Protein AF-A0A9E1AZV6-F1 (afdb_monomer_lite)

Sequence (716 aa):
MGKLVDIYTSIKNPLEDEELLKKIVLEYSKSDRTNLLGSSNLYSLLVTINKSKDSSSINLEDREDFLVKTYNQWIENMISLDDAHIQYLESNYKMDAKEIQQYLKSFGKVSSIEDIKRLKSNPLFDKEINDWELQDGWEHIKSKYISGRTENGISVKHRLYVSCQNQDMWRLAQLFKSKCEEQQIPFYFKLGMSAERDDKMVIYADTDNLLKYINILQEIAKENPEIIQRCGKPPILTGKIDGWIGIGDEPPKKNGSYNSIRTRIFEDSIEEVLLSDIAKFKGKDVIYEGKQIKFNELFLKQATQIIIDRLAEKKDSKITPLSKYGVREEDLSDIKFKKYIKSHLRGEIQKGLDKLIDVKDIKSQLLGNNGIAIFTIPTRKNKNIEVTTYDMDAIIKAMVPIMQEIDSNFLDKIKSKIQEKCRQNGIDDTFVFQKGSKEKFEQADLAQLKQQSNNNSKQKTSERENHKAEKQEDDETKAETTINNVDIVKMINPDILKQKIKLPNGVEIPVKQYIQEVVAPHIPSSGKFILKSNGGEIPAKQFIEEVVMSVGQEKYNGDINALLEDMTISDIGTISTAPRKKTPIGKELKQEHVMSQETSERREHKSFAERAKKNSEPLDNKQRKAGRSMTDRMTTMINVKRSISQSRITKSETQQQTEEMTNNVKVRKLLQKQNSGAFLTEEEKRFIEQHIRENTEAQIRFMNQQNKKRNRGIEM

Secondary structure (DSSP, 8-state):
---HHHHHHH---GGG-HHHHHHHHHHHTTPPPP-TTS--HHHHHHTSTT-----PPP-HHHHHHHHHHHHHHHHHHHHH--HHHHHHHHHHH---HHHHHHHHHHH----SHHHHHHHHTSGGGGSGGGSS--BSSSEEEEHHHHTTT-SPPP---EEEEE---TTTHHHHHHHHHHHHHHTT---EEEE---TT-S-SEEEEE-HHHHHHHHHHHHHHHHH-HHHHHH--PPPTTSEESSSSEEEEEPPPTTS--HHHHHHHHHHHHHHHHHHHHHHHHTT-EEEETTEEEEHHHHHHHHHHHHHHHHHHTTTT-SSS-GGGGT--GGGTT-HHHHHHHHHHHHHHHHHHHHHHHHHGGGGGG-GGGGGS-SEEEE-GGG-EEEE-HHHHHHHHHTTHHHHHHH-TTHHHHHHHHHHHHHHHTTB-TTSSSBTTHHHHHHHHHHHHHHHHHHHHHHHHHHHHHHTTTT--------------HHHHHHHS-TTTTTSEEE-TTS-EEEHHHHIIIIIGGGS-TTSEEEETTT--EEEHHHIIIIIITTHHHHHHTT-HHHHHHHHEE----------------------------------S---GGGTGGGS--PPP---------SGGGSTTSSS-------S---HHHHHHHHHHHHHHHHHHHHHHHHHTTPPPPHHHHHHHHHHHHHHHHHHHHHHHHHHHHHHTTS--

Radius of gyration: 36.53 Å; chains: 1; bounding box: 75×81×112 Å

Structure (mmCIF, N/CA/C/O backbone):
data_AF-A0A9E1AZV6-F1
#
_entry.id   AF-A0A9E1AZV6-F1
#
loop_
_atom_site.group_PDB
_atom_site.id
_atom_site.type_symbol
_atom_site.label_atom_id
_atom_site.label_alt_id
_atom_site.label_comp_id
_atom_site.label_asym_id
_atom_site.label_entity_id
_atom_site.label_seq_id
_atom_site.pdbx_PDB_ins_code
_atom_site.Cartn_x
_atom_site.Cartn_y
_atom_site.Cartn_z
_atom_site.occupancy
_atom_site.B_iso_or_equiv
_atom_site.auth_seq_id
_atom_site.auth_comp_id
_atom_site.auth_asym_id
_atom_site.auth_atom_id
_atom_site.pdbx_PDB_model_num
ATOM 1 N N . MET A 1 1 ? 7.404 -21.068 -13.799 1.00 55.28 1 MET A N 1
ATOM 2 C CA . MET A 1 1 ? 5.923 -21.226 -13.807 1.00 55.28 1 MET A CA 1
ATOM 3 C C . MET A 1 1 ? 5.456 -21.301 -15.262 1.00 55.28 1 MET A C 1
ATOM 5 O O . MET A 1 1 ? 6.192 -20.802 -16.103 1.00 55.28 1 MET A O 1
ATOM 9 N N . GLY A 1 2 ? 4.333 -21.953 -15.595 1.00 73.69 2 GLY A N 1
ATOM 10 C CA . GLY A 1 2 ? 3.960 -22.200 -17.001 1.00 73.69 2 GLY A CA 1
ATOM 11 C C . GLY A 1 2 ? 3.217 -21.045 -17.677 1.00 73.69 2 GLY A C 1
ATOM 12 O O . GLY A 1 2 ? 3.543 -20.686 -18.805 1.00 73.69 2 GLY A O 1
ATOM 13 N N . LYS A 1 3 ? 2.216 -20.491 -16.985 1.00 89.50 3 LYS A N 1
ATOM 14 C CA . LYS A 1 3 ? 1.274 -19.492 -17.507 1.00 89.50 3 LYS A CA 1
ATOM 15 C C . LYS A 1 3 ? 0.895 -18.450 -16.448 1.00 89.50 3 LYS A C 1
ATOM 17 O O . LYS A 1 3 ? 1.027 -18.696 -15.247 1.00 89.50 3 LYS A O 1
ATOM 22 N N . LEU A 1 4 ? 0.381 -17.300 -16.878 1.00 92.69 4 LEU A N 1
ATOM 23 C CA . LEU A 1 4 ? -0.175 -16.266 -16.001 1.00 92.69 4 LEU A CA 1
ATOM 24 C C . LEU A 1 4 ? -1.495 -16.698 -15.352 1.00 92.69 4 LEU A C 1
ATOM 26 O O . LEU A 1 4 ? -1.725 -16.395 -14.180 1.00 92.69 4 LEU A O 1
ATOM 30 N N . VAL A 1 5 ? -2.344 -17.448 -16.062 1.00 93.06 5 VAL A N 1
ATOM 31 C CA . VAL A 1 5 ? -3.583 -17.988 -15.476 1.00 93.06 5 VAL A CA 1
ATOM 32 C C . VAL A 1 5 ? -3.298 -18.944 -14.307 1.00 93.06 5 VAL A C 1
ATOM 34 O O . VAL A 1 5 ? -4.025 -18.925 -13.311 1.00 93.06 5 VAL A O 1
ATOM 37 N N . ASP A 1 6 ? -2.192 -19.699 -14.359 1.00 92.00 6 ASP A N 1
ATOM 38 C CA . ASP A 1 6 ? -1.753 -20.559 -13.252 1.00 92.00 6 ASP A CA 1
ATOM 39 C C . ASP A 1 6 ? -1.474 -19.715 -11.999 1.00 92.00 6 ASP A C 1
ATOM 41 O O . ASP A 1 6 ? -1.950 -20.045 -10.913 1.00 92.00 6 ASP A O 1
ATOM 45 N N . ILE A 1 7 ? -0.776 -18.578 -12.152 1.00 92.25 7 ILE A N 1
ATOM 46 C CA . ILE A 1 7 ? -0.530 -17.631 -11.055 1.00 92.25 7 ILE A CA 1
ATOM 47 C C . ILE A 1 7 ? -1.863 -17.171 -10.466 1.00 92.25 7 ILE A C 1
ATOM 49 O O . ILE A 1 7 ? -2.067 -17.361 -9.269 1.00 92.25 7 ILE A O 1
ATOM 53 N N . TYR A 1 8 ? -2.787 -16.656 -11.287 1.00 94.38 8 TYR A N 1
ATOM 54 C CA . TYR A 1 8 ? -4.096 -16.179 -10.817 1.00 94.38 8 TYR A CA 1
ATOM 55 C C . TYR A 1 8 ? -4.845 -17.236 -10.000 1.00 94.38 8 TYR A C 1
ATOM 57 O O . TYR A 1 8 ? -5.299 -16.949 -8.896 1.00 94.38 8 TYR A O 1
ATOM 65 N N . THR A 1 9 ? -4.932 -18.466 -10.513 1.00 92.00 9 THR A N 1
ATOM 66 C CA . THR A 1 9 ? -5.625 -19.568 -9.820 1.00 92.00 9 THR A CA 1
ATOM 67 C C . THR A 1 9 ? -4.909 -20.059 -8.559 1.00 92.00 9 THR A C 1
ATOM 69 O O . THR A 1 9 ? -5.566 -20.573 -7.656 1.00 92.00 9 THR A O 1
ATOM 72 N N . SER A 1 10 ? -3.586 -19.887 -8.465 1.00 90.94 10 SER A N 1
ATOM 73 C CA . SER A 1 10 ? -2.798 -20.290 -7.293 1.00 90.94 10 SER A CA 1
ATOM 74 C C . SER A 1 10 ? -2.829 -19.283 -6.136 1.00 90.94 10 SER A C 1
ATOM 76 O O . SER A 1 10 ? -2.560 -19.664 -4.992 1.00 90.94 10 SER A O 1
ATOM 78 N N . ILE A 1 11 ? -3.165 -18.010 -6.397 1.00 91.94 11 ILE A N 1
ATOM 79 C CA . ILE A 1 11 ? -3.228 -16.997 -5.340 1.00 91.94 11 ILE A CA 1
ATOM 80 C C . ILE A 1 11 ? -4.389 -17.298 -4.391 1.00 91.94 11 ILE A C 1
ATOM 82 O O . ILE A 1 11 ? -5.565 -17.171 -4.728 1.00 91.94 11 ILE A O 1
ATOM 86 N N . LYS A 1 12 ? -4.044 -17.595 -3.137 1.00 90.31 12 LYS A N 1
ATOM 87 C CA . LYS A 1 12 ? -4.997 -17.583 -2.025 1.00 90.31 12 LYS A CA 1
ATOM 88 C C . LYS A 1 12 ? -5.358 -16.138 -1.684 1.00 90.31 12 LYS A C 1
ATOM 90 O O . LYS A 1 12 ? -4.462 -15.334 -1.426 1.00 90.31 12 LYS A O 1
ATOM 95 N N . ASN A 1 13 ? -6.653 -15.826 -1.640 1.00 89.75 13 ASN A N 1
ATOM 96 C CA . ASN A 1 13 ? -7.144 -14.530 -1.172 1.00 89.75 13 ASN A CA 1
ATOM 97 C C . ASN A 1 13 ? -6.690 -14.301 0.291 1.00 89.75 13 ASN A C 1
ATOM 99 O O . ASN A 1 13 ? -7.061 -15.095 1.159 1.00 89.75 13 ASN A O 1
ATOM 103 N N . PRO A 1 14 ? -5.927 -13.230 0.599 1.00 85.00 14 PRO A N 1
ATOM 104 C CA . PRO A 1 14 ? -5.477 -12.937 1.962 1.00 85.00 14 PRO A CA 1
ATOM 105 C C . PRO A 1 14 ? -6.610 -12.768 2.991 1.00 85.00 14 PRO A C 1
ATOM 107 O O . PRO A 1 14 ? -6.386 -12.970 4.177 1.00 85.00 14 PRO A O 1
ATOM 110 N N . LEU A 1 15 ? -7.831 -12.430 2.565 1.00 83.44 15 LEU A N 1
ATOM 111 C CA . LEU A 1 15 ? -9.003 -12.278 3.441 1.00 83.44 15 LEU A CA 1
ATOM 112 C C . LEU A 1 15 ? -9.584 -13.608 3.950 1.00 83.44 15 LEU A C 1
ATOM 114 O O . LEU A 1 15 ? -10.467 -13.598 4.808 1.00 83.44 15 LEU A O 1
ATOM 118 N N . GLU A 1 16 ? -9.121 -14.742 3.420 1.00 88.25 16 GLU A N 1
ATOM 119 C CA . GLU A 1 16 ? -9.485 -16.078 3.907 1.00 88.25 16 GLU A CA 1
ATOM 120 C C . GLU A 1 16 ? -8.582 -16.551 5.062 1.00 88.25 16 GLU A C 1
ATOM 122 O O . GLU A 1 16 ? -8.878 -17.558 5.700 1.00 88.25 16 GLU A O 1
ATOM 127 N N . ASP A 1 17 ? -7.509 -15.814 5.371 1.00 89.75 17 ASP A N 1
ATOM 128 C CA . ASP A 1 17 ? -6.678 -16.016 6.561 1.00 89.75 17 ASP A CA 1
ATOM 129 C C . ASP A 1 17 ? -7.301 -15.259 7.754 1.00 89.75 17 ASP A C 1
ATOM 131 O O . ASP A 1 17 ? -7.230 -14.031 7.864 1.00 89.75 17 ASP A O 1
ATOM 135 N N . GLU A 1 18 ? -7.968 -16.000 8.642 1.00 89.94 18 GLU A N 1
ATOM 136 C CA . GLU A 1 18 ? -8.673 -15.443 9.804 1.00 89.94 18 GLU A CA 1
ATOM 137 C C . GLU A 1 18 ? -7.714 -14.778 10.808 1.00 89.94 18 GLU A C 1
ATOM 139 O O . GLU A 1 18 ? -8.036 -13.736 11.385 1.00 89.94 18 GLU A O 1
ATOM 144 N N . GLU A 1 19 ? -6.510 -15.331 10.982 1.00 90.94 19 GLU A N 1
ATOM 145 C CA . GLU A 1 19 ? -5.484 -14.773 11.869 1.00 90.94 19 GLU A CA 1
ATOM 146 C C . GLU A 1 19 ? -4.898 -13.480 11.294 1.00 90.94 19 GLU A C 1
ATOM 148 O O . GLU A 1 19 ? -4.664 -12.516 12.031 1.00 90.94 19 GLU A O 1
ATOM 153 N N . LEU A 1 20 ? -4.747 -13.400 9.969 1.00 89.00 20 LEU A N 1
ATOM 154 C CA . LEU A 1 20 ? -4.447 -12.142 9.294 1.00 89.00 20 LEU A CA 1
ATOM 155 C C . LEU A 1 20 ? -5.552 -11.105 9.526 1.00 89.00 20 LEU A C 1
ATOM 157 O O . LEU A 1 20 ? -5.249 -9.974 9.914 1.00 89.00 20 LEU A O 1
ATOM 161 N N . LEU A 1 21 ? -6.825 -11.466 9.340 1.00 92.38 21 LEU A N 1
ATOM 162 C CA . LEU A 1 21 ? -7.927 -10.525 9.542 1.00 92.38 21 LEU A CA 1
ATOM 163 C C . LEU A 1 21 ? -7.981 -10.017 10.993 1.00 92.38 21 LEU A C 1
ATOM 165 O O . LEU A 1 21 ? -8.053 -8.805 11.204 1.00 92.38 21 LEU A O 1
ATOM 169 N N . LYS A 1 22 ? -7.846 -10.907 11.988 1.00 92.44 22 LYS A N 1
ATOM 170 C CA . LYS A 1 22 ? -7.706 -10.541 13.413 1.00 92.44 22 LYS A CA 1
ATOM 171 C C . LYS A 1 22 ? -6.557 -9.562 13.633 1.00 92.44 22 LYS A C 1
ATOM 173 O O . LYS A 1 22 ? -6.735 -8.550 14.309 1.00 92.44 22 LYS A O 1
ATOM 178 N N . LYS A 1 23 ? -5.390 -9.827 13.038 1.00 91.00 23 LYS A N 1
ATOM 179 C CA . LYS A 1 23 ? -4.205 -8.969 13.160 1.00 91.00 23 LYS A CA 1
ATOM 180 C C . LYS A 1 23 ? -4.430 -7.585 12.543 1.00 91.00 23 LYS A C 1
ATOM 182 O O . LYS A 1 23 ? -4.078 -6.592 13.168 1.00 91.00 23 LYS A O 1
ATOM 187 N N . ILE A 1 24 ? -5.061 -7.492 11.369 1.00 92.44 24 ILE A N 1
ATOM 188 C CA . ILE A 1 24 ? -5.396 -6.207 10.728 1.00 92.44 24 ILE A CA 1
ATOM 189 C C . ILE A 1 24 ? -6.399 -5.413 11.576 1.00 92.44 24 ILE A C 1
ATOM 191 O O . ILE A 1 24 ? -6.214 -4.214 11.777 1.00 92.44 24 ILE A O 1
ATOM 195 N N . VAL A 1 25 ? -7.428 -6.074 12.114 1.00 94.75 25 VAL A N 1
ATOM 196 C CA . VAL A 1 25 ? -8.431 -5.460 13.000 1.00 94.75 25 VAL A CA 1
ATOM 197 C C . VAL A 1 25 ? -7.795 -4.948 14.303 1.00 94.75 25 VAL A C 1
ATOM 199 O O . VAL A 1 25 ? -8.113 -3.846 14.754 1.00 94.75 25 VAL A O 1
ATOM 202 N N . LEU A 1 26 ? -6.826 -5.684 14.854 1.00 92.25 26 LEU A N 1
ATOM 203 C CA . LEU A 1 26 ? -6.046 -5.284 16.027 1.00 92.25 26 LEU A CA 1
ATOM 204 C C . LEU A 1 26 ? -5.060 -4.132 15.746 1.00 92.25 26 LEU A C 1
ATOM 206 O O . LEU A 1 26 ? -4.831 -3.300 16.621 1.00 92.25 26 LEU A O 1
ATOM 210 N N . GLU A 1 27 ? -4.465 -4.043 14.554 1.00 92.38 27 GLU A N 1
ATOM 211 C CA . GLU A 1 27 ? -3.659 -2.868 14.184 1.00 92.38 27 GLU A CA 1
ATOM 212 C C . GLU A 1 27 ? -4.545 -1.647 13.876 1.00 92.38 27 GLU A C 1
ATOM 214 O O . GLU A 1 27 ? -4.190 -0.527 14.240 1.00 92.38 27 GLU A O 1
ATOM 219 N N . TYR A 1 28 ? -5.750 -1.839 13.323 1.00 94.19 28 TYR A N 1
ATOM 220 C CA . TYR A 1 28 ? -6.747 -0.767 13.206 1.00 94.19 28 TYR A CA 1
ATOM 221 C C . TYR A 1 28 ? -7.142 -0.204 14.580 1.00 94.19 28 TYR A C 1
ATOM 223 O O . TYR A 1 28 ? -7.210 1.018 14.726 1.00 94.19 28 TYR A O 1
ATOM 231 N N . SER A 1 29 ? -7.337 -1.039 15.609 1.00 93.69 29 SER A N 1
ATOM 232 C CA . SER A 1 29 ? -7.715 -0.550 16.946 1.00 93.69 29 SER A CA 1
ATOM 233 C C . SER A 1 29 ? -6.617 0.266 17.645 1.00 93.69 29 SER A C 1
ATOM 235 O O . SER A 1 29 ? -6.906 0.962 18.614 1.00 93.69 29 SER A O 1
ATOM 237 N N . LYS A 1 30 ? -5.370 0.188 17.163 1.00 90.56 30 LYS A N 1
ATOM 238 C CA . LYS A 1 30 ? -4.215 0.991 17.615 1.00 90.56 30 LYS A CA 1
ATOM 239 C C . LYS A 1 30 ? -3.911 2.173 16.690 1.00 90.56 30 LYS A C 1
ATOM 241 O O . LYS A 1 30 ? -3.021 2.966 16.985 1.00 90.56 30 LYS A O 1
ATOM 246 N N . SER A 1 31 ? -4.584 2.250 15.543 1.00 90.94 31 SER A N 1
ATOM 247 C CA . SER A 1 31 ? -4.286 3.237 14.511 1.00 90.94 31 SER A CA 1
ATOM 248 C C . SER A 1 31 ? -4.813 4.627 14.862 1.00 90.94 31 SER A C 1
ATOM 250 O O . SER A 1 31 ? -5.851 4.769 15.508 1.00 90.94 31 SER A O 1
ATOM 252 N N . ASP A 1 32 ? -4.162 5.659 14.338 1.00 86.44 32 ASP A N 1
ATOM 253 C CA . ASP A 1 32 ? -4.679 7.026 14.331 1.00 86.44 32 ASP A CA 1
ATOM 254 C C . ASP A 1 32 ? -5.807 7.165 13.296 1.00 86.44 32 ASP A C 1
ATOM 256 O O . ASP A 1 32 ? -5.847 6.458 12.277 1.00 86.44 32 ASP A O 1
ATOM 260 N N . ARG A 1 33 ? -6.726 8.114 13.515 1.00 83.00 33 ARG A N 1
ATOM 261 C CA . ARG A 1 33 ? -7.685 8.534 12.480 1.00 83.00 33 ARG A CA 1
ATOM 262 C C . ARG A 1 33 ? -6.931 9.083 11.265 1.00 83.00 33 ARG A C 1
ATOM 264 O O . ARG A 1 33 ? -5.987 9.853 11.434 1.00 83.00 33 ARG A O 1
ATOM 271 N N . THR A 1 34 ? -7.377 8.746 10.051 1.00 72.31 34 THR A N 1
ATOM 272 C CA . THR A 1 34 ? -6.835 9.328 8.810 1.00 72.31 34 THR A CA 1
ATOM 273 C C . THR A 1 34 ? -6.726 10.855 8.894 1.00 72.31 34 THR A C 1
ATOM 275 O O . THR A 1 34 ? -7.702 11.550 9.191 1.00 72.31 34 THR A O 1
ATOM 278 N N . ASN A 1 35 ? -5.526 11.370 8.617 1.00 61.88 35 ASN A N 1
ATOM 279 C CA . ASN A 1 35 ? -5.167 12.775 8.798 1.00 61.88 35 ASN A CA 1
ATOM 280 C C . ASN A 1 35 ? -5.349 13.632 7.519 1.00 61.88 35 ASN A C 1
ATOM 282 O O . ASN A 1 35 ? -5.869 13.185 6.494 1.00 61.88 35 ASN A O 1
ATOM 286 N N . LEU A 1 36 ? -4.872 14.882 7.601 1.00 48.47 36 LEU A N 1
ATOM 287 C CA . LEU A 1 36 ? -4.802 15.910 6.547 1.00 48.47 36 LEU A CA 1
ATOM 288 C C . LEU A 1 36 ? -4.360 15.412 5.156 1.00 48.47 36 LEU A C 1
ATOM 290 O O . LEU A 1 36 ? -4.855 15.905 4.148 1.00 48.47 36 LEU A O 1
ATOM 294 N N . LEU A 1 37 ? -3.418 14.469 5.093 1.00 51.22 37 LEU A N 1
ATOM 295 C CA . LEU A 1 37 ? -2.824 13.956 3.853 1.00 51.22 37 LEU A CA 1
ATOM 296 C C . LEU A 1 37 ? -3.556 12.718 3.309 1.00 51.22 37 LEU A C 1
ATOM 298 O O . LEU A 1 37 ? -3.101 12.100 2.349 1.00 51.22 37 LEU A O 1
ATOM 302 N N . GLY A 1 38 ? -4.664 12.310 3.935 1.00 53.81 38 GLY A N 1
ATOM 303 C CA . GLY A 1 38 ? -5.314 11.035 3.634 1.00 53.81 38 GLY A CA 1
ATOM 304 C C . GLY A 1 38 ? -4.502 9.818 4.089 1.00 53.81 38 GLY A C 1
ATOM 305 O O . GLY A 1 38 ? -4.784 8.707 3.642 1.00 53.81 38 GLY A O 1
ATOM 306 N N . SER A 1 39 ? -3.503 10.009 4.959 1.00 55.84 39 SER A N 1
ATOM 307 C CA . SER A 1 39 ? -2.752 8.923 5.582 1.00 55.84 39 SER A CA 1
ATOM 308 C C . SER A 1 39 ? -3.312 8.607 6.971 1.00 55.84 39 SER A C 1
ATOM 310 O O . SER A 1 39 ? -3.344 9.458 7.860 1.00 55.84 39 SER A O 1
ATOM 312 N N . SER A 1 40 ? -3.744 7.362 7.174 1.00 67.62 40 SER A N 1
ATOM 313 C CA . SER A 1 40 ? -3.748 6.741 8.501 1.00 67.62 40 SER A CA 1
ATOM 314 C C . SER A 1 40 ? -2.380 6.103 8.741 1.00 67.62 40 SER A C 1
ATOM 316 O O . SER A 1 40 ? -1.757 5.577 7.809 1.00 67.62 40 SER A O 1
ATOM 318 N N . ASN A 1 41 ? -1.924 6.093 9.995 1.00 83.38 41 ASN A N 1
ATOM 319 C CA . ASN A 1 41 ? -0.753 5.310 10.386 1.00 83.38 41 ASN A CA 1
ATOM 320 C C . ASN A 1 41 ? -0.979 3.792 10.176 1.00 83.38 41 ASN A C 1
ATOM 322 O O . ASN A 1 41 ? 0.002 3.063 10.050 1.00 83.38 41 ASN A O 1
ATOM 326 N N . LEU A 1 42 ? -2.230 3.329 10.002 1.00 88.44 42 LEU A N 1
ATOM 327 C CA . LEU A 1 42 ? -2.567 1.950 9.637 1.00 88.44 42 LEU A CA 1
ATOM 328 C C . LEU A 1 42 ? -1.839 1.509 8.366 1.00 88.44 42 LEU A C 1
ATOM 330 O O . LEU A 1 42 ? -1.327 0.398 8.320 1.00 88.44 42 LEU A O 1
ATOM 334 N N . TYR A 1 43 ? -1.704 2.380 7.359 1.00 86.06 43 TYR A N 1
ATOM 335 C CA . TYR A 1 43 ? -0.900 2.070 6.171 1.00 86.06 43 TYR A CA 1
ATOM 336 C C . TYR A 1 43 ? 0.540 1.709 6.558 1.00 86.06 43 TYR A C 1
ATOM 338 O O . TYR A 1 43 ? 1.084 0.726 6.065 1.00 86.06 43 TYR A O 1
ATOM 346 N N . SER A 1 44 ? 1.138 2.487 7.466 1.00 83.94 44 SER A N 1
ATOM 347 C CA . SER A 1 44 ? 2.497 2.250 7.952 1.00 83.94 44 SER A CA 1
ATOM 348 C C . SER A 1 44 ? 2.593 0.980 8.796 1.00 83.94 44 SER A C 1
ATOM 350 O O . SER A 1 44 ? 3.579 0.267 8.668 1.00 83.94 44 SER A O 1
ATOM 352 N N . LEU A 1 45 ? 1.584 0.680 9.620 1.00 87.25 45 LEU A N 1
ATOM 353 C CA . LEU A 1 45 ? 1.525 -0.548 10.419 1.00 87.25 45 LEU A CA 1
ATOM 354 C C . LEU A 1 45 ? 1.392 -1.794 9.532 1.00 87.25 45 LEU A C 1
ATOM 356 O O . LEU A 1 45 ? 2.031 -2.803 9.805 1.00 87.25 45 LEU A O 1
ATOM 360 N N . LEU A 1 46 ? 0.607 -1.727 8.449 1.00 87.88 46 LEU A N 1
ATOM 361 C CA . LEU A 1 46 ? 0.371 -2.855 7.538 1.00 87.88 46 LEU A CA 1
ATOM 362 C C . LEU A 1 46 ? 1.557 -3.172 6.607 1.00 87.88 46 LEU A C 1
ATOM 364 O O . LEU A 1 46 ? 1.648 -4.304 6.139 1.00 87.88 46 LEU A O 1
ATOM 368 N N . VAL A 1 47 ? 2.462 -2.219 6.342 1.00 82.25 47 VAL A N 1
ATOM 369 C CA . VAL A 1 47 ? 3.685 -2.440 5.526 1.00 82.25 47 VAL A CA 1
ATOM 370 C C . VAL A 1 47 ? 4.936 -2.788 6.346 1.00 82.25 47 VAL A C 1
ATOM 372 O O . VAL A 1 47 ? 6.000 -2.980 5.764 1.00 82.25 47 VAL A O 1
ATOM 375 N N . THR A 1 48 ? 4.820 -2.854 7.675 1.00 84.06 48 THR A N 1
ATOM 376 C CA . THR A 1 48 ? 5.872 -3.316 8.609 1.00 84.06 48 THR A CA 1
ATOM 377 C C . THR A 1 48 ? 5.385 -4.484 9.483 1.00 84.06 48 THR A C 1
ATOM 379 O O . THR A 1 48 ? 6.021 -4.898 10.456 1.00 84.06 48 THR A O 1
ATOM 382 N N . ILE A 1 49 ? 4.210 -5.031 9.156 1.00 82.88 49 ILE A N 1
ATOM 383 C CA . ILE A 1 49 ? 3.435 -5.939 10.006 1.00 82.88 49 ILE A CA 1
ATOM 384 C C . ILE A 1 49 ? 4.093 -7.311 10.187 1.00 82.88 49 ILE A C 1
ATOM 386 O O . ILE A 1 49 ? 3.836 -7.994 11.189 1.00 82.88 49 ILE A O 1
ATOM 390 N N . ASN A 1 50 ? 4.931 -7.737 9.236 1.00 81.00 50 ASN A N 1
ATOM 391 C CA . ASN A 1 50 ? 5.721 -8.958 9.364 1.00 81.00 50 ASN A CA 1
ATOM 392 C C . ASN A 1 50 ? 6.876 -8.799 10.368 1.00 81.00 50 ASN A C 1
ATOM 394 O O . ASN A 1 50 ? 7.388 -9.813 10.840 1.00 81.00 50 ASN A O 1
ATOM 398 N N . LYS A 1 51 ? 7.234 -7.559 10.745 1.00 73.44 51 LYS A N 1
ATOM 399 C CA . LYS A 1 51 ? 8.364 -7.220 11.627 1.00 73.44 51 LYS A CA 1
ATOM 400 C C . LYS A 1 51 ? 9.689 -7.807 11.131 1.00 73.44 51 LYS A C 1
ATOM 402 O O . LYS A 1 51 ? 10.489 -8.297 11.932 1.00 73.44 51 LYS A O 1
ATOM 407 N N . SER A 1 52 ? 9.918 -7.781 9.817 1.00 66.75 52 SER A N 1
ATOM 408 C CA . SER A 1 52 ? 11.205 -8.137 9.218 1.00 66.75 52 SER A CA 1
ATOM 409 C C . SER A 1 52 ? 12.250 -7.087 9.592 1.00 66.75 52 SER A C 1
ATOM 411 O O . SER A 1 52 ? 12.486 -6.133 8.855 1.00 66.75 52 SER A O 1
ATOM 413 N N . LYS A 1 53 ? 12.858 -7.257 10.769 1.00 64.25 53 LYS A N 1
ATOM 414 C CA . LYS A 1 53 ? 13.960 -6.419 11.234 1.00 64.25 53 LYS A CA 1
ATOM 415 C C . LYS A 1 53 ? 15.226 -6.745 10.464 1.00 64.25 53 LYS A C 1
ATOM 417 O O . LYS A 1 53 ? 16.027 -7.580 10.874 1.00 64.25 53 LYS A O 1
ATOM 422 N N . ASP A 1 54 ? 15.385 -6.061 9.346 1.00 77.31 54 ASP A N 1
ATOM 423 C CA . ASP A 1 54 ? 16.626 -6.018 8.599 1.00 77.31 54 ASP A CA 1
ATOM 424 C C . ASP A 1 54 ? 17.641 -5.135 9.338 1.00 77.31 54 ASP A C 1
ATOM 426 O O . ASP A 1 54 ? 17.594 -3.907 9.272 1.00 77.31 54 ASP A O 1
ATOM 430 N N . SER A 1 55 ? 18.546 -5.774 10.079 1.00 80.44 55 SER A N 1
ATOM 431 C CA . SER A 1 55 ? 19.658 -5.105 10.761 1.00 80.44 55 SER A CA 1
ATOM 432 C C . SER A 1 55 ? 20.890 -4.915 9.871 1.00 80.44 55 SER A C 1
ATOM 434 O O . SER A 1 55 ? 21.922 -4.477 10.378 1.00 80.44 55 SER A O 1
ATOM 436 N N . SER A 1 56 ? 20.830 -5.276 8.583 1.00 86.75 56 SER A N 1
ATOM 437 C CA . SER A 1 56 ? 21.970 -5.119 7.681 1.00 86.75 56 SER A CA 1
ATOM 438 C C . SER A 1 56 ? 22.123 -3.665 7.221 1.00 86.75 56 SER A C 1
ATOM 440 O O . SER A 1 56 ? 21.149 -2.937 6.988 1.00 86.75 56 SER A O 1
ATOM 442 N N . SER A 1 57 ? 23.373 -3.227 7.087 1.00 88.06 57 SER A N 1
ATOM 443 C CA . SER A 1 57 ? 23.710 -1.999 6.373 1.00 88.06 57 SER A CA 1
ATOM 444 C C . SER A 1 57 ? 23.568 -2.212 4.868 1.00 88.06 57 SER A C 1
ATOM 446 O O . SER A 1 57 ? 23.749 -3.317 4.362 1.00 88.06 57 SER A O 1
ATOM 448 N N . ILE A 1 58 ? 23.293 -1.137 4.134 1.00 90.19 58 ILE A N 1
ATOM 449 C CA . ILE A 1 58 ? 23.339 -1.160 2.669 1.00 90.19 58 ILE A CA 1
ATOM 450 C C . ILE A 1 58 ? 24.776 -1.442 2.230 1.00 90.19 58 ILE A C 1
ATOM 452 O O . ILE A 1 58 ? 25.690 -0.764 2.702 1.00 90.19 58 ILE A O 1
ATOM 456 N N . ASN A 1 59 ? 24.971 -2.397 1.317 1.00 93.19 59 ASN A N 1
ATOM 457 C CA . ASN A 1 59 ? 26.272 -2.573 0.684 1.00 93.19 59 ASN A CA 1
ATOM 458 C C . ASN A 1 59 ? 26.545 -1.375 -0.241 1.00 93.19 59 ASN A C 1
ATOM 460 O O . ASN A 1 59 ? 25.826 -1.153 -1.219 1.00 93.19 59 ASN A O 1
ATOM 464 N N . LEU A 1 60 ? 27.549 -0.570 0.111 1.00 94.06 60 LEU A N 1
ATOM 465 C CA . LEU A 1 60 ? 27.917 0.627 -0.643 1.00 94.06 60 LEU A CA 1
ATOM 466 C C . LEU A 1 60 ? 28.711 0.287 -1.909 1.00 94.06 60 LEU A C 1
ATOM 468 O O . LEU A 1 60 ? 28.577 1.011 -2.890 1.00 94.06 60 LEU A O 1
ATOM 472 N N . GLU A 1 61 ? 29.449 -0.826 -1.920 1.00 96.25 61 GLU A N 1
ATOM 473 C CA . GLU A 1 61 ? 30.221 -1.281 -3.084 1.00 96.25 61 GLU A CA 1
ATOM 474 C C . GLU A 1 61 ? 29.282 -1.740 -4.210 1.00 96.25 61 GLU A C 1
ATOM 476 O O . GLU A 1 61 ? 29.386 -1.250 -5.332 1.00 96.25 61 GLU A O 1
ATOM 481 N N . ASP A 1 62 ? 28.281 -2.578 -3.901 1.00 96.56 62 ASP A N 1
ATOM 482 C CA . ASP A 1 62 ? 27.236 -2.966 -4.868 1.00 96.56 62 ASP A CA 1
ATOM 483 C C . ASP A 1 62 ? 26.440 -1.746 -5.376 1.00 96.56 62 ASP A C 1
ATOM 485 O O . ASP A 1 62 ? 26.023 -1.710 -6.536 1.00 96.56 62 ASP A O 1
ATOM 489 N N . ARG A 1 63 ? 26.214 -0.735 -4.520 1.00 95.12 63 ARG A N 1
ATOM 490 C CA . ARG A 1 63 ? 25.536 0.512 -4.913 1.00 95.12 63 ARG A CA 1
ATOM 491 C C . ARG A 1 63 ? 26.383 1.330 -5.885 1.00 95.12 63 ARG A C 1
ATOM 493 O O . ARG A 1 63 ? 25.845 1.854 -6.857 1.00 95.12 63 ARG A O 1
ATOM 500 N N . GLU A 1 64 ? 27.675 1.472 -5.609 1.00 96.62 64 GLU A N 1
ATOM 501 C CA . GLU A 1 64 ? 28.608 2.195 -6.471 1.00 96.62 64 GLU A CA 1
ATOM 502 C C . GLU A 1 64 ? 28.776 1.494 -7.821 1.00 96.62 64 GLU A C 1
ATOM 504 O O . GLU A 1 64 ? 28.591 2.139 -8.850 1.00 96.62 64 GLU A O 1
ATOM 509 N N . ASP A 1 65 ? 28.996 0.177 -7.832 1.00 97.75 65 ASP A N 1
ATOM 510 C CA . ASP A 1 65 ? 29.088 -0.626 -9.057 1.00 97.75 65 ASP A CA 1
ATOM 511 C C . ASP A 1 65 ? 27.826 -0.492 -9.930 1.00 97.75 65 ASP A C 1
ATOM 513 O O . ASP A 1 65 ? 27.920 -0.195 -11.126 1.00 97.75 65 ASP A O 1
ATOM 517 N N . PHE A 1 66 ? 26.636 -0.617 -9.326 1.00 97.44 66 PHE A N 1
ATOM 518 C CA . PHE A 1 66 ? 25.360 -0.435 -10.022 1.00 97.44 66 PHE A CA 1
ATOM 519 C C . PHE A 1 66 ? 25.218 0.972 -10.624 1.00 97.44 66 PHE A C 1
ATOM 521 O O . PHE A 1 66 ? 24.830 1.118 -11.791 1.00 97.44 66 PHE A O 1
ATOM 528 N N . LEU A 1 67 ? 25.514 2.017 -9.842 1.00 96.44 67 LEU A N 1
ATOM 529 C CA . LEU A 1 67 ? 25.357 3.406 -10.276 1.00 96.44 67 LEU A CA 1
ATOM 530 C C . LEU A 1 67 ? 26.378 3.783 -11.351 1.00 96.44 67 LEU A C 1
ATOM 532 O O . LEU A 1 67 ? 25.980 4.354 -12.363 1.00 96.44 67 LEU A O 1
ATOM 536 N N . VAL A 1 68 ? 27.653 3.418 -11.197 1.00 97.88 68 VAL A N 1
ATOM 537 C CA . VAL A 1 68 ? 28.716 3.680 -12.184 1.00 97.88 68 VAL A CA 1
ATOM 538 C C . VAL A 1 68 ? 28.413 2.981 -13.512 1.00 97.88 68 VAL A C 1
ATOM 540 O O . VAL A 1 68 ? 28.497 3.610 -14.571 1.00 97.88 68 VAL A O 1
ATOM 543 N N . LYS A 1 69 ? 27.982 1.712 -13.490 1.00 97.75 69 LYS A N 1
ATOM 544 C CA . LYS A 1 69 ? 27.563 0.991 -14.707 1.00 97.75 69 LYS A CA 1
ATOM 545 C C . LYS A 1 69 ? 26.355 1.646 -15.373 1.00 97.75 69 LYS A C 1
ATOM 547 O O . LYS A 1 69 ? 26.375 1.883 -16.581 1.00 97.75 69 LYS A O 1
ATOM 552 N N . THR A 1 70 ? 25.325 1.974 -14.596 1.00 97.69 70 THR A N 1
ATOM 553 C CA . THR A 1 70 ? 24.075 2.538 -15.128 1.00 97.69 70 THR A CA 1
ATOM 554 C C . THR A 1 70 ? 24.259 3.965 -15.653 1.00 97.69 70 THR A C 1
ATOM 556 O O . THR A 1 70 ? 23.722 4.293 -16.711 1.00 97.69 70 THR A O 1
ATOM 559 N N . TYR A 1 71 ? 25.079 4.795 -14.996 1.00 97.81 71 TYR A N 1
ATOM 560 C CA . TYR A 1 71 ? 25.437 6.122 -15.504 1.00 97.81 71 TYR A CA 1
ATOM 561 C C . TYR A 1 71 ? 26.234 6.044 -16.803 1.00 97.81 71 TYR A C 1
ATOM 563 O O . TYR A 1 71 ? 25.906 6.769 -17.735 1.00 97.81 71 TYR A O 1
ATOM 571 N N . ASN A 1 72 ? 27.229 5.158 -16.914 1.00 98.38 72 ASN A N 1
ATOM 572 C CA . ASN A 1 72 ? 27.982 4.998 -18.162 1.00 98.38 72 ASN A CA 1
ATOM 573 C C . ASN A 1 72 ? 27.096 4.533 -19.325 1.00 98.38 72 ASN A C 1
ATOM 575 O O . ASN A 1 72 ? 27.193 5.081 -20.420 1.00 98.38 72 ASN A O 1
ATOM 579 N N . GLN A 1 73 ? 26.177 3.599 -19.075 1.00 97.81 73 GLN A N 1
ATOM 580 C CA . GLN A 1 73 ? 25.183 3.182 -20.065 1.00 97.81 73 GLN A CA 1
ATOM 581 C C . GLN A 1 73 ? 24.274 4.350 -20.489 1.00 97.81 73 GLN A C 1
ATOM 583 O O . GLN A 1 73 ? 24.033 4.550 -21.678 1.00 97.81 73 GLN A O 1
ATOM 588 N N . TRP A 1 74 ? 23.795 5.159 -19.538 1.00 97.81 74 TRP A N 1
ATOM 589 C CA . TRP A 1 74 ? 22.999 6.352 -19.841 1.00 97.81 74 TRP A CA 1
ATOM 590 C C . TRP A 1 74 ? 23.791 7.415 -20.617 1.00 97.81 74 TRP A C 1
ATOM 592 O O . TRP A 1 74 ? 23.267 7.980 -21.576 1.00 97.81 74 TRP A O 1
ATOM 602 N N . ILE A 1 75 ? 25.060 7.640 -20.265 1.00 98.12 75 ILE A N 1
ATOM 603 C CA . ILE A 1 75 ? 25.985 8.525 -20.986 1.00 98.12 75 ILE A CA 1
ATOM 604 C C . ILE A 1 75 ? 26.118 8.072 -22.443 1.00 98.12 75 ILE A C 1
ATOM 606 O O . ILE A 1 75 ? 25.899 8.869 -23.351 1.00 98.12 75 ILE A O 1
ATOM 610 N N . GLU A 1 76 ? 26.411 6.793 -22.684 1.00 98.12 76 GLU A N 1
ATOM 611 C CA . GLU A 1 76 ? 26.544 6.226 -24.033 1.00 98.12 76 GLU A CA 1
ATOM 612 C C . GLU A 1 76 ? 25.240 6.358 -24.843 1.00 98.12 76 GLU A C 1
ATOM 614 O O . GLU A 1 76 ? 25.259 6.807 -25.996 1.00 98.12 76 GLU A O 1
ATOM 619 N N . ASN A 1 77 ? 24.089 6.081 -24.223 1.00 97.75 77 ASN A N 1
ATOM 620 C CA . ASN A 1 77 ? 22.777 6.263 -24.848 1.00 97.75 77 ASN A CA 1
ATOM 621 C C . ASN A 1 77 ? 22.501 7.735 -25.206 1.00 97.75 77 ASN A C 1
ATOM 623 O O . ASN A 1 77 ? 22.101 8.025 -26.329 1.00 97.75 77 ASN A O 1
ATOM 627 N N . MET A 1 78 ? 22.764 8.688 -24.306 1.00 97.62 78 MET A N 1
ATOM 628 C CA . MET A 1 78 ? 22.592 10.123 -24.583 1.00 97.62 78 MET A CA 1
ATOM 629 C C . MET A 1 78 ? 23.549 10.636 -25.672 1.00 97.62 78 MET A C 1
ATOM 631 O O . MET A 1 78 ? 23.159 11.443 -26.521 1.00 97.62 78 MET A O 1
ATOM 635 N N . ILE A 1 79 ? 24.798 10.158 -25.681 1.00 97.69 79 ILE A N 1
ATOM 636 C CA . ILE A 1 79 ? 25.824 10.505 -26.678 1.00 97.69 79 ILE A CA 1
ATOM 637 C C . ILE A 1 79 ? 25.452 10.007 -28.083 1.00 97.69 79 ILE A C 1
ATOM 639 O O . ILE A 1 79 ? 25.766 10.696 -29.060 1.00 97.69 79 ILE A O 1
ATOM 643 N N . SER A 1 80 ? 24.777 8.856 -28.173 1.00 96.88 80 SER A N 1
ATOM 644 C CA . SER A 1 80 ? 24.360 8.209 -29.427 1.00 96.88 80 SER A CA 1
ATOM 645 C C . SER A 1 80 ? 23.035 8.710 -30.016 1.00 96.88 80 SER A C 1
ATOM 647 O O . SER A 1 80 ? 22.712 8.337 -31.143 1.00 96.88 80 SER A O 1
ATOM 649 N N . LEU A 1 81 ? 22.282 9.569 -29.313 1.00 96.50 81 LEU A N 1
ATOM 650 C CA . LEU A 1 81 ? 21.026 10.125 -29.834 1.00 96.50 81 LEU A CA 1
ATOM 651 C C . LEU A 1 81 ? 21.237 10.912 -31.136 1.00 96.50 81 LEU A C 1
ATOM 653 O O . LEU A 1 81 ? 22.092 11.802 -31.203 1.00 96.50 81 LEU A O 1
ATOM 657 N N . ASP A 1 82 ? 20.396 10.627 -32.132 1.00 96.00 82 ASP A N 1
ATOM 658 C CA . ASP A 1 82 ? 20.308 11.406 -33.366 1.00 96.00 82 ASP A CA 1
ATOM 659 C C . ASP A 1 82 ? 19.593 12.757 -33.161 1.00 96.00 82 ASP A C 1
ATOM 661 O O . ASP A 1 82 ? 18.873 12.977 -32.181 1.00 96.00 82 ASP A O 1
ATOM 665 N N . ASP A 1 83 ? 19.787 13.681 -34.105 1.00 96.44 83 ASP A N 1
ATOM 666 C CA . ASP A 1 83 ? 19.220 15.032 -34.028 1.00 96.44 83 ASP A CA 1
ATOM 667 C C . ASP A 1 83 ? 17.681 15.056 -34.039 1.00 96.44 83 ASP A C 1
ATOM 669 O O . ASP A 1 83 ? 17.084 15.968 -33.465 1.00 96.44 83 ASP A O 1
ATOM 673 N N . ALA A 1 84 ? 17.017 14.063 -34.640 1.00 96.12 84 ALA A N 1
ATOM 674 C CA . ALA A 1 84 ? 15.557 14.004 -34.677 1.00 96.12 84 ALA A CA 1
ATOM 675 C C . ALA A 1 84 ? 14.977 13.605 -33.309 1.00 96.12 84 ALA A C 1
ATOM 677 O O . ALA A 1 84 ? 13.967 14.165 -32.873 1.00 96.12 84 ALA A O 1
ATOM 678 N N . HIS A 1 85 ? 15.631 12.682 -32.599 1.00 95.00 85 HIS A N 1
ATOM 679 C CA . HIS A 1 85 ? 15.253 12.318 -31.234 1.00 95.00 85 HIS A CA 1
ATOM 680 C C . HIS A 1 85 ? 15.621 13.418 -30.229 1.00 95.00 85 HIS A C 1
ATOM 682 O O . HIS A 1 85 ? 14.835 13.687 -29.324 1.00 95.00 85 HIS A O 1
ATOM 688 N N . ILE A 1 86 ? 16.736 14.134 -30.415 1.00 97.44 86 ILE A N 1
ATOM 689 C CA . ILE A 1 86 ? 17.061 15.329 -29.610 1.00 97.44 86 ILE A CA 1
ATOM 690 C C . ILE A 1 86 ? 15.956 16.390 -29.736 1.00 97.44 86 ILE A C 1
ATOM 692 O O . ILE A 1 86 ? 15.387 16.800 -28.721 1.00 97.44 86 ILE A O 1
ATOM 696 N N . GLN A 1 87 ? 15.567 16.750 -30.967 1.00 96.69 87 GLN A N 1
ATOM 697 C CA . GLN A 1 87 ? 14.467 17.693 -31.219 1.00 96.69 87 GLN A CA 1
ATOM 698 C C . GLN A 1 87 ? 13.141 17.224 -30.602 1.00 96.69 87 GLN A C 1
ATOM 700 O O . GLN A 1 87 ? 12.363 18.040 -30.096 1.00 96.69 87 GLN A O 1
ATOM 705 N N . TYR A 1 88 ? 12.870 15.914 -30.610 1.00 94.88 88 TYR A N 1
ATOM 706 C CA . TYR A 1 88 ? 11.709 15.339 -29.931 1.00 94.88 88 TYR A CA 1
ATOM 707 C C . TYR A 1 88 ? 11.755 15.566 -28.414 1.00 94.88 88 TYR A C 1
ATOM 709 O O . TYR A 1 88 ? 10.748 16.004 -27.846 1.00 94.88 88 TYR A O 1
ATOM 717 N N . LEU A 1 89 ? 12.894 15.303 -27.763 1.00 95.25 89 LEU A N 1
ATOM 718 C CA . LEU A 1 89 ? 13.064 15.475 -26.317 1.00 95.25 89 LEU A CA 1
ATOM 719 C C . LEU A 1 89 ? 12.915 16.939 -25.888 1.00 95.25 89 LEU A C 1
ATOM 721 O O . LEU A 1 89 ? 12.171 17.227 -24.945 1.00 95.25 89 LEU A O 1
ATOM 725 N N . GLU A 1 90 ? 13.536 17.855 -26.624 1.00 96.06 90 GLU A N 1
ATOM 726 C CA . GLU A 1 90 ? 13.429 19.301 -26.406 1.00 96.06 90 GLU A CA 1
ATOM 727 C C . GLU A 1 90 ? 11.979 19.778 -26.571 1.00 96.06 90 GLU A C 1
ATOM 729 O O . GLU A 1 90 ? 11.415 20.400 -25.668 1.00 96.06 90 GLU A O 1
ATOM 734 N N . SER A 1 91 ? 11.319 19.394 -27.669 1.00 94.31 91 SER A N 1
ATOM 735 C CA . SER A 1 91 ? 9.956 19.850 -27.981 1.00 94.31 91 SER A CA 1
ATOM 736 C C . SER A 1 91 ? 8.877 19.267 -27.058 1.00 94.31 91 SER A C 1
ATOM 738 O O . SER A 1 91 ? 7.899 19.947 -26.750 1.00 94.31 91 SER A O 1
ATOM 740 N N . ASN A 1 92 ? 9.014 18.005 -26.629 1.00 91.62 92 ASN A N 1
ATOM 741 C CA . ASN A 1 92 ? 7.939 17.270 -25.940 1.00 91.62 92 ASN A CA 1
ATOM 742 C C . ASN A 1 92 ? 8.157 17.130 -24.430 1.00 91.62 92 ASN A C 1
ATOM 744 O O . ASN A 1 92 ? 7.179 17.064 -23.686 1.00 91.62 92 ASN A O 1
ATOM 748 N N . TYR A 1 93 ? 9.410 17.088 -23.969 1.00 87.81 93 TYR A N 1
ATOM 749 C CA . TYR A 1 93 ? 9.744 16.951 -22.547 1.00 87.81 93 TYR A CA 1
ATOM 750 C C . TYR A 1 93 ? 10.396 18.206 -21.958 1.00 87.81 93 TYR A C 1
ATOM 752 O O . TYR A 1 93 ? 10.513 18.281 -20.737 1.00 87.81 93 TYR A O 1
ATOM 760 N N . LYS A 1 94 ? 10.776 19.199 -22.782 1.00 92.50 94 LYS A N 1
ATOM 761 C CA . LYS A 1 94 ? 11.537 20.393 -22.357 1.00 92.50 94 LYS A CA 1
ATOM 762 C C . LYS A 1 94 ? 12.870 20.034 -21.682 1.00 92.50 94 LYS A C 1
ATOM 764 O O . LYS A 1 94 ? 13.316 20.727 -20.771 1.00 92.50 94 LYS A O 1
ATOM 769 N N . MET A 1 95 ? 13.449 18.915 -22.114 1.00 93.88 95 MET A N 1
ATOM 770 C CA . MET A 1 95 ? 14.769 18.439 -21.712 1.00 93.88 95 MET A CA 1
ATOM 771 C C . MET A 1 95 ? 15.823 19.180 -22.536 1.00 93.88 95 MET A C 1
ATOM 773 O O . MET A 1 95 ? 15.631 19.316 -23.742 1.00 93.88 95 MET A O 1
ATOM 777 N N . ASP A 1 96 ? 16.935 19.605 -21.937 1.00 96.38 96 ASP A N 1
ATOM 778 C CA . ASP A 1 96 ? 18.008 20.331 -22.648 1.00 96.38 96 ASP A CA 1
ATOM 779 C C . ASP A 1 96 ? 18.921 19.351 -23.416 1.00 96.38 96 ASP A C 1
ATOM 781 O O . ASP A 1 96 ? 20.131 19.268 -23.201 1.00 96.38 96 ASP A O 1
ATOM 785 N N . ALA A 1 97 ? 18.318 18.506 -24.256 1.00 96.81 97 ALA A N 1
ATOM 786 C CA . ALA A 1 97 ? 18.931 17.278 -24.753 1.00 96.81 97 ALA A CA 1
ATOM 787 C C . ALA A 1 97 ? 20.211 17.514 -25.574 1.00 96.81 97 ALA A C 1
ATOM 789 O O . ALA A 1 97 ? 21.163 16.743 -25.417 1.00 96.81 97 ALA A O 1
ATOM 790 N N . LYS A 1 98 ? 20.290 18.574 -26.394 1.00 97.69 98 LYS A N 1
ATOM 791 C CA . LYS A 1 98 ? 21.516 18.907 -27.136 1.00 97.69 98 LYS A CA 1
ATOM 792 C C . LYS A 1 98 ? 22.647 19.367 -26.217 1.00 97.69 98 LYS A C 1
ATOM 794 O O . LYS A 1 98 ? 23.781 18.922 -26.400 1.00 97.69 98 LYS A O 1
ATOM 799 N N . GLU A 1 99 ? 22.347 20.203 -25.223 1.00 97.69 99 GLU A N 1
ATOM 800 C CA . GLU A 1 99 ? 23.331 20.709 -24.254 1.00 97.69 99 GLU A CA 1
ATOM 801 C C . GLU A 1 99 ? 23.863 19.577 -23.369 1.00 97.69 99 GLU A C 1
ATOM 803 O O . GLU A 1 99 ? 25.075 19.433 -23.209 1.00 97.69 99 GLU A O 1
ATOM 808 N N . ILE A 1 100 ? 22.977 18.697 -22.888 1.00 97.44 100 ILE A N 1
ATOM 809 C CA . ILE A 1 100 ? 23.351 17.481 -22.153 1.00 97.44 100 ILE A CA 1
ATOM 810 C C . ILE A 1 100 ? 24.238 16.593 -23.026 1.00 97.44 100 ILE A C 1
ATOM 812 O O . ILE A 1 100 ? 25.310 16.190 -22.585 1.00 97.44 100 ILE A O 1
ATOM 816 N N . GLN A 1 101 ? 23.856 16.319 -24.279 1.00 98.00 101 GLN A N 1
ATOM 817 C CA . GLN A 1 101 ? 24.675 15.491 -25.165 1.00 98.00 101 GLN A CA 1
ATOM 818 C C . GLN A 1 101 ? 26.085 16.078 -25.361 1.00 98.00 101 GLN A C 1
ATOM 820 O O . GLN A 1 101 ? 27.067 15.335 -25.330 1.00 98.00 101 GLN A O 1
ATOM 825 N N . GLN A 1 102 ? 26.203 17.393 -25.560 1.00 97.88 102 GLN A N 1
ATOM 826 C CA . GLN A 1 102 ? 27.497 18.069 -25.696 1.00 97.88 102 GLN A CA 1
ATOM 827 C C . GLN A 1 102 ? 28.313 18.009 -24.399 1.00 97.88 102 GLN A C 1
ATOM 829 O O . GLN A 1 102 ? 29.496 17.666 -24.438 1.00 97.88 102 GLN A O 1
ATOM 834 N N . TYR A 1 103 ? 27.682 18.267 -23.250 1.00 98.19 103 TYR A N 1
ATOM 835 C CA . TYR A 1 103 ? 28.336 18.180 -21.948 1.00 98.19 103 TYR A CA 1
ATOM 836 C C . TYR A 1 103 ? 28.870 16.769 -21.680 1.00 98.19 103 TYR A C 1
ATOM 838 O O . TYR A 1 103 ? 30.049 16.622 -21.364 1.00 98.19 103 TYR A O 1
ATOM 846 N N . LEU A 1 104 ? 28.067 15.724 -21.898 1.00 97.81 104 LEU A N 1
ATOM 847 C CA . LEU A 1 104 ? 28.485 14.335 -21.680 1.00 97.81 104 LEU A CA 1
ATOM 848 C C . LEU A 1 104 ? 29.605 13.905 -22.642 1.00 97.81 104 LEU A C 1
ATOM 850 O O . LEU A 1 104 ? 30.540 13.232 -22.211 1.00 97.81 104 LEU A O 1
ATOM 854 N N . LYS A 1 105 ? 29.585 14.365 -23.905 1.00 97.44 105 LYS A N 1
ATOM 855 C CA . LYS A 1 105 ? 30.709 14.186 -24.851 1.00 97.44 105 LYS A CA 1
ATOM 856 C C . LYS A 1 105 ? 32.014 14.803 -24.330 1.00 97.44 105 LYS A C 1
ATOM 858 O O . LYS A 1 105 ? 33.075 14.238 -24.575 1.00 97.44 105 LYS A O 1
ATOM 863 N N . SER A 1 106 ? 31.943 15.931 -23.617 1.00 97.56 106 SER A N 1
ATOM 864 C CA . SER A 1 106 ? 33.114 16.586 -23.007 1.00 97.56 106 SER A CA 1
ATOM 865 C C . SER A 1 106 ? 33.534 15.991 -21.656 1.00 97.56 106 SER A C 1
ATOM 867 O O . SER A 1 106 ? 34.714 16.018 -21.322 1.00 97.56 106 SER A O 1
ATOM 869 N N . PHE A 1 107 ? 32.585 15.448 -20.887 1.00 97.62 107 PHE A N 1
ATOM 870 C CA . PHE A 1 107 ? 32.825 14.892 -19.554 1.00 97.62 107 PHE A CA 1
ATOM 871 C C . PHE A 1 107 ? 33.441 13.487 -19.611 1.00 97.62 107 PHE A C 1
ATOM 873 O O . PHE A 1 107 ? 34.320 13.166 -18.812 1.00 97.62 107 PHE A O 1
ATOM 880 N N . GLY A 1 108 ? 32.997 12.655 -20.558 1.00 96.19 108 GLY A N 1
ATOM 881 C CA . GLY A 1 108 ? 33.441 11.267 -20.690 1.00 96.19 108 GLY A CA 1
ATOM 882 C C . GLY A 1 108 ? 32.729 10.302 -19.735 1.00 96.19 108 GLY A C 1
ATOM 883 O O . GLY A 1 108 ? 31.593 10.532 -19.324 1.00 96.19 108 GLY A O 1
ATOM 884 N N . LYS A 1 109 ? 33.390 9.182 -19.421 1.00 97.25 109 LYS A N 1
ATOM 885 C CA . LYS A 1 109 ? 32.862 8.129 -18.537 1.00 97.25 109 LYS A CA 1
ATOM 886 C C . LYS A 1 109 ? 33.061 8.473 -17.057 1.00 97.25 109 LYS A C 1
ATOM 888 O O . LYS A 1 109 ? 34.026 9.142 -16.698 1.00 97.25 109 LYS A O 1
ATOM 893 N N . VAL A 1 110 ? 32.177 7.960 -16.204 1.00 97.88 110 VAL A N 1
ATOM 894 C CA . VAL A 1 110 ? 32.327 7.983 -14.738 1.00 97.88 110 VAL A CA 1
ATOM 895 C C . VAL A 1 110 ? 33.014 6.700 -14.259 1.00 97.88 110 VAL A C 1
ATOM 897 O O . VAL A 1 110 ? 32.768 5.633 -14.819 1.00 97.88 110 VAL A O 1
ATOM 900 N N . SER A 1 111 ? 33.851 6.780 -13.226 1.00 97.62 111 SER A N 1
ATOM 901 C CA . SER A 1 111 ? 34.501 5.616 -12.593 1.00 97.62 111 SER A CA 1
ATOM 902 C C . SER A 1 111 ? 34.174 5.467 -11.103 1.00 97.62 111 SER A C 1
ATOM 904 O O . SER A 1 111 ? 34.440 4.409 -10.544 1.00 97.62 111 SER A O 1
ATOM 906 N N . SER A 1 112 ? 33.590 6.489 -10.467 1.00 97.62 112 SER A N 1
ATOM 907 C CA . SER A 1 112 ? 33.173 6.459 -9.058 1.00 97.62 112 SER A CA 1
ATOM 908 C C . SER A 1 112 ? 31.941 7.329 -8.772 1.00 97.62 112 SER A C 1
ATOM 910 O O . SER A 1 112 ? 31.486 8.113 -9.615 1.00 97.62 112 SER A O 1
ATOM 912 N N . ILE A 1 113 ? 31.427 7.247 -7.543 1.00 96.56 113 ILE A N 1
ATOM 913 C CA . ILE A 1 113 ? 30.402 8.154 -7.012 1.00 96.56 113 ILE A CA 1
ATOM 914 C C . ILE A 1 113 ? 30.859 9.626 -7.055 1.00 96.56 113 ILE A C 1
ATOM 916 O O . ILE A 1 113 ? 30.036 10.513 -7.287 1.00 96.56 113 ILE A O 1
ATOM 920 N N . GLU A 1 114 ? 32.146 9.925 -6.871 1.00 97.56 114 GLU A N 1
ATOM 921 C CA . GLU A 1 114 ? 32.695 11.289 -6.965 1.00 97.56 114 GLU A CA 1
ATOM 922 C C . GLU A 1 114 ? 32.640 11.838 -8.392 1.00 97.56 114 GLU A C 1
ATOM 924 O O . GLU A 1 114 ? 32.320 13.015 -8.577 1.00 97.56 114 GLU A O 1
ATOM 929 N N . ASP A 1 115 ? 32.870 10.996 -9.404 1.00 98.06 115 ASP A N 1
ATOM 930 C CA . ASP A 1 115 ? 32.663 11.386 -10.800 1.00 98.06 115 ASP A CA 1
ATOM 931 C C . ASP A 1 115 ? 31.181 11.671 -11.080 1.00 98.06 115 ASP A C 1
ATOM 933 O O . ASP A 1 115 ? 30.867 12.677 -11.715 1.00 98.06 115 ASP A O 1
ATOM 937 N N . ILE A 1 116 ? 30.261 10.851 -10.558 1.00 96.94 116 ILE A N 1
ATOM 938 C CA . ILE A 1 116 ? 28.813 11.088 -10.685 1.00 96.94 116 ILE A CA 1
ATOM 939 C C . ILE A 1 116 ? 28.422 12.410 -10.003 1.00 96.94 116 ILE A C 1
ATOM 941 O O . ILE A 1 116 ? 27.730 13.228 -10.605 1.00 96.94 116 ILE A O 1
ATOM 945 N N . LYS A 1 117 ? 28.917 12.690 -8.789 1.00 96.50 117 LYS A N 1
ATOM 946 C CA . LYS A 1 117 ? 28.704 13.985 -8.110 1.00 96.50 117 LYS A CA 1
ATOM 947 C C . LYS A 1 117 ? 29.229 15.161 -8.946 1.00 96.50 117 LYS A C 1
ATOM 949 O O . LYS A 1 117 ? 28.549 16.180 -9.033 1.00 96.50 117 LYS A O 1
ATOM 954 N N . ARG A 1 118 ? 30.404 15.024 -9.578 1.00 97.62 118 ARG A N 1
ATOM 955 C CA . ARG A 1 118 ? 30.997 16.053 -10.457 1.00 97.62 118 ARG A CA 1
ATOM 956 C C . ARG A 1 118 ? 30.188 16.259 -11.743 1.00 97.62 118 ARG A C 1
ATOM 958 O O . ARG A 1 118 ? 30.070 17.389 -12.202 1.00 97.62 118 ARG A O 1
ATOM 965 N N . LEU A 1 119 ? 29.623 15.195 -12.312 1.00 95.75 119 LEU A N 1
ATOM 966 C CA . LEU A 1 119 ? 28.720 15.265 -13.466 1.00 95.75 119 LEU A CA 1
ATOM 967 C C . LEU A 1 119 ? 27.444 16.036 -13.099 1.00 95.75 119 LEU A C 1
ATOM 969 O O . LEU A 1 119 ? 27.056 16.976 -13.792 1.00 95.75 119 LEU A O 1
ATOM 973 N N . LYS A 1 120 ? 26.828 15.679 -11.965 1.00 94.56 120 LYS A N 1
ATOM 974 C CA . LYS A 1 120 ? 25.576 16.278 -11.477 1.00 94.56 120 LYS A CA 1
ATOM 975 C C . LYS A 1 120 ? 25.732 17.690 -10.903 1.00 94.56 120 LYS A C 1
ATOM 977 O O . LYS A 1 120 ? 24.724 18.345 -10.679 1.00 94.56 120 LYS A O 1
ATOM 982 N N . SER A 1 121 ? 26.953 18.186 -10.677 1.00 95.38 121 SER A N 1
ATOM 983 C CA . SER A 1 121 ? 27.172 19.568 -10.219 1.00 95.38 121 SER A CA 1
ATOM 984 C C . SER A 1 121 ? 27.080 20.615 -11.338 1.00 95.38 121 SER A C 1
ATOM 986 O O . SER A 1 121 ? 27.248 21.804 -11.075 1.00 95.38 121 SER A O 1
ATOM 988 N N . ASN A 1 122 ? 26.852 20.200 -12.589 1.00 96.25 122 ASN A N 1
ATOM 989 C CA . ASN A 1 122 ? 26.517 21.105 -13.685 1.00 96.25 122 ASN A CA 1
ATOM 990 C C . ASN A 1 122 ? 25.039 21.563 -13.566 1.00 96.25 122 ASN A C 1
ATOM 992 O O . ASN A 1 122 ? 24.176 20.692 -13.445 1.00 96.25 122 ASN A O 1
ATOM 996 N N . PRO A 1 123 ? 24.721 22.873 -13.686 1.00 95.88 123 PRO A N 1
ATOM 997 C CA . PRO A 1 123 ? 23.346 23.400 -13.657 1.00 95.88 123 PRO A CA 1
ATOM 998 C C . PRO A 1 123 ? 22.345 22.743 -14.623 1.00 95.88 123 PRO A C 1
ATOM 1000 O O . PRO A 1 123 ? 21.138 22.821 -14.407 1.00 95.88 123 PRO A O 1
ATOM 1003 N N . LEU A 1 124 ? 22.810 22.045 -15.668 1.00 94.62 124 LEU A N 1
ATOM 1004 C CA . LEU A 1 124 ? 21.956 21.180 -16.491 1.00 94.62 124 LEU A CA 1
ATOM 1005 C C . LEU A 1 124 ? 21.163 20.162 -15.649 1.00 94.62 124 LEU A C 1
ATOM 1007 O O . LEU A 1 124 ? 20.040 19.827 -16.014 1.00 94.62 124 LEU A O 1
ATOM 1011 N N . PHE A 1 125 ? 21.692 19.691 -14.519 1.00 93.25 125 PHE A N 1
ATOM 1012 C CA . PHE A 1 125 ? 21.029 18.706 -13.658 1.00 93.25 125 PHE A CA 1
ATOM 1013 C C . PHE A 1 125 ? 20.134 19.320 -12.569 1.00 93.25 125 PHE A C 1
ATOM 1015 O O . PHE A 1 125 ? 19.453 18.577 -11.867 1.00 93.25 125 PHE A O 1
ATOM 1022 N N . ASP A 1 126 ? 20.026 20.655 -12.492 1.00 88.81 126 ASP A N 1
ATOM 1023 C CA . ASP A 1 126 ? 19.032 21.330 -11.637 1.00 88.81 126 ASP A CA 1
ATOM 1024 C C . ASP A 1 126 ? 17.589 21.035 -12.099 1.00 88.81 126 ASP A C 1
ATOM 1026 O O . ASP A 1 126 ? 16.634 21.125 -11.322 1.00 88.81 126 ASP A O 1
ATOM 1030 N N . LYS A 1 127 ? 17.407 20.661 -13.375 1.00 87.19 127 LYS A N 1
ATOM 1031 C CA . LYS A 1 127 ? 16.136 20.163 -13.912 1.00 87.19 127 LYS A CA 1
ATOM 1032 C C . LYS A 1 127 ? 16.096 18.635 -13.822 1.00 87.19 127 LYS A C 1
ATOM 1034 O O . LYS A 1 127 ? 16.719 17.952 -14.625 1.00 87.19 127 LYS A O 1
ATOM 1039 N N . GLU A 1 128 ? 15.252 18.094 -12.946 1.00 85.31 128 GLU A N 1
ATOM 1040 C CA . GLU A 1 128 ? 15.040 16.641 -12.761 1.00 85.31 128 GLU A CA 1
ATOM 1041 C C . GLU A 1 128 ? 14.782 15.863 -14.077 1.00 85.31 128 GLU A C 1
ATOM 1043 O O . GLU A 1 128 ? 15.191 14.715 -14.224 1.00 85.31 128 GLU A O 1
ATOM 1048 N N . ILE A 1 129 ? 14.154 16.488 -15.084 1.00 87.50 129 ILE A N 1
ATOM 1049 C CA . ILE A 1 129 ? 13.902 15.860 -16.397 1.00 87.50 129 ILE A CA 1
ATOM 1050 C C . ILE A 1 129 ? 15.180 15.557 -17.203 1.00 87.50 129 ILE A C 1
ATOM 1052 O O . ILE A 1 129 ? 15.147 14.709 -18.097 1.00 87.50 129 ILE A O 1
ATOM 1056 N N . ASN A 1 130 ? 16.290 16.228 -16.893 1.00 89.81 130 ASN A N 1
ATOM 1057 C CA . ASN A 1 130 ? 17.572 16.062 -17.572 1.00 89.81 130 ASN A CA 1
ATOM 1058 C C . ASN A 1 130 ? 18.365 14.849 -17.056 1.00 89.81 130 ASN A C 1
ATOM 1060 O O . ASN A 1 130 ? 19.237 14.348 -17.763 1.00 89.81 130 ASN A O 1
ATOM 1064 N N . ASP A 1 131 ? 18.021 14.338 -15.872 1.00 86.19 131 ASP A N 1
ATOM 1065 C CA . ASP A 1 131 ? 18.603 13.137 -15.272 1.00 86.19 131 ASP A CA 1
ATOM 1066 C C . ASP A 1 131 ? 17.847 11.857 -15.702 1.00 86.19 131 ASP A C 1
ATOM 1068 O O . ASP A 1 131 ? 16.792 11.898 -16.361 1.00 86.19 131 ASP A O 1
ATOM 1072 N N . TRP A 1 132 ? 18.396 10.698 -15.335 1.00 88.69 132 TRP A N 1
ATOM 1073 C CA . TRP A 1 132 ? 17.708 9.408 -15.353 1.00 88.69 132 TRP A CA 1
ATOM 1074 C C . TRP A 1 132 ? 17.281 8.940 -13.954 1.00 88.69 132 TRP A C 1
ATOM 1076 O O . TRP A 1 132 ? 16.339 8.149 -13.855 1.00 88.69 132 TRP A O 1
ATOM 1086 N N . GLU A 1 133 ? 17.927 9.426 -12.889 1.00 85.44 133 GLU A N 1
ATOM 1087 C CA . GLU A 1 133 ? 17.490 9.182 -11.512 1.00 85.44 133 GLU A CA 1
ATOM 1088 C C . GLU A 1 133 ? 16.194 9.956 -11.198 1.00 85.44 133 GLU A C 1
ATOM 1090 O O . GLU A 1 133 ? 15.943 11.043 -11.715 1.00 85.44 133 GLU A O 1
ATOM 1095 N N . LEU A 1 134 ? 15.343 9.385 -10.343 1.00 77.50 134 LEU A N 1
ATOM 1096 C CA . LEU A 1 134 ? 14.147 10.038 -9.802 1.00 77.50 134 LEU A CA 1
ATOM 1097 C C . LEU A 1 134 ? 14.005 9.608 -8.339 1.00 77.50 134 LEU A C 1
ATOM 1099 O O . LEU A 1 134 ? 13.849 8.412 -8.078 1.00 77.50 134 LEU A O 1
ATOM 1103 N N . GLN A 1 135 ? 14.042 10.567 -7.409 1.00 68.31 135 GLN A N 1
ATOM 1104 C CA . GLN A 1 135 ? 14.057 10.310 -5.965 1.00 68.31 135 GLN A CA 1
ATOM 1105 C C . GLN A 1 135 ? 12.868 10.966 -5.248 1.00 68.31 135 GLN A C 1
ATOM 1107 O O . GLN A 1 135 ? 12.832 12.175 -5.050 1.00 68.31 135 GLN A O 1
ATOM 1112 N N . ASP A 1 136 ? 11.913 10.149 -4.791 1.00 69.62 136 ASP A N 1
ATOM 1113 C CA . ASP A 1 136 ? 10.737 10.580 -4.004 1.00 69.62 136 ASP A CA 1
ATOM 1114 C C . ASP A 1 136 ? 10.721 9.992 -2.575 1.00 69.62 136 ASP A C 1
ATOM 1116 O O . ASP A 1 136 ? 9.670 9.801 -1.959 1.00 69.62 136 ASP A O 1
ATOM 1120 N N . GLY A 1 137 ? 11.907 9.651 -2.058 1.00 75.75 137 GLY A N 1
ATOM 1121 C CA . GLY A 1 137 ? 12.087 8.739 -0.920 1.00 75.75 137 GLY A CA 1
ATOM 1122 C C . GLY A 1 137 ? 12.229 7.268 -1.339 1.00 75.75 137 GLY A C 1
ATOM 1123 O O . GLY A 1 137 ? 12.471 6.410 -0.490 1.00 75.75 137 GLY A O 1
ATOM 1124 N N . TRP A 1 138 ? 12.113 6.986 -2.639 1.00 86.31 138 TRP A N 1
ATOM 1125 C CA . TRP A 1 138 ? 12.530 5.747 -3.293 1.00 86.31 138 TRP A CA 1
ATOM 1126 C C . TRP A 1 138 ? 13.508 6.061 -4.422 1.00 86.31 138 TRP A C 1
ATOM 1128 O O . TRP A 1 138 ? 13.334 7.060 -5.115 1.00 86.31 138 TRP A O 1
ATOM 1138 N N . GLU A 1 139 ? 14.470 5.172 -4.652 1.00 90.44 139 GLU A N 1
ATOM 1139 C CA . GLU A 1 139 ? 15.319 5.196 -5.848 1.00 90.44 139 GLU A CA 1
ATOM 1140 C C . GLU A 1 139 ? 14.528 4.537 -6.992 1.00 90.44 139 GLU A C 1
ATOM 1142 O O . GLU A 1 139 ? 14.229 3.343 -6.906 1.00 90.44 139 GLU A O 1
ATOM 1147 N N . HIS A 1 140 ? 14.130 5.272 -8.040 1.00 93.12 140 HIS A N 1
ATOM 1148 C CA . HIS A 1 140 ? 13.388 4.702 -9.183 1.00 93.12 140 HIS A CA 1
ATOM 1149 C C . HIS A 1 140 ? 14.302 4.430 -10.381 1.00 93.12 140 HIS A C 1
ATOM 1151 O O . HIS A 1 140 ? 14.827 5.355 -10.992 1.00 93.12 140 HIS A O 1
ATOM 1157 N N . ILE A 1 141 ? 14.390 3.165 -10.794 1.00 95.12 141 ILE A N 1
ATOM 1158 C CA . ILE A 1 141 ? 15.217 2.709 -11.914 1.00 95.12 141 ILE A CA 1
ATOM 1159 C C . ILE A 1 141 ? 14.299 2.364 -13.095 1.00 95.12 141 ILE A C 1
ATOM 1161 O O . ILE A 1 141 ? 13.410 1.520 -12.967 1.00 95.12 141 ILE A O 1
ATOM 1165 N N . LYS A 1 142 ? 14.502 3.002 -14.256 1.00 95.69 142 LYS A N 1
ATOM 1166 C CA . LYS A 1 142 ? 13.672 2.829 -15.466 1.00 95.69 142 LYS A CA 1
ATOM 1167 C C . LYS A 1 142 ? 14.541 2.681 -16.712 1.00 95.69 142 LYS A C 1
ATOM 1169 O O . LYS A 1 142 ? 15.255 3.623 -17.054 1.00 95.69 142 LYS A O 1
ATOM 1174 N N . SER A 1 143 ? 14.385 1.586 -17.456 1.00 95.56 143 SER A N 1
ATOM 1175 C CA . SER A 1 143 ? 15.073 1.373 -18.740 1.00 95.56 143 SER A CA 1
ATOM 1176 C C . SER A 1 143 ? 14.788 2.503 -19.737 1.00 95.56 143 SER A C 1
ATOM 1178 O O . SER A 1 143 ? 15.709 3.039 -20.346 1.00 95.56 143 SER A O 1
ATOM 1180 N N . LYS A 1 144 ? 13.545 3.013 -19.784 1.00 94.38 144 LYS A N 1
ATOM 1181 C CA . LYS A 1 144 ? 13.197 4.226 -20.549 1.00 94.38 144 LYS A CA 1
ATOM 1182 C C . LYS A 1 144 ? 14.078 5.435 -20.216 1.00 94.38 144 LYS A C 1
ATOM 1184 O O . LYS A 1 144 ? 14.362 6.226 -21.102 1.00 94.38 144 LYS A O 1
ATOM 1189 N N . TYR A 1 145 ? 14.464 5.654 -18.964 1.00 94.75 145 TYR A N 1
ATOM 1190 C CA . TYR A 1 145 ? 15.252 6.845 -18.627 1.00 94.75 145 TYR A CA 1
ATOM 1191 C C . TYR A 1 145 ? 16.737 6.614 -18.947 1.00 94.75 145 TYR A C 1
ATOM 1193 O O . TYR A 1 145 ? 17.359 7.473 -19.567 1.00 94.75 145 TYR A O 1
ATOM 1201 N N . ILE A 1 146 ? 17.250 5.417 -18.646 1.00 96.00 146 ILE A N 1
ATOM 1202 C CA . ILE A 1 146 ? 18.623 4.978 -18.954 1.00 96.00 146 ILE A CA 1
ATOM 1203 C C . ILE A 1 146 ? 18.885 4.965 -20.473 1.00 96.00 146 ILE A C 1
ATOM 1205 O O . ILE A 1 146 ? 19.951 5.373 -20.918 1.00 96.00 146 ILE A O 1
ATOM 1209 N N . SER A 1 147 ? 17.902 4.586 -21.293 1.00 94.62 147 SER A N 1
ATOM 1210 C CA . SER A 1 147 ? 17.973 4.573 -22.768 1.00 94.62 147 SER A CA 1
ATOM 1211 C C . SER A 1 147 ? 17.842 5.953 -23.436 1.00 94.62 147 SER A C 1
ATOM 1213 O O . SER A 1 147 ? 17.531 6.040 -24.623 1.00 94.62 147 SER A O 1
ATOM 1215 N N . GLY A 1 148 ? 17.993 7.060 -22.700 1.00 92.38 148 GLY A N 1
ATOM 1216 C CA . GLY A 1 148 ? 17.797 8.406 -23.258 1.00 92.38 148 GLY A CA 1
ATOM 1217 C C . GLY A 1 148 ? 16.363 8.647 -23.756 1.00 92.38 148 GLY A C 1
ATOM 1218 O O . GLY A 1 148 ? 16.130 9.400 -24.702 1.00 92.38 148 GLY A O 1
ATOM 1219 N N . ARG A 1 149 ? 15.376 7.974 -23.143 1.00 92.88 149 ARG A N 1
ATOM 1220 C CA . ARG A 1 149 ? 13.945 8.037 -23.499 1.00 92.88 149 ARG A CA 1
ATOM 1221 C C . ARG A 1 149 ? 13.634 7.529 -24.918 1.00 92.88 149 ARG A C 1
ATOM 1223 O O . ARG A 1 149 ? 12.576 7.868 -25.449 1.00 92.88 149 ARG A O 1
ATOM 1230 N N . THR A 1 150 ? 14.507 6.692 -25.491 1.00 89.81 150 THR A N 1
ATOM 1231 C CA . THR A 1 150 ? 14.282 5.977 -26.765 1.00 89.81 150 THR A CA 1
ATOM 1232 C C . THR A 1 150 ? 13.370 4.757 -26.603 1.00 89.81 150 THR A C 1
ATOM 1234 O O . THR A 1 150 ? 12.534 4.500 -27.472 1.00 89.81 150 THR A O 1
ATOM 1237 N N . GLU A 1 151 ? 13.450 4.039 -25.477 1.00 89.38 151 GLU A N 1
ATOM 1238 C CA . GLU A 1 151 ? 12.505 2.963 -25.171 1.00 89.38 151 GLU A CA 1
ATOM 1239 C C . GLU A 1 151 ? 11.098 3.488 -24.839 1.00 89.38 151 GLU A C 1
ATOM 1241 O O . GLU A 1 151 ? 10.891 4.561 -24.255 1.00 89.38 151 GLU A O 1
ATOM 1246 N N . ASN A 1 152 ? 10.097 2.664 -25.150 1.00 83.12 152 ASN A N 1
ATOM 1247 C CA . ASN A 1 152 ? 8.723 2.908 -24.731 1.00 83.12 152 ASN A CA 1
ATOM 1248 C C . ASN A 1 152 ? 8.569 2.755 -23.209 1.00 83.12 152 ASN A C 1
ATOM 1250 O O . ASN A 1 152 ? 9.241 1.959 -22.561 1.00 83.12 152 ASN A O 1
ATOM 1254 N N . GLY A 1 153 ? 7.642 3.515 -22.624 1.00 82.50 153 GLY A N 1
ATOM 1255 C CA . GLY A 1 153 ? 7.324 3.372 -21.204 1.00 82.50 153 GLY A CA 1
ATOM 1256 C C . GLY A 1 153 ? 6.489 2.118 -20.949 1.00 82.50 153 GLY A C 1
ATOM 1257 O O . GLY A 1 153 ? 5.527 1.871 -21.676 1.00 82.50 153 GLY A O 1
ATOM 1258 N N . ILE A 1 154 ? 6.805 1.377 -19.884 1.00 91.12 154 ILE A N 1
ATOM 1259 C CA . ILE A 1 154 ? 6.002 0.230 -19.440 1.00 91.12 154 ILE A CA 1
ATOM 1260 C C . ILE A 1 154 ? 4.574 0.689 -19.123 1.00 91.12 154 ILE A C 1
ATOM 1262 O O . ILE A 1 154 ? 4.347 1.616 -18.337 1.00 91.12 154 ILE A O 1
ATOM 1266 N N . SER A 1 155 ? 3.594 0.006 -19.716 1.00 91.44 155 SER A N 1
ATOM 1267 C CA . SER A 1 155 ? 2.170 0.210 -19.440 1.00 91.44 155 SER A CA 1
ATOM 1268 C C . SER A 1 155 ? 1.808 -0.489 -18.131 1.00 91.44 155 SER A C 1
ATOM 1270 O O . SER A 1 155 ? 1.157 -1.526 -18.141 1.00 91.44 155 SER A O 1
ATOM 1272 N N . VAL A 1 156 ? 2.260 0.069 -17.003 1.00 93.25 156 VAL A N 1
ATOM 1273 C CA . VAL A 1 156 ? 2.134 -0.541 -15.668 1.00 93.25 156 VAL A CA 1
ATOM 1274 C C . VAL A 1 156 ? 0.695 -1.006 -15.402 1.00 93.25 156 VAL A C 1
ATOM 1276 O O . VAL A 1 156 ? -0.233 -0.190 -15.374 1.00 93.25 156 VAL A O 1
ATOM 1279 N N . LYS A 1 157 ? 0.530 -2.323 -15.218 1.00 94.44 157 LYS A N 1
ATOM 1280 C CA . LYS A 1 157 ? -0.708 -3.014 -14.810 1.00 94.44 157 LYS A CA 1
ATOM 1281 C C . LYS A 1 157 ? -0.539 -3.811 -13.524 1.00 94.44 157 LYS A C 1
ATOM 1283 O O . LYS A 1 157 ? -1.528 -4.044 -12.841 1.00 94.44 157 LYS A O 1
ATOM 1288 N N . HIS A 1 158 ? 0.685 -4.204 -13.183 1.00 95.81 158 HIS A N 1
ATOM 1289 C CA . HIS A 1 158 ? 0.978 -5.092 -12.063 1.00 95.81 158 HIS A CA 1
ATOM 1290 C C . HIS A 1 1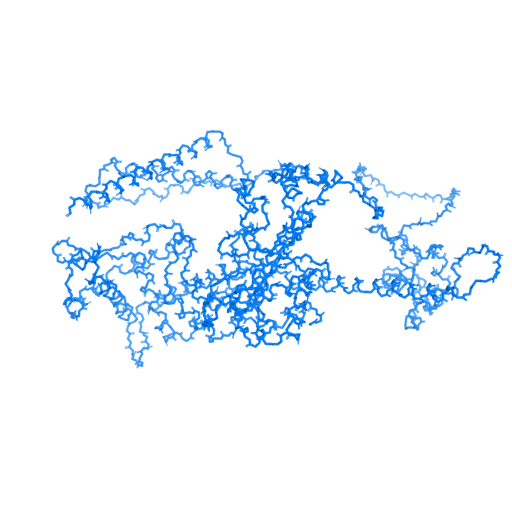58 ? 2.186 -4.588 -11.272 1.00 95.81 158 HIS A C 1
ATOM 1292 O O . HIS A 1 158 ? 3.025 -3.841 -11.786 1.00 95.81 158 HIS A O 1
ATOM 1298 N N . ARG A 1 159 ? 2.281 -5.030 -10.020 1.00 95.44 159 ARG A N 1
ATOM 1299 C CA . ARG A 1 159 ? 3.451 -4.886 -9.157 1.00 95.44 159 ARG A CA 1
ATOM 1300 C C . ARG A 1 159 ? 3.890 -6.256 -8.666 1.00 95.44 159 ARG A C 1
ATOM 1302 O O . ARG A 1 159 ? 3.048 -7.040 -8.227 1.00 95.44 159 ARG A O 1
ATOM 1309 N N . LEU A 1 160 ? 5.196 -6.492 -8.679 1.00 97.12 160 LEU A N 1
ATOM 1310 C CA . LEU A 1 160 ? 5.844 -7.548 -7.910 1.00 97.12 160 LEU A CA 1
ATOM 1311 C C . LEU A 1 160 ? 6.571 -6.909 -6.724 1.00 97.12 160 LEU A C 1
ATOM 1313 O O . LEU A 1 160 ? 7.119 -5.812 -6.841 1.00 97.12 160 LEU A O 1
ATOM 1317 N N . TYR A 1 161 ? 6.560 -7.596 -5.591 1.00 94.88 161 TYR A N 1
ATOM 1318 C CA . TYR A 1 161 ? 7.116 -7.137 -4.324 1.00 94.88 161 TYR A CA 1
ATOM 1319 C C . TYR A 1 161 ? 8.151 -8.142 -3.834 1.00 94.88 161 TYR A C 1
ATOM 1321 O O . TYR A 1 161 ? 7.833 -9.323 -3.712 1.00 94.88 161 TYR A O 1
ATOM 1329 N N . VAL A 1 162 ? 9.358 -7.671 -3.528 1.00 93.19 162 VAL A N 1
ATOM 1330 C CA . VAL A 1 162 ? 10.447 -8.486 -2.978 1.00 93.19 162 VAL A CA 1
ATOM 1331 C C . VAL A 1 162 ? 10.995 -7.818 -1.718 1.00 93.19 162 VAL A C 1
ATOM 1333 O O . VAL A 1 162 ? 11.284 -6.621 -1.709 1.00 93.19 162 VAL A O 1
ATOM 1336 N N . SER A 1 163 ? 11.141 -8.605 -0.650 1.00 89.12 163 SER A N 1
ATOM 1337 C CA . SER A 1 163 ? 11.566 -8.145 0.678 1.00 89.12 163 SER A CA 1
ATOM 1338 C C . SER A 1 163 ? 13.007 -8.569 1.008 1.00 89.12 163 SER A C 1
ATOM 1340 O O . SER A 1 163 ? 13.240 -9.246 2.008 1.00 89.12 163 SER A O 1
ATOM 1342 N N . CYS A 1 164 ? 13.980 -8.214 0.166 1.00 88.81 164 CYS A N 1
ATOM 1343 C CA . CYS A 1 164 ? 15.403 -8.504 0.401 1.00 88.81 164 CYS A CA 1
ATOM 1344 C C . CYS A 1 164 ? 16.005 -7.669 1.552 1.00 88.81 164 CYS A C 1
ATOM 1346 O O . CYS A 1 164 ? 15.511 -6.586 1.869 1.00 88.81 164 CYS A O 1
ATOM 1348 N N . GLN A 1 165 ? 17.106 -8.128 2.151 1.00 89.88 165 GLN A N 1
ATOM 1349 C CA . GLN A 1 165 ? 17.871 -7.319 3.110 1.00 89.88 165 GLN A CA 1
ATOM 1350 C C . GLN A 1 165 ? 18.620 -6.171 2.407 1.00 89.88 165 GLN A C 1
ATOM 1352 O O . GLN A 1 165 ? 18.941 -6.257 1.221 1.00 89.88 165 GLN A O 1
ATOM 1357 N N . ASN A 1 166 ? 18.909 -5.090 3.137 1.00 90.00 166 ASN A N 1
ATOM 1358 C CA . ASN A 1 166 ? 19.631 -3.910 2.652 1.00 90.00 166 ASN A CA 1
ATOM 1359 C C . ASN A 1 166 ? 20.979 -4.266 2.008 1.00 90.00 166 ASN A C 1
ATOM 1361 O O . ASN A 1 166 ? 21.339 -3.667 0.994 1.00 90.00 166 ASN A O 1
ATOM 1365 N N . GLN A 1 167 ? 21.702 -5.235 2.578 1.00 91.94 167 GLN A N 1
ATOM 1366 C CA . GLN A 1 167 ? 22.979 -5.713 2.040 1.00 91.94 167 GLN A CA 1
ATOM 1367 C C . GLN A 1 167 ? 22.854 -6.351 0.645 1.00 91.94 167 GLN A C 1
ATOM 1369 O O . GLN A 1 167 ? 23.777 -6.236 -0.150 1.00 91.94 167 GLN A O 1
ATOM 1374 N N . ASP A 1 168 ? 21.705 -6.952 0.318 1.00 93.38 168 ASP A N 1
ATOM 1375 C CA . ASP A 1 168 ? 21.470 -7.647 -0.958 1.00 93.38 168 ASP A CA 1
ATOM 1376 C C . ASP A 1 168 ? 20.763 -6.772 -2.007 1.00 93.38 168 ASP A C 1
ATOM 1378 O O . ASP A 1 168 ? 20.669 -7.139 -3.178 1.00 93.38 168 ASP A O 1
ATOM 1382 N N . MET A 1 169 ? 20.224 -5.620 -1.596 1.00 93.19 169 MET A N 1
ATOM 1383 C CA . MET A 1 169 ? 19.268 -4.832 -2.380 1.00 93.19 169 MET A CA 1
ATOM 1384 C C . MET A 1 169 ? 19.825 -4.360 -3.733 1.00 93.19 169 MET A C 1
ATOM 1386 O O . MET A 1 169 ? 19.154 -4.495 -4.757 1.00 93.19 169 MET A O 1
ATOM 1390 N N . TRP A 1 170 ? 21.051 -3.826 -3.755 1.00 94.62 170 TRP A N 1
ATOM 1391 C CA . TRP A 1 170 ? 21.692 -3.355 -4.991 1.00 94.62 170 TRP A CA 1
ATOM 1392 C C . TRP A 1 170 ? 22.204 -4.511 -5.852 1.00 94.62 170 TRP A C 1
ATOM 1394 O O . TRP A 1 170 ? 22.064 -4.468 -7.074 1.00 94.62 170 TRP A O 1
ATOM 1404 N N . ARG A 1 171 ? 22.683 -5.595 -5.227 1.00 96.38 171 ARG A N 1
ATOM 1405 C CA . ARG A 1 171 ? 23.073 -6.822 -5.928 1.00 96.38 171 ARG A CA 1
ATOM 1406 C C . ARG A 1 171 ? 21.892 -7.444 -6.675 1.00 96.38 171 ARG A C 1
ATOM 1408 O O . ARG A 1 171 ? 22.004 -7.747 -7.862 1.00 96.38 171 ARG A O 1
ATOM 1415 N N . LEU A 1 172 ? 20.740 -7.572 -6.014 1.00 96.50 172 LEU A N 1
ATOM 1416 C CA . LEU A 1 172 ? 19.500 -8.055 -6.623 1.00 96.50 172 LEU A CA 1
ATOM 1417 C C . LEU A 1 172 ? 19.016 -7.127 -7.749 1.00 96.50 172 LEU A C 1
ATOM 1419 O O . LEU A 1 172 ? 18.612 -7.611 -8.806 1.00 96.50 172 LEU A O 1
ATOM 1423 N N . ALA A 1 173 ? 19.094 -5.807 -7.555 1.00 97.00 173 ALA A N 1
ATOM 1424 C CA . ALA A 1 173 ? 18.755 -4.828 -8.587 1.00 97.00 173 ALA A CA 1
ATOM 1425 C C . ALA A 1 173 ? 19.642 -4.966 -9.838 1.00 97.00 173 ALA A C 1
ATOM 1427 O O . ALA A 1 173 ? 19.120 -4.935 -10.955 1.00 97.00 173 ALA A O 1
ATOM 1428 N N . GLN A 1 174 ? 20.952 -5.175 -9.664 1.00 97.81 174 GLN A N 1
ATOM 1429 C CA . GLN A 1 174 ? 21.889 -5.424 -10.762 1.00 97.81 174 GLN A CA 1
ATOM 1430 C C . GLN A 1 174 ? 21.565 -6.729 -11.500 1.00 97.81 174 GLN A C 1
ATOM 1432 O O . GLN A 1 174 ? 21.472 -6.720 -12.724 1.00 97.81 174 GLN A O 1
ATOM 1437 N N . LEU A 1 175 ? 21.341 -7.830 -10.775 1.00 98.31 175 LEU A N 1
ATOM 1438 C CA . LEU A 1 175 ? 21.003 -9.133 -11.364 1.00 98.31 175 LEU A CA 1
ATOM 1439 C C . LEU A 1 175 ? 19.685 -9.081 -12.157 1.00 98.31 175 LEU A C 1
ATOM 1441 O O . LEU A 1 175 ? 19.615 -9.574 -13.282 1.00 98.31 175 LEU A O 1
ATOM 1445 N N . PHE A 1 176 ? 18.654 -8.436 -11.601 1.00 98.50 176 PHE A N 1
ATOM 1446 C CA . PHE A 1 176 ? 17.365 -8.256 -12.272 1.00 98.50 176 PHE A CA 1
ATOM 1447 C C . PHE A 1 176 ? 17.488 -7.385 -13.530 1.00 98.50 176 PHE A C 1
ATOM 1449 O O . PHE A 1 176 ? 16.954 -7.752 -14.577 1.00 98.50 176 PHE A O 1
ATOM 1456 N N . LYS A 1 177 ? 18.220 -6.264 -13.446 1.00 98.00 177 LYS A N 1
ATOM 1457 C CA . LYS A 1 177 ? 18.522 -5.390 -14.588 1.00 98.00 177 LYS A CA 1
ATOM 1458 C C . LYS A 1 177 ? 19.237 -6.164 -15.700 1.00 98.00 177 LYS A C 1
ATOM 1460 O O . LYS A 1 177 ? 18.736 -6.185 -16.820 1.00 98.00 177 LYS A O 1
ATOM 1465 N N . SER A 1 178 ? 20.336 -6.851 -15.378 1.00 98.00 178 SER A N 1
ATOM 1466 C CA . SER A 1 178 ? 21.138 -7.615 -16.343 1.00 98.00 178 SER A CA 1
ATOM 1467 C C . SER A 1 178 ? 20.307 -8.657 -17.096 1.00 98.00 178 SER A C 1
ATOM 1469 O O . SER A 1 178 ? 20.280 -8.629 -18.323 1.00 98.00 178 SER A O 1
ATOM 1471 N N . LYS A 1 179 ? 19.531 -9.497 -16.394 1.00 98.44 179 LYS A N 1
ATOM 1472 C CA . LYS A 1 179 ? 18.678 -10.501 -17.055 1.00 98.44 179 LYS A CA 1
ATOM 1473 C C . LYS A 1 179 ? 17.537 -9.890 -17.882 1.00 98.44 179 LYS A C 1
ATOM 1475 O O . LYS A 1 179 ? 17.113 -10.488 -18.868 1.00 98.44 179 LYS A O 1
ATOM 1480 N N . CYS A 1 180 ? 17.039 -8.697 -17.534 1.00 97.75 180 CYS A N 1
ATOM 1481 C CA . CYS A 1 180 ? 16.090 -7.977 -18.394 1.00 97.75 180 CYS A CA 1
ATOM 1482 C C . CYS A 1 180 ? 16.755 -7.479 -19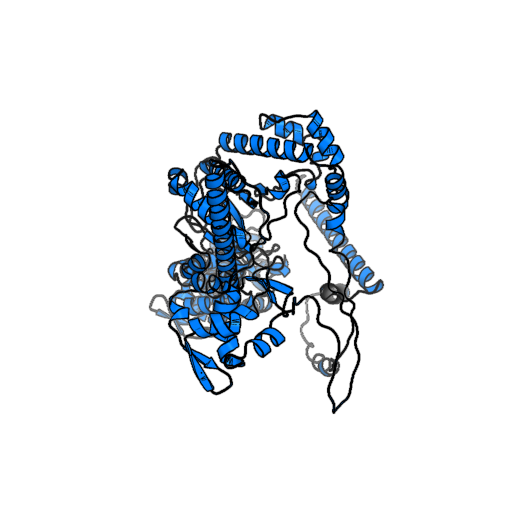.690 1.00 97.75 180 CYS A C 1
ATOM 1484 O O . CYS A 1 180 ? 16.156 -7.574 -20.760 1.00 97.75 180 CYS A O 1
ATOM 1486 N N . GLU A 1 181 ? 17.993 -6.988 -19.605 1.00 95.69 181 GLU A N 1
ATOM 1487 C CA . GLU A 1 181 ? 18.772 -6.497 -20.750 1.00 95.69 181 GLU A CA 1
ATOM 1488 C C . GLU A 1 181 ? 19.195 -7.638 -21.688 1.00 95.69 181 GLU A C 1
ATOM 1490 O O . GLU A 1 181 ? 19.018 -7.525 -22.900 1.00 95.69 181 GLU A O 1
ATOM 1495 N N . GLU A 1 182 ? 19.639 -8.771 -21.136 1.00 96.69 182 GLU A N 1
ATOM 1496 C CA . GLU A 1 182 ? 19.918 -10.019 -21.868 1.00 96.69 182 GLU A CA 1
ATOM 1497 C C . GLU A 1 182 ? 18.694 -10.514 -22.660 1.00 96.69 182 GLU A C 1
ATOM 1499 O O . GLU A 1 182 ? 18.820 -10.957 -23.801 1.00 96.69 182 GLU A O 1
ATOM 1504 N N . GLN A 1 183 ? 17.493 -10.396 -22.081 1.00 95.19 183 GLN A N 1
ATOM 1505 C CA . GLN A 1 183 ? 16.227 -10.765 -22.727 1.00 95.19 183 GLN A CA 1
ATOM 1506 C C . GLN A 1 183 ? 15.609 -9.637 -23.577 1.00 95.19 183 GLN A C 1
ATOM 1508 O O . GLN A 1 183 ? 14.523 -9.822 -24.132 1.00 95.19 183 GLN A O 1
ATOM 1513 N N . GLN A 1 184 ? 16.273 -8.479 -23.681 1.00 93.19 184 GLN A N 1
ATOM 1514 C CA . GLN A 1 184 ? 15.799 -7.276 -24.379 1.00 93.19 184 GLN A CA 1
ATOM 1515 C C . GLN A 1 184 ? 14.371 -6.846 -23.985 1.00 93.19 184 GLN A C 1
ATOM 1517 O O . GLN A 1 184 ? 13.572 -6.427 -24.828 1.00 93.19 184 GLN A O 1
ATOM 1522 N N . ILE A 1 185 ? 14.037 -6.950 -22.694 1.00 94.25 185 ILE A N 1
ATOM 1523 C CA . ILE A 1 185 ? 12.764 -6.470 -22.145 1.00 94.25 185 ILE A CA 1
ATOM 1524 C C . ILE A 1 185 ? 12.969 -5.183 -21.334 1.00 94.25 185 ILE A C 1
ATOM 1526 O O . ILE A 1 185 ? 13.932 -5.083 -20.572 1.00 94.25 185 ILE A O 1
ATOM 1530 N N . PRO A 1 186 ? 12.061 -4.194 -21.453 1.00 95.81 186 PRO A N 1
ATOM 1531 C CA . PRO A 1 186 ? 12.138 -2.986 -20.643 1.00 95.81 186 PRO A CA 1
ATOM 1532 C C . PRO A 1 186 ? 11.936 -3.334 -19.165 1.00 95.81 186 PRO A C 1
ATOM 1534 O O . PRO A 1 186 ? 11.290 -4.331 -18.832 1.00 95.81 186 PRO A O 1
ATOM 1537 N N . PHE A 1 187 ? 12.415 -2.480 -18.264 1.00 96.62 187 PHE A N 1
ATOM 1538 C CA . PHE A 1 187 ? 12.229 -2.654 -16.822 1.00 96.62 187 PHE A CA 1
ATOM 1539 C C . PHE A 1 187 ? 11.900 -1.336 -16.116 1.00 96.62 187 PHE A C 1
ATOM 1541 O O . PHE A 1 187 ? 12.383 -0.256 -16.466 1.00 96.62 187 PHE A O 1
ATOM 1548 N N . TYR A 1 188 ? 11.076 -1.435 -15.075 1.00 96.81 188 TYR A N 1
ATOM 1549 C CA . TYR A 1 188 ? 10.855 -0.374 -14.103 1.00 96.81 188 TYR A CA 1
ATOM 1550 C C . TYR A 1 188 ? 10.758 -1.011 -12.723 1.00 96.81 188 TYR A C 1
ATOM 1552 O O . TYR A 1 188 ? 9.872 -1.821 -12.467 1.00 96.81 188 TYR A O 1
ATOM 1560 N N . PHE A 1 189 ? 11.646 -0.626 -11.816 1.00 96.38 189 PHE A N 1
ATOM 1561 C CA . PHE A 1 189 ? 11.529 -0.959 -10.405 1.00 96.38 189 PHE A CA 1
ATOM 1562 C C . PHE A 1 189 ? 11.886 0.241 -9.533 1.00 96.38 189 PHE A C 1
ATOM 1564 O O . PHE A 1 189 ? 12.358 1.274 -10.015 1.00 96.38 189 PHE A O 1
ATOM 1571 N N . LYS A 1 190 ? 11.629 0.116 -8.235 1.00 94.19 190 LYS A N 1
ATOM 1572 C CA . LYS A 1 190 ? 12.108 1.066 -7.237 1.00 94.19 190 LYS A CA 1
ATOM 1573 C C . LYS A 1 190 ? 12.635 0.364 -5.993 1.00 94.19 190 LYS A C 1
ATOM 1575 O O . LYS A 1 190 ? 12.141 -0.712 -5.650 1.00 94.19 190 LYS A O 1
ATOM 1580 N N . LEU A 1 191 ? 13.594 1.000 -5.327 1.00 92.38 191 LEU A N 1
ATOM 1581 C CA . LEU A 1 191 ? 14.271 0.494 -4.133 1.00 92.38 191 LEU A CA 1
ATOM 1582 C C . LEU A 1 191 ? 13.982 1.388 -2.921 1.00 92.38 191 LEU A C 1
ATOM 1584 O O . LEU A 1 191 ? 13.964 2.616 -3.031 1.00 92.38 191 LEU A O 1
ATOM 1588 N N . 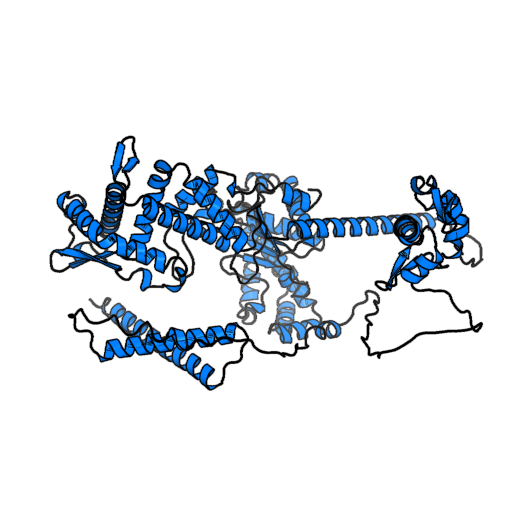GLY A 1 192 ? 13.718 0.762 -1.775 1.00 84.81 192 GLY A N 1
ATOM 1589 C CA . GLY A 1 192 ? 13.341 1.407 -0.521 1.00 84.81 192 GLY A CA 1
ATOM 1590 C C . GLY A 1 192 ? 14.298 1.040 0.607 1.00 84.81 192 GLY A C 1
ATOM 1591 O O . GLY A 1 192 ? 14.270 -0.071 1.125 1.00 84.81 192 GLY A O 1
ATOM 1592 N N . MET A 1 193 ? 15.092 2.014 1.047 1.00 72.62 193 MET A N 1
ATOM 1593 C CA . MET A 1 193 ? 16.188 1.847 2.018 1.00 72.62 193 MET A CA 1
ATOM 1594 C C . MET A 1 193 ? 15.733 1.670 3.485 1.00 72.62 193 MET A C 1
ATOM 1596 O O . MET A 1 193 ? 16.552 1.626 4.399 1.00 72.62 193 MET A O 1
ATOM 1600 N N . SER A 1 194 ? 14.424 1.612 3.753 1.00 74.94 194 SER A N 1
ATOM 1601 C CA . SER A 1 194 ? 13.892 1.535 5.119 1.00 74.94 194 SER A CA 1
ATOM 1602 C C . SER A 1 194 ? 14.040 0.121 5.688 1.00 74.94 194 SER A C 1
ATOM 1604 O O . SER A 1 194 ? 13.525 -0.836 5.115 1.00 74.94 194 SER A O 1
ATOM 1606 N N . ALA A 1 195 ? 14.727 -0.019 6.825 1.00 69.69 195 ALA A N 1
ATOM 1607 C CA . ALA A 1 195 ? 14.983 -1.302 7.492 1.00 69.69 195 ALA A CA 1
ATOM 1608 C C . ALA A 1 195 ? 13.707 -2.110 7.812 1.00 69.69 195 ALA A C 1
ATOM 1610 O O . ALA A 1 195 ? 13.680 -3.318 7.628 1.00 69.69 195 ALA A O 1
ATOM 1611 N N . GLU A 1 196 ? 12.638 -1.444 8.249 1.00 73.06 196 GLU A N 1
ATOM 1612 C CA . GLU A 1 196 ? 11.458 -2.095 8.843 1.00 73.06 196 GLU A CA 1
ATOM 1613 C C . GLU A 1 196 ? 10.344 -2.436 7.825 1.00 73.06 196 GLU A C 1
ATOM 1615 O O . GLU A 1 196 ? 9.283 -2.907 8.228 1.00 73.06 196 GLU A O 1
ATOM 1620 N N . ARG A 1 197 ? 10.527 -2.145 6.524 1.00 76.12 197 ARG A N 1
ATOM 1621 C CA . ARG A 1 197 ? 9.480 -2.292 5.491 1.00 76.12 197 ARG A CA 1
ATOM 1622 C C . ARG A 1 197 ? 9.529 -3.636 4.766 1.00 76.12 197 ARG A C 1
ATOM 1624 O O . ARG A 1 197 ? 10.585 -4.044 4.294 1.00 76.12 197 ARG A O 1
ATOM 1631 N N . ASP A 1 198 ? 8.348 -4.209 4.541 1.00 81.19 198 ASP A N 1
ATOM 1632 C CA . ASP A 1 198 ? 8.138 -5.466 3.808 1.00 81.19 198 ASP A CA 1
ATOM 1633 C C . ASP A 1 198 ? 8.241 -5.309 2.261 1.00 81.19 198 ASP A C 1
ATOM 1635 O O . ASP A 1 198 ? 8.151 -6.291 1.528 1.00 81.19 198 ASP A O 1
ATOM 1639 N N . ASP A 1 199 ? 8.358 -4.083 1.720 1.00 82.38 199 ASP A N 1
ATOM 1640 C CA . ASP A 1 199 ? 8.315 -3.772 0.272 1.00 82.38 199 ASP A CA 1
ATOM 1641 C C . ASP A 1 199 ? 9.604 -3.134 -0.286 1.00 82.38 199 ASP A C 1
ATOM 1643 O O . ASP A 1 199 ? 9.554 -2.166 -1.043 1.00 82.38 199 ASP A O 1
ATOM 1647 N N . LYS A 1 200 ? 10.762 -3.690 0.084 1.00 86.88 200 LYS A N 1
ATOM 1648 C CA . LYS A 1 200 ? 12.118 -3.197 -0.240 1.00 86.88 200 LYS A CA 1
ATOM 1649 C C . LYS A 1 200 ? 12.376 -2.957 -1.729 1.00 86.88 200 LYS A C 1
ATOM 1651 O O . LYS A 1 200 ? 12.862 -1.889 -2.093 1.00 86.88 200 LYS A O 1
ATOM 1656 N N . MET A 1 201 ? 12.036 -3.918 -2.585 1.00 93.19 201 MET A N 1
ATOM 1657 C CA . MET A 1 201 ? 12.081 -3.776 -4.041 1.00 93.19 201 MET A CA 1
ATOM 1658 C C . MET A 1 201 ? 10.673 -3.960 -4.605 1.00 93.19 201 MET A C 1
ATOM 1660 O O . MET A 1 201 ? 10.012 -4.969 -4.352 1.00 93.19 201 MET A O 1
ATOM 1664 N N . VAL A 1 202 ? 10.211 -2.981 -5.387 1.00 95.19 202 VAL A N 1
ATOM 1665 C CA . VAL A 1 202 ? 8.912 -3.037 -6.074 1.00 95.19 202 VAL A CA 1
ATOM 1666 C C . VAL A 1 202 ? 9.141 -2.924 -7.573 1.00 95.19 202 VAL A C 1
ATOM 1668 O O . VAL A 1 202 ? 9.557 -1.872 -8.057 1.00 95.19 202 VAL A O 1
ATOM 1671 N N . ILE A 1 203 ? 8.862 -4.002 -8.302 1.00 97.56 203 ILE A N 1
ATOM 1672 C CA . ILE A 1 203 ? 8.970 -4.077 -9.763 1.00 97.56 203 ILE A CA 1
ATOM 1673 C C . ILE A 1 203 ? 7.596 -3.779 -10.361 1.00 97.56 203 ILE A C 1
ATOM 1675 O O . ILE A 1 203 ? 6.591 -4.359 -9.955 1.00 97.56 203 ILE A O 1
ATOM 1679 N N . TYR A 1 204 ? 7.549 -2.878 -11.334 1.00 96.56 204 TYR A N 1
ATOM 1680 C CA . TYR A 1 204 ? 6.349 -2.493 -12.062 1.00 96.56 204 TYR A CA 1
ATOM 1681 C C . TYR A 1 204 ? 6.320 -3.192 -13.419 1.00 96.56 204 TYR A C 1
ATOM 1683 O O . TYR A 1 204 ? 7.245 -3.046 -14.215 1.00 96.56 204 TYR A O 1
ATOM 1691 N N . ALA A 1 205 ? 5.234 -3.907 -13.697 1.00 96.12 205 ALA A N 1
ATOM 1692 C CA . ALA A 1 205 ? 5.108 -4.742 -14.883 1.00 96.12 205 ALA A CA 1
ATOM 1693 C C . ALA A 1 205 ? 3.880 -4.369 -15.726 1.00 96.12 205 ALA A C 1
ATOM 1695 O O . ALA A 1 205 ? 2.814 -4.028 -15.201 1.00 96.12 205 ALA A O 1
ATOM 1696 N N . ASP A 1 206 ? 4.028 -4.461 -17.045 1.00 94.44 206 ASP A N 1
ATOM 1697 C CA . ASP A 1 206 ? 2.911 -4.704 -17.959 1.00 94.44 206 ASP A CA 1
ATOM 1698 C C . ASP A 1 206 ? 2.507 -6.193 -17.921 1.00 94.44 206 ASP A C 1
ATOM 1700 O O . ASP A 1 206 ? 3.177 -7.017 -17.296 1.00 94.44 206 ASP A O 1
ATOM 1704 N N . THR A 1 207 ? 1.379 -6.540 -18.541 1.00 94.62 207 THR A N 1
ATOM 1705 C CA . THR A 1 207 ? 0.871 -7.922 -18.553 1.00 94.62 207 THR A CA 1
ATOM 1706 C C . THR A 1 207 ? 1.725 -8.849 -19.424 1.00 94.62 207 THR A C 1
ATOM 1708 O O . THR A 1 207 ? 1.946 -9.999 -19.052 1.00 94.62 207 THR A O 1
ATOM 1711 N N . ASP A 1 208 ? 2.255 -8.351 -20.543 1.00 91.19 208 ASP A N 1
ATOM 1712 C CA . ASP A 1 208 ? 2.946 -9.159 -21.557 1.00 91.19 208 ASP A CA 1
ATOM 1713 C C . ASP A 1 208 ? 4.299 -9.699 -21.058 1.00 91.19 208 ASP A C 1
ATOM 1715 O O . ASP A 1 208 ? 4.707 -10.811 -21.412 1.00 91.19 208 ASP A O 1
ATOM 1719 N N . ASN A 1 209 ? 4.986 -8.926 -20.212 1.00 93.88 209 ASN A N 1
ATOM 1720 C CA . ASN A 1 209 ? 6.279 -9.266 -19.622 1.00 93.88 209 ASN A CA 1
ATOM 1721 C C . ASN A 1 209 ? 6.183 -9.774 -18.171 1.00 93.88 209 ASN A C 1
ATOM 1723 O O . ASN A 1 209 ? 7.183 -10.270 -17.653 1.00 93.88 209 ASN A O 1
ATOM 1727 N N . LEU A 1 210 ? 5.007 -9.732 -17.523 1.00 96.38 210 LEU A N 1
ATOM 1728 C CA . LEU A 1 210 ? 4.816 -10.161 -16.126 1.00 96.38 210 LEU A CA 1
ATOM 1729 C C . LEU A 1 210 ? 5.409 -11.552 -15.838 1.00 96.38 210 LEU A C 1
ATOM 1731 O O . LEU A 1 210 ? 6.170 -11.713 -14.884 1.00 96.38 210 LEU A O 1
ATOM 1735 N N . LEU A 1 211 ? 5.114 -12.544 -16.687 1.00 95.00 211 LEU A N 1
ATOM 1736 C CA . LEU A 1 211 ? 5.628 -13.909 -16.522 1.00 95.00 211 LEU A CA 1
ATOM 1737 C C . LEU A 1 211 ? 7.155 -13.979 -16.684 1.00 95.00 211 LEU A C 1
ATOM 1739 O O . LEU A 1 211 ? 7.807 -14.756 -15.990 1.00 95.00 211 LEU A O 1
ATOM 1743 N N . LYS A 1 212 ? 7.736 -13.146 -17.558 1.00 95.81 212 LYS A N 1
ATOM 1744 C CA . LYS A 1 212 ? 9.190 -13.074 -17.763 1.00 95.81 212 LYS A CA 1
ATOM 1745 C C . LYS A 1 212 ? 9.882 -12.523 -16.523 1.00 95.81 212 LYS A C 1
ATOM 1747 O O . LYS A 1 212 ? 10.822 -13.147 -16.051 1.00 95.81 212 LYS A O 1
ATOM 1752 N N . TYR A 1 213 ? 9.380 -11.431 -15.939 1.00 97.75 213 TYR A N 1
ATOM 1753 C CA . TYR A 1 213 ? 9.947 -10.874 -14.704 1.00 97.75 213 TYR A CA 1
ATOM 1754 C C . TYR A 1 213 ? 9.871 -11.870 -13.535 1.00 97.75 213 TYR A C 1
ATOM 1756 O O . TYR A 1 213 ? 10.828 -11.994 -12.776 1.00 97.75 213 TYR A O 1
ATOM 1764 N N . ILE A 1 214 ? 8.769 -12.623 -13.412 1.00 96.81 214 ILE A N 1
ATOM 1765 C CA . ILE A 1 214 ? 8.635 -13.687 -12.400 1.00 96.81 214 ILE A CA 1
ATOM 1766 C C . ILE A 1 214 ? 9.644 -14.814 -12.657 1.00 96.81 214 ILE A C 1
ATOM 1768 O O . ILE A 1 214 ? 10.303 -15.264 -11.722 1.00 96.81 214 ILE A O 1
ATOM 1772 N N . ASN A 1 215 ? 9.809 -15.250 -13.908 1.00 96.12 215 ASN A N 1
ATOM 1773 C CA . ASN A 1 215 ? 10.793 -16.274 -14.258 1.00 96.12 215 ASN A CA 1
ATOM 1774 C C . ASN A 1 215 ? 12.238 -15.791 -14.012 1.00 96.12 215 ASN A C 1
ATOM 1776 O O . ASN A 1 215 ? 13.012 -16.550 -13.443 1.00 96.12 215 ASN A O 1
ATOM 1780 N N . ILE A 1 216 ? 12.572 -14.532 -14.327 1.00 98.06 216 ILE A N 1
ATOM 1781 C CA . ILE A 1 216 ? 13.870 -13.901 -14.013 1.00 98.06 216 ILE A CA 1
ATOM 1782 C C . ILE A 1 216 ? 14.136 -13.920 -12.502 1.00 98.06 216 ILE A C 1
ATOM 1784 O O . ILE A 1 216 ? 15.214 -14.321 -12.073 1.00 98.06 216 ILE A O 1
ATOM 1788 N N . LEU A 1 217 ? 13.152 -13.549 -11.675 1.00 97.25 217 LEU A N 1
ATOM 1789 C CA . LEU A 1 217 ? 13.274 -13.632 -10.215 1.00 97.25 217 LEU A CA 1
ATOM 1790 C C . LEU A 1 217 ? 13.482 -15.081 -9.736 1.00 97.25 217 LEU A C 1
ATOM 1792 O O . LEU A 1 217 ? 14.329 -15.327 -8.882 1.00 97.25 217 LEU A O 1
ATOM 1796 N N . GLN A 1 218 ? 12.763 -16.050 -10.314 1.00 95.81 218 GLN A N 1
ATOM 1797 C CA . GLN A 1 218 ? 12.923 -17.483 -10.018 1.00 95.81 218 GLN A CA 1
ATOM 1798 C C . GLN A 1 218 ? 14.255 -18.071 -10.519 1.00 95.81 218 GLN A C 1
ATOM 1800 O O . GLN A 1 218 ? 14.693 -19.104 -10.017 1.00 95.81 218 GLN A O 1
ATOM 1805 N N . GLU A 1 219 ? 14.887 -17.456 -11.515 1.00 97.12 219 GLU A N 1
ATOM 1806 C CA . GLU A 1 219 ? 16.198 -17.826 -12.049 1.00 97.12 219 GLU A CA 1
ATOM 1807 C C . GLU A 1 219 ? 17.316 -17.283 -11.154 1.00 97.12 219 GLU A C 1
ATOM 1809 O O . GLU A 1 219 ? 18.116 -18.065 -10.641 1.00 97.12 219 GLU A O 1
ATOM 1814 N N . ILE A 1 220 ? 17.266 -15.985 -10.828 1.00 97.00 220 ILE A N 1
ATOM 1815 C CA . ILE A 1 220 ? 18.141 -15.345 -9.831 1.00 97.00 220 ILE A CA 1
ATOM 1816 C C . ILE A 1 220 ? 18.101 -16.115 -8.509 1.00 97.00 220 ILE A C 1
ATOM 1818 O O . ILE A 1 220 ? 19.146 -16.345 -7.907 1.00 97.00 220 ILE A O 1
ATOM 1822 N N . ALA A 1 221 ? 16.918 -16.571 -8.090 1.00 95.00 221 ALA A N 1
ATOM 1823 C CA . ALA A 1 221 ? 16.729 -17.347 -6.870 1.00 95.00 221 ALA A CA 1
ATOM 1824 C C . ALA A 1 221 ? 17.415 -18.723 -6.855 1.00 95.00 221 ALA A C 1
ATOM 1826 O O . ALA A 1 221 ? 17.736 -19.230 -5.781 1.00 95.00 221 ALA A O 1
ATOM 1827 N N . LYS A 1 222 ? 17.628 -19.339 -8.024 1.00 96.19 222 LYS A N 1
ATOM 1828 C CA . LYS A 1 222 ? 18.368 -20.606 -8.155 1.00 96.19 222 LYS A CA 1
ATOM 1829 C C . LYS A 1 222 ? 19.874 -20.375 -8.200 1.00 96.19 222 LYS A C 1
ATOM 1831 O O . LYS A 1 222 ? 20.624 -21.193 -7.683 1.00 96.19 222 LYS A O 1
ATOM 1836 N N . GLU A 1 223 ? 20.293 -19.285 -8.836 1.00 97.56 223 GLU A N 1
ATOM 1837 C CA . GLU A 1 223 ? 21.698 -18.907 -9.011 1.00 97.56 223 GLU A CA 1
ATOM 1838 C C . GLU A 1 223 ? 22.312 -18.272 -7.751 1.00 97.56 223 GLU A C 1
ATOM 1840 O O . GLU A 1 223 ? 23.498 -18.449 -7.502 1.00 97.56 223 GLU A O 1
ATOM 1845 N N . ASN A 1 224 ? 21.506 -17.551 -6.961 1.00 96.44 224 ASN A N 1
ATOM 1846 C CA . ASN A 1 224 ? 21.918 -16.762 -5.791 1.00 96.44 224 ASN A CA 1
ATOM 1847 C C . ASN A 1 224 ? 21.023 -17.119 -4.575 1.00 96.44 224 ASN A C 1
ATOM 1849 O O . ASN A 1 224 ? 20.285 -16.267 -4.057 1.00 96.44 224 ASN A O 1
ATOM 1853 N N . PRO A 1 225 ? 20.975 -18.399 -4.146 1.00 94.69 225 PRO A N 1
ATOM 1854 C CA . PRO A 1 225 ? 20.045 -18.866 -3.113 1.00 94.69 225 PRO A CA 1
ATOM 1855 C C . PRO A 1 225 ? 20.246 -18.173 -1.758 1.00 94.69 225 PRO A C 1
ATOM 1857 O O . PRO A 1 225 ? 19.304 -18.065 -0.974 1.00 94.69 225 PRO A O 1
ATOM 1860 N N . GLU A 1 226 ? 21.447 -17.672 -1.473 1.00 94.31 226 GLU A N 1
ATOM 1861 C CA . GLU A 1 226 ? 21.784 -16.937 -0.256 1.00 94.31 226 GLU A CA 1
ATOM 1862 C C . GLU A 1 226 ? 21.067 -15.581 -0.148 1.00 94.31 226 GLU A C 1
ATOM 1864 O O . GLU A 1 226 ? 20.679 -15.204 0.958 1.00 94.31 226 GLU A O 1
ATOM 1869 N N . ILE A 1 227 ? 20.807 -14.890 -1.268 1.00 92.25 227 ILE A N 1
ATOM 1870 C CA . ILE A 1 227 ? 19.960 -13.681 -1.290 1.00 92.25 227 ILE A CA 1
ATOM 1871 C C . ILE A 1 227 ? 18.530 -14.045 -0.868 1.00 92.25 227 ILE A C 1
ATOM 1873 O O . ILE A 1 227 ? 17.912 -13.354 -0.061 1.00 92.25 227 ILE A O 1
ATOM 1877 N N . ILE A 1 228 ? 18.006 -15.170 -1.363 1.00 90.62 228 ILE A N 1
ATOM 1878 C CA . ILE A 1 228 ? 16.621 -15.596 -1.109 1.00 90.62 228 ILE A CA 1
ATOM 1879 C C . ILE A 1 228 ? 16.432 -16.129 0.311 1.00 90.62 228 ILE A C 1
ATOM 1881 O O . ILE A 1 228 ? 15.409 -15.854 0.930 1.00 90.62 228 ILE A O 1
ATOM 1885 N N . GLN A 1 229 ? 17.431 -16.818 0.870 1.00 89.88 229 GLN A N 1
ATOM 1886 C CA . GLN A 1 229 ? 17.446 -17.199 2.289 1.00 89.88 229 GLN A CA 1
ATOM 1887 C C . GLN A 1 229 ? 17.368 -15.981 3.225 1.00 89.88 229 GLN A C 1
ATOM 1889 O O . GLN A 1 229 ? 16.908 -16.107 4.360 1.00 89.88 229 GLN A O 1
ATOM 1894 N N . ARG A 1 230 ? 17.801 -14.805 2.752 1.00 90.62 230 ARG A N 1
ATOM 1895 C CA . ARG A 1 230 ? 17.721 -13.527 3.467 1.00 90.62 230 ARG A CA 1
ATOM 1896 C C . ARG A 1 230 ? 16.477 -12.702 3.127 1.00 90.62 230 ARG A C 1
ATOM 1898 O O . ARG A 1 230 ? 16.200 -11.734 3.836 1.00 90.62 230 ARG A O 1
ATOM 1905 N N . CYS A 1 231 ? 15.694 -13.085 2.117 1.00 89.50 231 CYS A N 1
ATOM 1906 C CA . CYS A 1 231 ? 14.425 -12.434 1.805 1.00 89.50 231 CYS A CA 1
ATOM 1907 C C . CYS A 1 231 ? 13.359 -12.723 2.875 1.00 89.50 231 CYS A C 1
ATOM 1909 O O . CYS A 1 231 ? 13.102 -13.863 3.260 1.00 89.50 231 CYS A O 1
ATOM 1911 N N . GLY A 1 232 ? 12.699 -11.660 3.329 1.00 87.00 232 GLY A N 1
ATOM 1912 C CA . GLY A 1 232 ? 11.518 -11.725 4.180 1.00 87.00 232 GLY A CA 1
ATOM 1913 C C . GLY A 1 232 ? 10.250 -12.121 3.419 1.00 87.00 232 GLY A C 1
ATOM 1914 O O . GLY A 1 232 ? 10.235 -12.289 2.199 1.00 87.00 232 GLY A O 1
ATOM 1915 N N . LYS A 1 233 ? 9.146 -12.227 4.165 1.00 89.06 233 LYS A N 1
ATOM 1916 C CA . LYS A 1 233 ? 7.810 -12.434 3.589 1.00 89.06 233 LYS A CA 1
ATOM 1917 C C . LYS A 1 233 ? 7.367 -11.173 2.833 1.00 89.06 233 LYS A C 1
ATOM 1919 O O . LYS A 1 233 ? 7.608 -10.076 3.333 1.00 89.06 233 LYS A O 1
ATOM 1924 N N . PRO A 1 234 ? 6.654 -11.301 1.701 1.00 89.44 234 PRO A N 1
ATOM 1925 C CA . PRO A 1 234 ? 6.114 -10.145 0.997 1.00 89.44 234 PRO A CA 1
ATOM 1926 C C . PRO A 1 234 ? 5.026 -9.420 1.820 1.00 89.44 234 PRO A C 1
ATOM 1928 O O . PRO A 1 234 ? 4.465 -10.001 2.763 1.00 89.44 234 PRO A O 1
ATOM 1931 N N . PRO A 1 235 ? 4.676 -8.168 1.454 1.00 88.25 235 PRO A N 1
ATOM 1932 C CA . PRO A 1 235 ? 3.717 -7.354 2.195 1.00 88.25 235 PRO A CA 1
ATOM 1933 C C . PRO A 1 235 ? 2.364 -8.042 2.327 1.00 88.25 235 PRO A C 1
ATOM 1935 O O . PRO A 1 235 ? 1.847 -8.632 1.376 1.00 88.25 235 PRO A O 1
ATOM 1938 N N . ILE A 1 236 ? 1.750 -7.931 3.503 1.00 88.12 236 ILE A N 1
ATOM 1939 C CA . ILE A 1 236 ? 0.654 -8.827 3.894 1.00 88.12 236 ILE A CA 1
ATOM 1940 C C . ILE A 1 236 ? -0.637 -8.671 3.070 1.00 88.12 236 ILE A C 1
ATOM 1942 O O . ILE A 1 236 ? -1.486 -9.557 3.081 1.00 88.12 236 ILE A O 1
ATOM 1946 N N . LEU A 1 237 ? -0.773 -7.556 2.345 1.00 89.12 237 LEU A N 1
ATOM 1947 C CA . LEU A 1 237 ? -1.908 -7.248 1.470 1.00 89.12 237 LEU A CA 1
ATOM 1948 C C . LEU A 1 237 ? -1.712 -7.709 0.017 1.00 89.12 237 LEU A C 1
ATOM 1950 O O . LEU A 1 237 ? -2.538 -7.373 -0.828 1.00 89.12 237 LEU A O 1
ATOM 1954 N N . THR A 1 238 ? -0.627 -8.425 -0.283 1.00 91.69 238 THR A N 1
ATOM 1955 C CA . THR A 1 238 ? -0.295 -8.918 -1.629 1.00 91.69 238 THR A CA 1
ATOM 1956 C C . THR A 1 238 ? -0.634 -10.399 -1.788 1.00 91.69 238 THR A C 1
ATOM 1958 O O . THR A 1 238 ? -0.690 -11.155 -0.815 1.00 91.69 238 THR A O 1
ATOM 1961 N N . GLY A 1 239 ? -0.853 -10.826 -3.031 1.00 92.81 239 GLY A N 1
ATOM 1962 C CA . GLY A 1 239 ? -0.930 -12.243 -3.372 1.00 92.81 239 GLY A CA 1
ATOM 1963 C C . GLY A 1 239 ? 0.462 -12.848 -3.266 1.00 92.81 239 GLY A C 1
ATOM 1964 O O . GLY A 1 239 ? 1.434 -12.197 -3.629 1.00 92.81 239 GLY A O 1
ATOM 1965 N N . LYS A 1 240 ? 0.581 -14.074 -2.767 1.00 92.56 240 LYS A N 1
ATOM 1966 C CA . LYS A 1 240 ? 1.878 -14.742 -2.602 1.00 92.56 240 LYS A CA 1
ATOM 1967 C C . LYS A 1 240 ? 2.078 -15.710 -3.760 1.00 92.56 240 LYS A C 1
ATOM 1969 O O . LYS A 1 240 ? 1.338 -16.685 -3.848 1.00 92.56 240 LYS A O 1
ATOM 1974 N N . ILE A 1 241 ? 3.039 -15.422 -4.640 1.00 93.00 241 ILE A N 1
ATOM 1975 C CA . ILE A 1 241 ? 3.456 -16.366 -5.693 1.00 93.00 241 ILE A CA 1
ATOM 1976 C C . ILE A 1 241 ? 4.246 -17.507 -5.045 1.00 93.00 241 ILE A C 1
ATOM 1978 O O . ILE A 1 241 ? 4.037 -18.675 -5.358 1.00 93.00 241 ILE A O 1
ATOM 1982 N N . ASP A 1 242 ? 5.121 -17.161 -4.102 1.00 87.81 242 ASP A N 1
ATOM 1983 C CA . ASP A 1 242 ? 5.876 -18.090 -3.270 1.00 87.81 242 ASP A CA 1
ATOM 1984 C C . ASP A 1 242 ? 6.134 -17.472 -1.874 1.00 87.81 242 ASP A C 1
ATOM 1986 O O . ASP A 1 242 ? 5.359 -16.639 -1.395 1.00 87.81 242 ASP A O 1
ATOM 1990 N N . GLY A 1 243 ? 7.186 -17.911 -1.175 1.00 86.94 243 GLY A N 1
ATOM 1991 C CA . GLY A 1 243 ? 7.526 -17.413 0.161 1.00 86.94 243 GLY A CA 1
ATOM 1992 C C . GLY A 1 243 ? 8.047 -15.970 0.220 1.00 86.94 243 GLY A C 1
ATOM 1993 O O . GLY A 1 243 ? 7.999 -15.383 1.302 1.00 86.94 243 GLY A O 1
ATOM 1994 N N . TRP A 1 244 ? 8.524 -15.406 -0.897 1.00 90.88 244 TRP A N 1
ATOM 1995 C CA . TRP A 1 244 ? 9.292 -14.151 -0.934 1.00 90.88 244 TRP A CA 1
ATOM 1996 C C . TRP A 1 244 ? 8.831 -13.161 -2.024 1.00 90.88 244 TRP A C 1
ATOM 1998 O O . TRP A 1 244 ? 9.040 -11.958 -1.859 1.00 90.88 244 TRP A O 1
ATOM 2008 N N . ILE A 1 245 ? 8.155 -13.627 -3.086 1.00 94.75 245 ILE A N 1
ATOM 2009 C CA . ILE A 1 245 ? 7.551 -12.787 -4.133 1.00 94.75 245 ILE A CA 1
ATOM 2010 C C . ILE A 1 245 ? 6.063 -12.536 -3.841 1.00 94.75 245 ILE A C 1
ATOM 2012 O O . ILE A 1 245 ? 5.225 -13.446 -3.872 1.00 94.75 245 ILE A O 1
ATOM 2016 N N . GLY A 1 246 ? 5.720 -11.264 -3.636 1.00 95.00 246 GLY A N 1
ATOM 2017 C CA . GLY A 1 246 ? 4.343 -10.767 -3.613 1.00 95.00 246 GLY A CA 1
ATOM 2018 C C . GLY A 1 246 ? 3.891 -10.236 -4.977 1.00 95.00 246 GLY A C 1
ATOM 2019 O O . GLY A 1 246 ? 4.709 -9.735 -5.745 1.00 95.00 246 GLY A O 1
ATOM 2020 N N . ILE A 1 247 ? 2.590 -10.277 -5.268 1.00 95.94 247 ILE A N 1
ATOM 2021 C CA . ILE A 1 247 ? 1.972 -9.718 -6.482 1.00 95.94 247 ILE A CA 1
ATOM 2022 C C . ILE A 1 247 ? 0.708 -8.908 -6.169 1.00 95.94 247 ILE A C 1
ATOM 2024 O O . ILE A 1 247 ? -0.036 -9.203 -5.230 1.00 95.94 247 ILE A O 1
ATOM 2028 N N . GLY A 1 248 ? 0.429 -7.899 -6.993 1.00 95.19 248 GLY A N 1
ATOM 2029 C CA . GLY A 1 248 ? -0.872 -7.241 -7.020 1.00 95.19 248 GLY A CA 1
ATOM 2030 C C . GLY A 1 248 ? -1.064 -6.296 -8.207 1.00 95.19 248 GLY A C 1
ATOM 2031 O O . GLY A 1 248 ? -0.096 -5.762 -8.745 1.00 95.19 248 GLY A O 1
ATOM 2032 N N . ASP A 1 249 ? -2.313 -6.069 -8.617 1.00 94.25 249 ASP A N 1
ATOM 2033 C CA . ASP A 1 249 ? -2.621 -5.209 -9.768 1.00 94.25 249 ASP A CA 1
ATOM 2034 C C . ASP A 1 249 ? -2.553 -3.718 -9.454 1.00 94.25 249 ASP A C 1
ATOM 2036 O O . ASP A 1 249 ? -3.243 -3.229 -8.552 1.00 94.25 249 ASP A O 1
ATOM 2040 N N . GLU A 1 250 ? -1.831 -2.974 -10.293 1.00 90.75 250 GLU A N 1
ATOM 2041 C CA . GLU A 1 250 ? -1.806 -1.519 -10.250 1.00 90.75 250 GLU A CA 1
ATOM 2042 C C . GLU A 1 250 ? -3.225 -0.963 -10.440 1.00 90.75 250 GLU A C 1
ATOM 2044 O O . GLU A 1 250 ? -3.838 -1.160 -11.496 1.00 90.75 250 GLU A O 1
ATOM 2049 N N . PRO A 1 251 ? -3.780 -0.261 -9.436 1.00 84.25 251 PRO A N 1
ATOM 2050 C CA . PRO A 1 251 ? -5.087 0.353 -9.575 1.00 84.25 251 PRO A CA 1
ATOM 2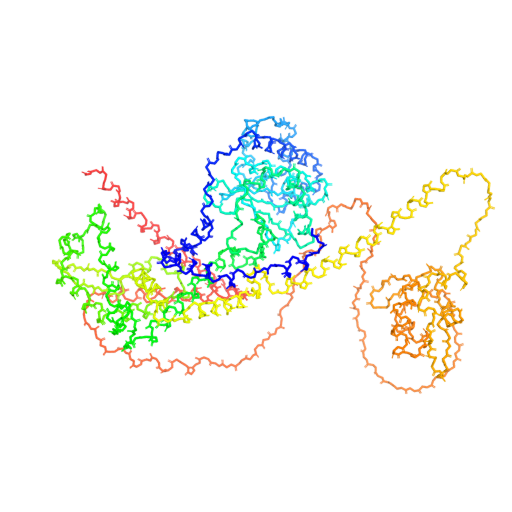051 C C . PRO A 1 251 ? -5.056 1.471 -10.631 1.00 84.25 251 PRO A C 1
ATOM 2053 O O . PRO A 1 251 ? -4.014 2.090 -10.866 1.00 84.25 251 PRO A O 1
ATOM 2056 N N . PRO A 1 252 ? -6.204 1.815 -11.240 1.00 76.06 252 PRO A N 1
ATOM 2057 C CA . PRO A 1 252 ? -6.288 2.961 -12.136 1.00 76.06 252 PRO A CA 1
ATOM 2058 C C . PRO A 1 252 ? -5.756 4.235 -11.458 1.00 76.06 252 PRO A C 1
ATOM 2060 O O . PRO A 1 252 ? -6.196 4.575 -10.359 1.00 76.06 252 PRO A O 1
ATOM 2063 N N . LYS A 1 253 ? -4.857 4.972 -12.135 1.00 64.12 253 LYS A N 1
ATOM 2064 C CA . LYS A 1 253 ? -4.091 6.122 -11.587 1.00 64.12 253 LYS A CA 1
ATOM 2065 C C . LYS A 1 253 ? -4.904 7.167 -10.801 1.00 64.12 253 LYS A C 1
ATOM 2067 O O . LYS A 1 253 ? -4.331 7.897 -10.001 1.00 64.12 253 LYS A O 1
ATOM 2072 N N . LYS A 1 254 ? -6.218 7.263 -11.026 1.00 58.31 254 LYS A N 1
ATOM 2073 C CA . LYS A 1 254 ? -7.125 8.195 -10.334 1.00 58.31 254 LYS A CA 1
ATOM 2074 C C . LYS A 1 254 ? -7.428 7.813 -8.873 1.00 58.31 254 LYS A C 1
ATOM 2076 O O . LYS A 1 254 ? -7.903 8.670 -8.136 1.00 58.31 254 LYS A O 1
ATOM 2081 N N . ASN A 1 255 ? -7.162 6.574 -8.446 1.00 58.34 255 ASN A N 1
ATOM 2082 C CA . ASN A 1 255 ? -7.678 6.042 -7.174 1.00 58.34 255 ASN A CA 1
ATOM 2083 C C . ASN A 1 255 ? -6.644 6.016 -6.020 1.00 58.34 255 ASN A C 1
ATOM 2085 O O . ASN A 1 255 ? -7.021 5.816 -4.861 1.00 58.34 255 ASN A O 1
ATOM 2089 N N . GLY A 1 256 ? -5.360 6.260 -6.308 1.00 70.44 256 GLY A N 1
ATOM 2090 C CA . GLY A 1 256 ? -4.243 6.166 -5.353 1.00 70.44 256 GLY A CA 1
ATOM 2091 C C . GLY A 1 256 ? -3.411 4.889 -5.529 1.00 70.44 256 GLY A C 1
ATOM 2092 O O . GLY A 1 256 ? -3.613 4.148 -6.483 1.00 70.44 256 GLY A O 1
ATOM 2093 N N . SER A 1 257 ? -2.453 4.631 -4.630 1.00 79.25 257 SER A N 1
ATOM 2094 C CA . SER A 1 257 ? -1.572 3.451 -4.734 1.00 79.25 257 SER A CA 1
ATOM 2095 C C . SER A 1 257 ? -2.263 2.140 -4.325 1.00 79.25 257 SER A C 1
ATOM 2097 O O . SER A 1 257 ? -3.209 2.158 -3.534 1.00 79.25 257 SER A O 1
ATOM 2099 N N . TYR A 1 258 ? -1.735 1.001 -4.800 1.00 88.88 258 TYR A N 1
ATOM 2100 C CA . TYR A 1 258 ? -2.193 -0.358 -4.462 1.00 88.88 258 TYR A CA 1
ATOM 2101 C C . TYR A 1 258 ? -2.497 -0.549 -2.967 1.00 88.88 258 TYR A C 1
ATOM 2103 O O . TYR A 1 258 ? -3.613 -0.922 -2.594 1.00 88.88 258 TYR A O 1
ATOM 2111 N N . ASN A 1 259 ? -1.499 -0.265 -2.123 1.00 85.94 259 ASN A N 1
ATOM 2112 C CA . ASN A 1 259 ? -1.586 -0.432 -0.675 1.00 85.94 259 ASN A CA 1
ATOM 2113 C C . ASN A 1 259 ? -2.532 0.621 -0.073 1.00 85.94 259 ASN A C 1
ATOM 2115 O O . ASN A 1 259 ? -3.368 0.279 0.753 1.00 85.94 259 ASN A O 1
ATOM 2119 N N . SER A 1 260 ? -2.478 1.879 -0.531 1.00 84.56 260 SER A N 1
ATOM 2120 C CA . SER A 1 260 ? -3.324 2.966 -0.007 1.00 84.56 260 SER A CA 1
ATOM 2121 C C . SER A 1 260 ? -4.826 2.723 -0.203 1.00 84.56 260 SER A C 1
ATOM 2123 O O . SER A 1 260 ? -5.616 3.068 0.673 1.00 84.56 260 SER A O 1
ATOM 2125 N N . ILE A 1 261 ? -5.235 2.138 -1.336 1.00 88.25 261 ILE A N 1
ATOM 2126 C CA . ILE A 1 261 ? -6.641 1.773 -1.582 1.00 88.25 261 ILE A CA 1
ATOM 2127 C C . ILE A 1 261 ? -7.061 0.642 -0.643 1.00 88.25 261 ILE A C 1
ATOM 2129 O O . ILE A 1 261 ? -8.103 0.733 0.001 1.00 88.25 261 ILE A O 1
ATOM 2133 N N . ARG A 1 262 ? -6.234 -0.402 -0.520 1.00 90.50 262 ARG A N 1
ATOM 2134 C CA . ARG A 1 262 ? -6.536 -1.568 0.321 1.00 90.50 262 ARG A CA 1
ATOM 2135 C C . ARG A 1 262 ? -6.582 -1.220 1.806 1.00 90.50 262 ARG A C 1
ATOM 2137 O O . ARG A 1 262 ? -7.541 -1.601 2.466 1.00 90.50 262 ARG A O 1
ATOM 2144 N N . THR A 1 263 ? -5.644 -0.417 2.315 1.00 89.81 263 THR A N 1
ATOM 2145 C CA . THR A 1 263 ? -5.709 0.122 3.685 1.00 89.81 263 THR A CA 1
ATOM 2146 C C . THR A 1 263 ? -7.020 0.867 3.935 1.00 89.81 263 THR A C 1
ATOM 2148 O O . THR A 1 263 ? -7.665 0.616 4.948 1.00 89.81 263 THR A O 1
ATOM 2151 N N . ARG A 1 264 ? -7.451 1.732 3.004 1.00 88.50 264 ARG A N 1
ATOM 2152 C CA . ARG A 1 264 ? -8.707 2.486 3.138 1.00 88.50 264 ARG A CA 1
ATOM 2153 C C . ARG A 1 264 ? -9.931 1.568 3.163 1.00 88.50 264 ARG A C 1
ATOM 2155 O O . ARG A 1 264 ? -10.828 1.775 3.968 1.00 88.50 264 ARG A O 1
ATOM 2162 N N . ILE A 1 265 ? -9.938 0.520 2.334 1.00 92.38 265 ILE A N 1
ATOM 2163 C CA . ILE A 1 265 ? -10.989 -0.506 2.346 1.00 92.38 265 ILE A CA 1
ATOM 2164 C C . ILE A 1 265 ? -11.098 -1.165 3.729 1.00 92.38 265 ILE A C 1
ATOM 2166 O O . ILE A 1 265 ? -12.217 -1.298 4.221 1.00 92.38 265 ILE A O 1
ATOM 2170 N N . PHE A 1 266 ? -9.987 -1.527 4.382 1.00 93.31 266 PHE A N 1
ATOM 2171 C CA . PHE A 1 266 ? -10.031 -2.029 5.764 1.00 93.31 266 PHE A CA 1
ATOM 2172 C C . PHE A 1 266 ? -10.528 -0.966 6.745 1.00 93.31 266 PHE A C 1
ATOM 2174 O O . PHE A 1 266 ? -11.472 -1.230 7.481 1.00 93.31 266 PHE A O 1
ATOM 2181 N N . GLU A 1 267 ? -9.931 0.229 6.741 1.00 91.94 267 GLU A N 1
ATOM 2182 C CA . GLU A 1 267 ? -10.261 1.305 7.684 1.00 91.94 267 GLU A CA 1
ATOM 2183 C C . GLU A 1 267 ? -11.753 1.666 7.647 1.00 91.94 267 GLU A C 1
ATOM 2185 O O . GLU A 1 267 ? -12.402 1.717 8.691 1.00 91.94 267 GLU A O 1
ATOM 2190 N N . ASP A 1 268 ? -12.311 1.854 6.449 1.00 92.69 268 ASP A N 1
ATOM 2191 C CA . ASP A 1 268 ? -13.720 2.202 6.261 1.00 92.69 268 ASP A CA 1
ATOM 2192 C C . ASP A 1 268 ? -14.653 1.013 6.546 1.00 92.69 268 ASP A C 1
ATOM 2194 O O . ASP A 1 268 ? -15.771 1.215 7.014 1.00 92.69 268 ASP A O 1
ATOM 2198 N N . SER A 1 269 ? -14.237 -0.229 6.262 1.00 96.19 269 SER A N 1
ATOM 2199 C CA . SER A 1 269 ? -15.059 -1.416 6.561 1.00 96.19 269 SER A CA 1
ATOM 2200 C C . SER A 1 269 ? -15.155 -1.675 8.059 1.00 96.19 269 SER A C 1
ATOM 2202 O O . SER A 1 269 ? -16.242 -1.955 8.562 1.00 96.19 269 SER A O 1
ATOM 2204 N N . ILE A 1 270 ? -14.029 -1.572 8.772 1.00 96.62 270 ILE A N 1
ATOM 2205 C CA . ILE A 1 270 ? -13.982 -1.799 10.215 1.00 96.62 270 ILE A CA 1
ATOM 2206 C C . ILE A 1 270 ? -14.725 -0.669 10.936 1.00 96.62 270 ILE A C 1
ATOM 2208 O O . ILE A 1 270 ? -15.552 -0.966 11.791 1.00 96.62 270 ILE A O 1
ATOM 2212 N N . GLU A 1 271 ? -14.521 0.601 10.558 1.00 95.88 271 GLU A N 1
ATOM 2213 C CA . GLU A 1 271 ? -15.252 1.735 11.152 1.00 95.88 271 GLU A CA 1
ATOM 2214 C C . GLU A 1 271 ? -16.772 1.623 10.937 1.00 95.88 271 GLU A C 1
ATOM 2216 O O . GLU A 1 271 ? -17.536 1.818 11.882 1.00 95.88 271 GLU A O 1
ATOM 2221 N N . GLU A 1 272 ? -17.234 1.271 9.729 1.00 96.94 272 GLU A N 1
ATOM 2222 C CA . GLU A 1 272 ? -18.671 1.136 9.444 1.00 96.94 272 GLU A CA 1
ATOM 2223 C C . GLU A 1 272 ? -19.324 -0.019 10.213 1.00 96.94 272 GLU A C 1
ATOM 2225 O O . GLU A 1 272 ? -20.404 0.166 10.780 1.00 96.94 272 GLU A O 1
ATOM 2230 N N . VAL A 1 273 ? -18.680 -1.192 10.282 1.00 98.19 273 VAL A N 1
ATOM 2231 C CA . VAL A 1 273 ? -19.198 -2.327 11.067 1.00 98.19 273 VAL A CA 1
ATOM 2232 C C . VAL A 1 273 ? -19.198 -1.996 12.559 1.00 98.19 273 VAL A C 1
ATOM 2234 O O . VAL A 1 273 ? -20.196 -2.229 13.236 1.00 98.19 273 VAL A O 1
ATOM 2237 N N . LEU A 1 274 ? -18.127 -1.382 13.063 1.00 97.69 274 LEU A N 1
ATOM 2238 C CA . LEU A 1 274 ? -17.981 -0.984 14.460 1.00 97.69 274 LEU A CA 1
ATOM 2239 C C . LEU A 1 274 ? -19.035 0.048 14.886 1.00 97.69 274 LEU A C 1
ATOM 2241 O O . LEU A 1 274 ? -19.698 -0.148 15.903 1.00 97.69 274 LEU A O 1
ATOM 2245 N N . LEU A 1 275 ? -19.259 1.106 14.098 1.00 97.62 275 LEU A N 1
ATOM 2246 C CA . LEU A 1 275 ? -20.324 2.085 14.355 1.00 97.62 275 LEU A CA 1
ATOM 2247 C C . LEU A 1 275 ? -21.717 1.436 14.305 1.00 97.62 275 LEU A C 1
ATOM 2249 O O . LEU A 1 275 ? -22.556 1.710 15.169 1.00 97.62 275 LEU A O 1
ATOM 2253 N N . SER A 1 276 ? -21.954 0.546 13.335 1.00 97.56 276 SER A N 1
ATOM 2254 C CA . SER A 1 276 ? -23.215 -0.192 13.207 1.00 97.56 276 SER A CA 1
ATOM 2255 C C . SER A 1 276 ? -23.475 -1.104 14.411 1.00 97.56 276 SER A C 1
ATOM 2257 O O . SER A 1 276 ? -24.583 -1.114 14.950 1.00 97.56 276 SER A O 1
ATOM 2259 N N . ASP A 1 277 ? -22.471 -1.850 14.876 1.00 97.44 277 ASP A N 1
ATOM 2260 C CA . ASP A 1 277 ? -22.619 -2.746 16.023 1.00 97.44 277 ASP A CA 1
ATOM 2261 C C . ASP A 1 277 ? -22.725 -1.977 17.352 1.00 97.44 277 ASP A C 1
ATOM 2263 O O . ASP A 1 277 ? -23.571 -2.329 18.175 1.00 97.44 277 ASP A O 1
ATOM 2267 N N . ILE A 1 278 ? -21.997 -0.866 17.545 1.00 97.56 278 ILE A N 1
ATOM 2268 C CA . ILE A 1 278 ? -22.201 0.039 18.698 1.00 97.56 278 ILE A CA 1
ATOM 2269 C C . ILE A 1 278 ? -23.665 0.508 18.761 1.00 97.56 278 ILE A C 1
ATOM 2271 O O . ILE A 1 278 ? -24.285 0.467 19.828 1.00 97.56 278 ILE A O 1
ATOM 2275 N N . ALA A 1 279 ? -24.250 0.906 17.626 1.00 96.56 279 ALA A N 1
ATOM 2276 C CA . ALA A 1 279 ? -25.657 1.294 17.556 1.00 96.56 279 ALA A CA 1
ATOM 2277 C C . ALA A 1 279 ? -26.609 0.108 17.822 1.00 96.56 279 ALA A C 1
ATOM 2279 O O . ALA A 1 279 ? -27.578 0.252 18.569 1.00 96.56 279 ALA A O 1
ATOM 2280 N N . LYS A 1 280 ? -26.313 -1.078 17.272 1.00 96.81 280 LYS A N 1
ATOM 2281 C CA . LYS A 1 280 ? -27.091 -2.321 17.439 1.00 96.81 280 LYS A CA 1
ATOM 2282 C C . LYS A 1 280 ? -27.096 -2.840 18.881 1.00 96.81 280 LYS A C 1
ATOM 2284 O O . LYS A 1 280 ? -28.111 -3.404 19.300 1.00 96.81 280 LYS A O 1
ATOM 2289 N N . PHE A 1 281 ? -25.996 -2.704 19.624 1.00 96.75 281 PHE A N 1
ATOM 2290 C CA . PHE A 1 281 ? -25.872 -3.171 21.012 1.00 96.75 281 PHE A CA 1
ATOM 2291 C C . PHE A 1 281 ? -26.324 -2.143 22.059 1.00 96.75 281 PHE A C 1
ATOM 2293 O O . PHE A 1 281 ? -26.553 -2.508 23.215 1.00 96.75 281 PHE A O 1
ATOM 2300 N N . LYS A 1 282 ? -26.534 -0.880 21.671 1.00 94.69 282 LYS A N 1
ATOM 2301 C CA . LYS A 1 282 ? -27.025 0.188 22.551 1.00 94.69 282 LYS A CA 1
ATOM 2302 C C . LYS A 1 282 ? -28.259 -0.246 23.363 1.00 94.69 282 LYS A C 1
ATOM 2304 O O . LYS A 1 282 ? -29.280 -0.655 22.819 1.00 94.69 282 LYS A O 1
ATOM 2309 N N . GLY A 1 283 ? -28.159 -0.134 24.688 1.00 93.56 283 GLY A N 1
ATOM 2310 C CA . GLY A 1 283 ? -29.210 -0.470 25.659 1.00 93.56 283 GLY A CA 1
ATOM 2311 C C . GLY A 1 283 ? -29.378 -1.961 25.990 1.00 93.56 283 GLY A C 1
ATOM 2312 O O . GLY A 1 283 ? -30.064 -2.281 26.965 1.00 93.56 283 GLY A O 1
ATOM 2313 N N . LYS A 1 284 ? -28.746 -2.869 25.236 1.00 97.19 284 LYS A N 1
ATOM 2314 C CA . LYS A 1 284 ? -28.855 -4.321 25.439 1.00 97.19 284 LYS A CA 1
ATOM 2315 C C . LYS A 1 284 ? -27.956 -4.812 26.572 1.00 97.19 284 LYS A C 1
ATOM 2317 O O . LYS A 1 284 ? -26.982 -4.156 26.945 1.00 97.19 284 LYS A O 1
ATOM 2322 N N . ASP A 1 285 ? -28.299 -5.977 27.107 1.00 97.44 285 ASP A N 1
ATOM 2323 C CA . ASP A 1 285 ? -27.401 -6.777 27.938 1.00 97.44 285 ASP A CA 1
ATOM 2324 C C . ASP A 1 285 ? -26.517 -7.639 27.037 1.00 97.44 285 ASP A C 1
ATOM 2326 O O . ASP A 1 285 ? -26.981 -8.163 26.024 1.00 97.44 285 ASP A O 1
ATOM 2330 N N . VAL A 1 286 ? -25.248 -7.770 27.409 1.00 96.75 286 VAL A N 1
ATOM 2331 C CA . VAL A 1 286 ? -24.246 -8.595 26.728 1.00 96.75 286 VAL A CA 1
ATOM 2332 C C . VAL A 1 286 ? -23.484 -9.418 27.764 1.00 96.75 286 VAL A C 1
ATOM 2334 O O . VAL A 1 286 ? -23.456 -9.053 28.942 1.00 96.75 286 VAL A O 1
ATOM 2337 N N . ILE A 1 287 ? -22.887 -10.531 27.340 1.00 96.00 287 ILE A N 1
ATOM 2338 C CA . ILE A 1 287 ? -21.984 -11.328 28.176 1.00 96.00 287 ILE A CA 1
ATOM 2339 C C . ILE A 1 287 ? -20.561 -10.880 27.853 1.00 96.00 287 ILE A C 1
ATOM 2341 O O . ILE A 1 287 ? -20.157 -10.954 26.700 1.00 96.00 287 ILE A O 1
ATOM 2345 N N . TYR A 1 288 ? -19.832 -10.399 28.855 1.00 95.31 288 TYR A N 1
ATOM 2346 C CA . TYR A 1 288 ? -18.443 -9.952 28.734 1.00 95.31 288 TYR A CA 1
ATOM 2347 C C . TYR A 1 288 ? -17.691 -10.315 30.023 1.00 95.31 288 TYR A C 1
ATOM 2349 O O . TYR A 1 288 ? -18.239 -10.155 31.118 1.00 95.31 288 TYR A O 1
ATOM 2357 N N . GLU A 1 289 ? -16.482 -10.866 29.912 1.00 93.75 289 GLU A N 1
ATOM 2358 C CA . GLU A 1 289 ? -15.717 -11.488 31.006 1.00 93.75 289 GLU A CA 1
ATOM 2359 C C . GLU A 1 289 ? -16.569 -12.505 31.808 1.00 93.75 289 GLU A C 1
ATOM 2361 O O . GLU A 1 289 ? -16.522 -12.575 33.041 1.00 93.75 289 GLU A O 1
ATOM 2366 N N . GLY A 1 290 ? -17.423 -13.259 31.099 1.00 92.75 290 GLY A N 1
ATOM 2367 C CA . GLY A 1 290 ? -18.361 -14.236 31.671 1.00 92.75 290 GLY A CA 1
ATOM 2368 C C . GLY A 1 290 ? -19.531 -13.643 32.473 1.00 92.75 290 GLY A C 1
ATOM 2369 O O . GLY A 1 290 ? -20.251 -14.388 33.136 1.00 92.75 290 GLY A O 1
ATOM 2370 N N . LYS A 1 291 ? -19.738 -12.320 32.447 1.00 94.75 291 LYS A N 1
ATOM 2371 C CA . LYS A 1 291 ? -20.754 -11.616 33.249 1.00 94.75 291 LYS A CA 1
ATOM 2372 C C . LYS A 1 291 ? -21.772 -10.910 32.363 1.00 94.75 291 LYS A C 1
ATOM 2374 O O . LYS A 1 291 ? -21.411 -10.279 31.373 1.00 94.75 291 LYS A O 1
ATOM 2379 N N . GLN A 1 292 ? -23.044 -10.961 32.756 1.00 96.50 292 GLN A N 1
ATOM 2380 C CA . GLN A 1 292 ? -24.090 -10.171 32.112 1.00 96.50 292 GLN A CA 1
ATOM 2381 C C . GLN A 1 292 ? -23.960 -8.696 32.519 1.00 96.50 292 GLN A C 1
ATOM 2383 O O . GLN A 1 292 ? -23.956 -8.364 33.706 1.00 96.50 292 GLN A O 1
ATOM 2388 N N . ILE A 1 293 ? -23.859 -7.803 31.536 1.00 96.44 293 ILE A N 1
ATOM 2389 C CA . ILE A 1 293 ? -23.688 -6.363 31.745 1.00 96.44 293 ILE A CA 1
ATOM 2390 C C . ILE A 1 293 ? -24.389 -5.560 30.643 1.00 96.44 293 ILE A C 1
ATOM 2392 O O . ILE A 1 293 ? -24.401 -5.945 29.476 1.00 96.44 293 ILE A O 1
ATOM 2396 N N . LYS A 1 294 ? -24.952 -4.397 30.996 1.00 96.94 294 LYS A N 1
ATOM 2397 C CA . LYS A 1 294 ? -25.481 -3.440 30.014 1.00 96.94 294 LYS A CA 1
ATOM 2398 C C . LYS A 1 294 ? -24.352 -2.916 29.129 1.00 96.94 294 LYS A C 1
ATOM 2400 O O . LYS A 1 294 ? -23.423 -2.283 29.633 1.00 96.94 294 LYS A O 1
ATOM 2405 N N . PHE A 1 295 ? -24.483 -3.064 27.812 1.00 97.56 295 PHE A N 1
ATOM 2406 C CA . PHE A 1 295 ? -23.497 -2.590 26.834 1.00 97.56 295 PHE A CA 1
ATOM 2407 C C . PHE A 1 295 ? -23.142 -1.104 27.020 1.00 97.56 295 PHE A C 1
ATOM 2409 O O . PHE A 1 295 ? -21.973 -0.731 26.977 1.00 97.56 295 PHE A O 1
ATOM 2416 N N . ASN A 1 296 ? -24.129 -0.254 27.332 1.00 96.38 296 ASN A N 1
ATOM 2417 C CA . ASN A 1 296 ? -23.894 1.170 27.600 1.00 96.38 296 ASN A CA 1
ATOM 2418 C C . ASN A 1 296 ? -22.920 1.402 28.771 1.00 96.38 296 ASN A C 1
ATOM 2420 O O . ASN A 1 296 ? -22.163 2.369 28.750 1.00 96.38 296 ASN A O 1
ATOM 2424 N N . GLU A 1 297 ? -22.915 0.538 29.790 1.00 96.19 297 GLU A N 1
ATOM 2425 C CA . GLU A 1 297 ? -22.017 0.681 30.938 1.00 96.19 297 GLU A CA 1
ATOM 2426 C C . GLU A 1 297 ? -20.586 0.230 30.630 1.00 96.19 297 GLU A C 1
ATOM 2428 O O . GLU A 1 297 ? -19.664 0.836 31.190 1.00 96.19 297 GLU A O 1
ATOM 2433 N N . LEU A 1 298 ? -20.405 -0.746 29.723 1.00 96.69 298 LEU A N 1
ATOM 2434 C CA . LEU A 1 298 ? -19.112 -1.096 29.116 1.00 96.69 298 LEU A CA 1
ATOM 2435 C C . LEU A 1 298 ? -18.596 0.047 28.239 1.00 96.69 298 LEU A C 1
ATOM 2437 O O . LEU A 1 298 ? -17.508 0.559 28.489 1.00 96.69 298 LEU A O 1
ATOM 2441 N N . PHE A 1 299 ? -19.402 0.506 27.278 1.00 98.00 299 PHE A N 1
ATOM 2442 C CA . PHE A 1 299 ? -19.030 1.579 26.353 1.00 98.00 299 PHE A CA 1
ATOM 2443 C C . PHE A 1 299 ? -18.629 2.853 27.102 1.00 98.00 299 PHE A C 1
ATOM 2445 O O . PHE A 1 299 ? -17.567 3.417 26.859 1.00 98.00 299 PHE A O 1
ATOM 2452 N N . LEU A 1 300 ? -19.414 3.263 28.105 1.00 98.12 300 LEU A N 1
ATOM 2453 C CA . LEU A 1 300 ? -19.072 4.413 28.943 1.00 98.12 300 LEU A CA 1
ATOM 2454 C C . LEU A 1 300 ? -17.859 4.162 29.854 1.00 98.12 300 LEU A C 1
ATOM 2456 O O . LEU A 1 300 ? -17.158 5.119 30.176 1.00 98.12 300 LEU A O 1
ATOM 2460 N N . LYS A 1 301 ? -17.593 2.919 30.295 1.00 96.88 301 LYS A N 1
ATOM 2461 C CA . LYS A 1 301 ? -16.369 2.578 31.051 1.00 96.88 301 LYS A CA 1
ATOM 2462 C C . LYS A 1 301 ? -15.146 2.773 30.150 1.00 96.88 301 LYS A C 1
ATOM 2464 O O . LYS A 1 301 ? -14.228 3.482 30.552 1.00 96.88 301 LYS A O 1
ATOM 2469 N N . GLN A 1 302 ? -15.182 2.228 28.934 1.00 97.12 302 GLN A N 1
ATOM 2470 C CA . GLN A 1 302 ? -14.090 2.344 27.970 1.00 97.12 302 GLN A CA 1
ATOM 2471 C C . GLN A 1 302 ? -13.877 3.796 27.525 1.00 97.12 302 GLN A C 1
ATOM 2473 O O . GLN A 1 302 ? -12.758 4.298 27.580 1.00 97.12 302 GLN A O 1
ATOM 2478 N N . ALA A 1 303 ? -14.959 4.513 27.205 1.00 98.12 303 ALA A N 1
ATOM 2479 C CA . ALA A 1 303 ? -14.905 5.929 26.856 1.00 98.12 303 ALA A CA 1
ATOM 2480 C C . ALA A 1 303 ? -14.304 6.795 27.977 1.00 98.12 303 ALA A C 1
ATOM 2482 O O . ALA A 1 303 ? -13.487 7.675 27.715 1.00 98.12 303 ALA A O 1
ATOM 2483 N N . THR A 1 304 ? -14.659 6.520 29.239 1.00 98.38 304 THR A N 1
ATOM 2484 C CA . THR A 1 304 ? -14.050 7.204 30.392 1.00 98.38 304 THR A CA 1
ATOM 2485 C C . THR A 1 304 ? -12.551 6.931 30.473 1.00 98.38 304 THR A C 1
ATOM 2487 O O . THR A 1 304 ? -11.787 7.861 30.711 1.00 98.38 304 THR A O 1
ATOM 2490 N N . GLN A 1 305 ? -12.129 5.681 30.266 1.00 97.81 305 GLN A N 1
ATOM 2491 C CA . GLN A 1 305 ? -10.725 5.291 30.368 1.00 97.81 305 GLN A CA 1
ATOM 2492 C C . GLN A 1 305 ? -9.867 5.994 29.303 1.00 97.81 305 GLN A C 1
ATOM 2494 O O . GLN A 1 305 ? -8.903 6.654 29.669 1.00 97.81 305 GLN A O 1
ATOM 2499 N N . ILE A 1 306 ? -10.301 6.010 28.036 1.00 97.25 306 ILE A N 1
ATOM 2500 C CA . ILE A 1 306 ? -9.604 6.716 26.942 1.00 97.25 306 ILE A CA 1
ATOM 2501 C C . ILE A 1 306 ? -9.431 8.218 27.227 1.00 97.25 306 ILE A C 1
ATOM 2503 O O . ILE A 1 306 ? -8.358 8.777 26.995 1.00 97.25 306 ILE A O 1
ATOM 2507 N N . ILE A 1 307 ? -10.447 8.886 27.788 1.00 97.50 307 ILE A N 1
ATOM 2508 C CA . ILE A 1 307 ? -10.332 10.303 28.173 1.00 97.50 307 ILE A CA 1
ATOM 2509 C C . ILE A 1 307 ? -9.322 10.506 29.317 1.00 97.50 307 ILE A C 1
ATOM 2511 O O . ILE A 1 307 ? -8.607 11.510 29.308 1.00 97.50 307 ILE A O 1
ATOM 2515 N N . ILE A 1 308 ? -9.241 9.578 30.278 1.00 97.38 308 ILE A N 1
ATOM 2516 C CA . ILE A 1 308 ? -8.264 9.621 31.379 1.00 97.38 308 ILE A CA 1
ATOM 2517 C C . ILE A 1 308 ? -6.841 9.352 30.873 1.00 97.38 308 ILE A C 1
ATOM 2519 O O . ILE A 1 308 ? -5.937 10.104 31.230 1.00 97.38 308 ILE A O 1
ATOM 2523 N N . ASP A 1 309 ? -6.642 8.350 30.017 1.00 95.62 309 ASP A N 1
ATOM 2524 C CA . ASP A 1 309 ? -5.323 7.981 29.484 1.00 95.62 309 ASP A CA 1
ATOM 2525 C C . ASP A 1 309 ? -4.730 9.123 28.648 1.00 95.62 309 ASP A C 1
ATOM 2527 O O . ASP A 1 309 ? -3.609 9.571 28.893 1.00 95.62 309 ASP A O 1
ATOM 2531 N N . ARG A 1 310 ? -5.542 9.719 27.764 1.00 94.12 310 ARG A N 1
ATOM 2532 C CA . ARG A 1 310 ? -5.178 10.926 27.006 1.00 94.12 310 ARG A CA 1
ATOM 2533 C C . ARG A 1 310 ? -4.788 12.099 27.907 1.00 94.12 310 ARG A C 1
ATOM 2535 O O . ARG A 1 310 ? -3.918 12.886 27.540 1.00 94.12 310 ARG A O 1
ATOM 2542 N N . LEU A 1 311 ? -5.450 12.268 29.057 1.00 94.75 311 LEU A N 1
ATOM 2543 C CA . LEU A 1 311 ? -5.083 13.297 30.035 1.00 94.75 311 LEU A CA 1
ATOM 2544 C C . LEU A 1 311 ? -3.776 12.935 30.757 1.00 94.75 311 LEU A C 1
ATOM 2546 O O . LEU A 1 311 ? -2.965 13.828 30.989 1.00 94.75 311 LEU A O 1
ATOM 2550 N N . ALA A 1 312 ? -3.527 11.658 31.057 1.00 94.19 312 ALA A N 1
ATOM 2551 C CA . ALA A 1 312 ? -2.283 11.201 31.677 1.00 94.19 312 ALA A CA 1
ATOM 2552 C C . ALA A 1 312 ? -1.050 11.507 30.807 1.00 94.19 312 ALA A C 1
ATOM 2554 O O . ALA A 1 312 ? -0.068 12.037 31.323 1.00 94.19 312 ALA A O 1
ATOM 2555 N N . GLU A 1 313 ? -1.135 11.335 29.482 1.00 91.69 313 GLU A N 1
ATOM 2556 C CA . GLU A 1 313 ? -0.097 11.787 28.532 1.00 91.69 313 GLU A CA 1
ATOM 2557 C C . GLU A 1 313 ? 0.234 13.288 28.640 1.00 91.69 313 GLU A C 1
ATOM 2559 O O . GLU A 1 313 ? 1.278 13.745 28.172 1.00 91.69 313 GLU A O 1
ATOM 2564 N N . LYS A 1 314 ? -0.679 14.098 29.191 1.00 89.62 314 LYS A N 1
ATOM 2565 C CA . LYS A 1 314 ? -0.510 15.550 29.318 1.00 89.62 314 LYS A CA 1
ATOM 2566 C C . LYS A 1 314 ? 0.138 15.965 30.638 1.00 89.62 314 LYS A C 1
ATOM 2568 O O . LYS A 1 314 ? 0.353 17.163 30.827 1.00 89.62 314 LYS A O 1
ATOM 2573 N N . LYS A 1 315 ? 0.466 15.019 31.528 1.00 87.12 315 LYS A N 1
ATOM 2574 C CA . LYS A 1 315 ? 1.142 15.275 32.811 1.00 87.12 315 LYS A CA 1
ATOM 2575 C C . LYS A 1 315 ? 2.406 16.120 32.624 1.00 87.12 315 LYS A C 1
ATOM 2577 O O . LYS A 1 315 ? 2.491 17.214 33.176 1.00 87.12 315 LYS A O 1
ATOM 2582 N N . ASP A 1 316 ? 3.316 15.662 31.766 1.00 86.19 316 ASP A N 1
ATOM 2583 C CA . ASP A 1 316 ? 4.638 16.274 31.559 1.00 86.19 316 ASP A CA 1
ATOM 2584 C C . ASP A 1 316 ? 4.685 17.220 30.336 1.00 86.19 316 ASP A C 1
ATOM 2586 O O . ASP A 1 316 ? 5.745 17.682 29.904 1.00 86.19 316 ASP A O 1
ATOM 2590 N N . SER A 1 317 ? 3.524 17.540 29.746 1.00 88.56 317 SER A N 1
ATOM 2591 C CA . SER A 1 317 ? 3.448 18.373 28.543 1.00 88.56 317 SER A CA 1
ATOM 2592 C C . SER A 1 317 ? 3.678 19.853 28.850 1.00 88.56 317 SER A C 1
ATOM 2594 O O . SER A 1 317 ? 2.815 20.531 29.407 1.00 88.56 317 SER A O 1
ATOM 2596 N N . LYS A 1 318 ? 4.800 20.404 28.370 1.00 88.31 318 LYS A N 1
ATOM 2597 C CA . LYS A 1 318 ? 5.088 21.852 28.432 1.00 88.31 318 LYS A CA 1
ATOM 2598 C C . LYS A 1 318 ? 4.081 22.708 27.645 1.00 88.31 318 LYS A C 1
ATOM 2600 O O . LYS A 1 318 ? 3.889 23.877 27.967 1.00 88.31 318 LYS A O 1
ATOM 2605 N N . ILE A 1 319 ? 3.437 22.148 26.615 1.00 86.69 319 ILE A N 1
ATOM 2606 C CA . ILE A 1 319 ? 2.552 22.890 25.697 1.00 86.69 319 ILE A CA 1
ATOM 2607 C C . ILE A 1 319 ? 1.085 22.782 26.127 1.00 86.69 319 ILE A C 1
ATOM 2609 O O . ILE A 1 319 ? 0.353 23.774 26.080 1.00 86.69 319 ILE A O 1
ATOM 2613 N N . THR A 1 320 ? 0.635 21.608 26.572 1.00 87.56 320 THR A N 1
ATOM 2614 C CA . THR A 1 320 ? -0.755 21.355 26.987 1.00 87.56 320 THR A CA 1
ATOM 2615 C C . THR A 1 320 ? -0.823 20.638 28.339 1.00 87.56 320 THR A C 1
ATOM 2617 O O . THR A 1 320 ? -1.332 19.524 28.382 1.00 87.56 320 THR A O 1
ATOM 2620 N N . PRO A 1 321 ? -0.322 21.229 29.440 1.00 91.81 321 PRO A N 1
ATOM 2621 C CA . PRO A 1 321 ? -0.318 20.575 30.749 1.00 91.81 321 PRO A CA 1
ATOM 2622 C C . PRO A 1 321 ? -1.737 20.358 31.293 1.00 91.81 321 PRO A C 1
ATOM 2624 O O . PRO A 1 321 ? -2.644 21.140 30.992 1.00 91.81 321 PRO A O 1
ATOM 2627 N N . LEU A 1 322 ? -1.910 19.373 32.184 1.00 93.38 322 LEU A N 1
ATOM 2628 C CA . LEU A 1 322 ? -3.168 19.076 32.905 1.00 93.38 322 LEU A CA 1
ATOM 2629 C C . LEU A 1 322 ? -3.884 20.325 33.459 1.00 93.38 322 LEU A C 1
ATOM 2631 O O . LEU A 1 322 ? -5.111 20.444 33.396 1.00 93.38 322 LEU A O 1
ATOM 2635 N N . SER A 1 323 ? -3.111 21.307 33.930 1.00 91.25 323 SER A N 1
ATOM 2636 C CA . SER A 1 323 ? -3.622 22.567 34.472 1.00 91.25 323 SER A CA 1
ATOM 2637 C C . SER A 1 323 ? -4.417 23.406 33.458 1.00 91.25 323 SER A C 1
ATOM 2639 O O . SER A 1 323 ? -5.267 24.199 33.880 1.00 91.25 323 SER A O 1
ATOM 2641 N N . LYS A 1 324 ? -4.216 23.238 32.138 1.00 91.81 324 LYS A N 1
ATOM 2642 C CA . LYS A 1 324 ? -5.053 23.853 31.085 1.00 91.81 324 LYS A CA 1
ATOM 2643 C C . LYS A 1 324 ? -6.474 23.297 31.064 1.00 91.81 324 LYS A C 1
ATOM 2645 O O . LYS A 1 324 ? -7.395 24.063 30.807 1.00 91.81 324 LYS A O 1
ATOM 2650 N N . TYR A 1 325 ? -6.645 22.033 31.434 1.00 93.69 325 TYR A N 1
ATOM 2651 C CA . TYR A 1 325 ? -7.935 21.347 31.501 1.00 93.69 325 TYR A CA 1
ATOM 2652 C C . TYR A 1 325 ? -8.580 21.425 32.889 1.00 93.69 325 TYR A C 1
ATOM 2654 O O . TYR A 1 325 ? -9.616 20.811 33.104 1.00 93.69 325 TYR A O 1
ATOM 2662 N N . GLY A 1 326 ? -7.986 22.145 33.852 1.00 94.00 326 GLY A N 1
ATOM 2663 C CA . GLY A 1 326 ? -8.493 22.236 35.232 1.00 94.00 326 GLY A CA 1
ATOM 2664 C C . GLY A 1 326 ? -8.370 20.936 36.036 1.00 94.00 326 GLY A C 1
ATOM 2665 O O . GLY A 1 326 ? -9.041 20.791 37.058 1.00 94.00 326 GLY A O 1
ATOM 2666 N N . VAL A 1 327 ? -7.516 20.021 35.570 1.00 95.06 327 VAL A N 1
ATOM 2667 C CA . VAL A 1 327 ? -7.238 18.700 36.148 1.00 95.06 327 VAL A CA 1
ATOM 2668 C C . VAL A 1 327 ? -5.907 18.744 36.906 1.00 95.06 327 VAL A C 1
ATOM 2670 O O . VAL A 1 327 ? -4.990 19.477 36.524 1.00 95.06 327 VAL A O 1
ATOM 2673 N N . ARG A 1 328 ? -5.797 17.973 37.988 1.00 94.06 328 ARG A N 1
ATOM 2674 C CA . ARG A 1 328 ? -4.549 17.694 38.719 1.00 94.06 328 ARG A CA 1
ATOM 2675 C C . ARG A 1 328 ? -4.171 16.228 38.525 1.00 94.06 328 ARG A C 1
ATOM 2677 O O . ARG A 1 328 ? -5.038 15.411 38.245 1.00 94.06 328 ARG A O 1
ATOM 2684 N N . GLU A 1 329 ? -2.904 15.879 38.716 1.00 94.25 329 GLU A N 1
ATOM 2685 C CA . GLU A 1 329 ? -2.438 14.494 38.545 1.00 94.25 329 GLU A CA 1
ATOM 2686 C C . GLU A 1 329 ? -3.203 13.499 39.438 1.00 94.25 329 GLU A C 1
ATOM 2688 O O . GLU A 1 329 ? -3.678 12.474 38.958 1.00 94.25 329 GLU A O 1
ATOM 2693 N N . GLU A 1 330 ? -3.432 13.857 40.704 1.00 94.44 330 GLU A N 1
ATOM 2694 C CA . GLU A 1 330 ? -4.237 13.079 41.660 1.00 94.44 330 GLU A CA 1
ATOM 2695 C C . GLU A 1 330 ? -5.701 12.862 41.221 1.00 94.44 330 GLU A C 1
ATOM 2697 O O . GLU A 1 330 ? -6.336 11.899 41.646 1.00 94.44 330 GLU A O 1
ATOM 2702 N N . ASP A 1 331 ? -6.252 13.722 40.353 1.00 94.88 331 ASP A N 1
ATOM 2703 C CA . ASP A 1 331 ? -7.620 13.555 39.852 1.00 94.88 331 ASP A CA 1
ATOM 2704 C C . ASP A 1 331 ? -7.698 12.374 38.851 1.00 94.88 331 ASP A C 1
ATOM 2706 O O . ASP A 1 331 ? -8.757 11.771 38.698 1.00 94.88 331 ASP A O 1
ATOM 2710 N N . LEU A 1 332 ? -6.588 11.986 38.200 1.00 94.50 332 LEU A N 1
ATOM 2711 C CA . LEU A 1 332 ? -6.555 10.910 37.193 1.00 94.50 332 LEU A CA 1
ATOM 2712 C C . LEU A 1 332 ? -6.776 9.510 37.788 1.00 94.50 332 LEU A C 1
ATOM 2714 O O . LEU A 1 332 ? -7.280 8.617 37.102 1.00 94.50 332 LEU A O 1
ATOM 2718 N N . SER A 1 333 ? -6.412 9.302 39.055 1.00 94.81 333 SER A N 1
ATOM 2719 C CA . SER A 1 333 ? -6.668 8.058 39.790 1.00 94.81 333 SER A CA 1
ATOM 2720 C C . SER A 1 333 ? -7.967 8.102 40.607 1.00 94.81 333 SER A C 1
ATOM 2722 O O . SER A 1 333 ? -8.520 7.040 40.902 1.00 94.81 333 SER A O 1
ATOM 2724 N N . ASP A 1 334 ? -8.502 9.292 40.908 1.00 96.69 334 ASP A N 1
ATOM 2725 C CA . ASP A 1 334 ? -9.673 9.461 41.772 1.00 96.69 334 ASP A CA 1
ATOM 2726 C C . ASP A 1 334 ? -10.974 8.865 41.196 1.00 96.69 334 ASP A C 1
ATOM 2728 O O . ASP A 1 334 ? -11.399 9.105 40.060 1.00 96.69 334 ASP A O 1
ATOM 2732 N N . ILE A 1 335 ? -11.671 8.105 42.043 1.00 96.69 335 ILE A N 1
ATOM 2733 C CA . ILE A 1 335 ? -12.903 7.395 41.683 1.00 96.69 335 ILE A CA 1
ATOM 2734 C C . ILE A 1 335 ? -14.070 8.372 41.476 1.00 96.69 335 ILE A C 1
ATOM 2736 O O . ILE A 1 335 ? -14.940 8.108 40.638 1.00 96.69 335 ILE A O 1
ATOM 2740 N N . LYS A 1 336 ? -14.128 9.496 42.209 1.00 96.75 336 LYS A N 1
ATOM 2741 C CA . LYS A 1 336 ? -15.210 10.483 42.046 1.00 96.75 336 LYS A CA 1
ATOM 2742 C C . LYS A 1 336 ? -15.050 11.235 40.725 1.00 96.75 336 LYS A C 1
ATOM 2744 O O . LYS A 1 336 ? -16.039 11.391 40.012 1.00 96.75 336 LYS A O 1
ATOM 2749 N N . PHE A 1 337 ? -13.827 11.603 40.351 1.00 96.50 337 PHE A N 1
ATOM 2750 C CA . PHE A 1 337 ? -13.506 12.213 39.065 1.00 96.50 337 PHE A CA 1
ATOM 2751 C C . PHE A 1 337 ? -13.826 11.274 37.896 1.00 96.50 337 PHE A C 1
ATOM 2753 O O . PHE A 1 337 ? -14.573 11.659 36.998 1.00 96.50 337 PHE A O 1
ATOM 2760 N N . LYS A 1 338 ? -13.403 10.002 37.945 1.00 97.44 338 LYS A N 1
ATOM 2761 C CA . LYS A 1 338 ? -13.785 9.005 36.922 1.00 97.44 338 LYS A CA 1
ATOM 2762 C C . LYS A 1 338 ? -15.307 8.852 36.792 1.00 97.44 338 LYS A C 1
ATOM 2764 O O . LYS A 1 338 ? -15.829 8.834 35.678 1.00 97.44 338 LYS A O 1
ATOM 2769 N N . LYS A 1 339 ? -16.050 8.813 37.908 1.00 97.56 339 LYS A N 1
ATOM 2770 C CA . LYS A 1 339 ? -17.529 8.805 37.893 1.00 97.56 339 LYS A CA 1
ATOM 2771 C C . LYS A 1 339 ? -18.121 10.089 37.293 1.00 97.56 339 LYS A C 1
ATOM 2773 O O . LYS A 1 339 ? -19.099 10.006 36.552 1.00 97.56 339 LYS A O 1
ATOM 2778 N N . TYR A 1 340 ? -17.532 11.250 37.573 1.00 97.19 340 TYR A N 1
ATOM 2779 C CA . TYR A 1 340 ? -17.948 12.547 37.033 1.00 97.19 340 TYR A CA 1
ATOM 2780 C C . TYR A 1 340 ? -17.772 12.622 35.506 1.00 97.19 340 TYR A C 1
ATOM 2782 O O . TYR A 1 340 ? -18.724 12.984 34.807 1.00 97.19 340 TYR A O 1
ATOM 2790 N N . ILE A 1 341 ? -16.614 12.193 34.982 1.00 97.81 341 ILE A N 1
ATOM 2791 C CA . ILE A 1 341 ? -16.364 12.061 33.536 1.00 97.81 341 ILE A CA 1
ATOM 2792 C C . ILE A 1 341 ? -17.383 11.097 32.909 1.00 97.81 341 ILE A C 1
ATOM 2794 O O . ILE A 1 341 ? -18.078 11.477 31.965 1.00 97.81 341 ILE A O 1
ATOM 2798 N N . LYS A 1 342 ? -17.563 9.893 33.482 1.00 98.19 342 LYS A N 1
ATOM 2799 C CA . LYS A 1 342 ? -18.543 8.901 32.997 1.00 98.19 342 LYS A CA 1
ATOM 2800 C C . LYS A 1 342 ? -19.964 9.468 32.918 1.00 98.19 342 LYS A C 1
ATOM 2802 O O . LYS A 1 342 ? -20.699 9.167 31.979 1.00 98.19 342 LYS A O 1
ATOM 2807 N N . SER A 1 343 ? -20.358 10.292 33.891 1.00 97.75 343 SER A N 1
ATOM 2808 C CA . SER A 1 343 ? -21.689 10.906 33.930 1.00 97.75 343 SER A CA 1
ATOM 2809 C C . SER A 1 343 ? -21.901 11.948 32.830 1.00 97.75 343 SER A C 1
ATOM 2811 O O . SER A 1 343 ? -22.988 11.991 32.260 1.00 97.75 343 SER A O 1
ATOM 2813 N N . HIS A 1 344 ? -20.886 12.754 32.500 1.00 97.38 344 HIS A N 1
ATOM 2814 C CA . HIS A 1 344 ? -20.976 13.719 31.396 1.00 97.38 344 HIS A CA 1
ATOM 2815 C C . HIS A 1 344 ? -20.986 13.012 30.042 1.00 97.38 344 HIS A C 1
ATOM 2817 O O . HIS A 1 344 ? -21.837 13.303 29.202 1.00 97.38 344 HIS A O 1
ATOM 2823 N N . LEU A 1 345 ? -20.125 12.002 29.868 1.00 97.75 345 LEU A N 1
ATOM 2824 C CA . LEU A 1 345 ? -20.154 11.143 28.685 1.00 97.75 345 LEU A CA 1
ATOM 2825 C C . LEU A 1 345 ? -21.541 10.503 28.502 1.00 97.75 345 LEU A C 1
ATOM 2827 O O . LEU A 1 345 ? -22.061 10.518 27.395 1.00 97.75 345 LEU A O 1
ATOM 2831 N N . ARG A 1 346 ? -22.212 10.033 29.565 1.00 97.00 346 ARG A N 1
ATOM 2832 C CA . ARG A 1 346 ? -23.568 9.452 29.453 1.00 97.00 346 ARG A CA 1
ATOM 2833 C C . ARG A 1 346 ? -24.593 10.392 28.796 1.00 97.00 346 ARG A C 1
ATOM 2835 O O . ARG A 1 346 ? -25.467 9.894 28.092 1.00 97.00 346 ARG A O 1
ATOM 2842 N N . GLY A 1 347 ? -24.500 11.705 29.019 1.00 95.88 347 GLY A N 1
ATOM 2843 C CA . GLY A 1 347 ? -25.396 12.692 28.401 1.00 95.88 347 GLY A CA 1
ATOM 2844 C C . GLY A 1 347 ? -25.003 13.086 26.973 1.00 95.88 347 GLY A C 1
ATOM 2845 O O . GLY A 1 347 ? -25.871 13.306 26.134 1.00 95.88 347 GLY A O 1
ATOM 2846 N N . GLU A 1 348 ? -23.701 13.148 26.686 1.00 97.06 348 GLU A N 1
ATOM 2847 C CA . GLU A 1 348 ? -23.175 13.811 25.483 1.00 97.06 348 GLU A CA 1
ATOM 2848 C C . GLU A 1 348 ? -22.617 12.854 24.412 1.00 97.06 348 GLU A C 1
ATOM 2850 O O . GLU A 1 348 ? -22.541 13.231 23.243 1.00 97.06 348 GLU A O 1
ATOM 2855 N N . ILE A 1 349 ? -22.274 11.604 24.759 1.00 96.44 349 ILE A N 1
ATOM 2856 C CA . ILE A 1 349 ? -21.550 10.662 23.877 1.00 96.44 349 ILE A CA 1
ATOM 2857 C C . ILE A 1 349 ? -22.264 10.386 22.545 1.00 96.44 349 ILE A C 1
ATOM 2859 O O . ILE A 1 349 ? -21.605 10.115 21.543 1.00 96.44 349 ILE A O 1
ATOM 2863 N N . GLN A 1 350 ? -23.598 10.505 22.503 1.00 96.88 350 GLN A N 1
ATOM 2864 C CA . GLN A 1 350 ? -24.357 10.348 21.261 1.00 96.88 350 GLN A CA 1
ATOM 2865 C C . GLN A 1 350 ? -23.962 11.403 20.221 1.00 96.88 350 GLN A C 1
ATOM 2867 O O . GLN A 1 350 ? -23.742 11.037 19.075 1.00 96.88 350 GLN A O 1
ATOM 2872 N N . LYS A 1 351 ? -23.746 12.666 20.623 1.00 97.50 351 LYS A N 1
ATOM 2873 C CA . LYS A 1 351 ? -23.289 13.734 19.713 1.00 97.50 351 LYS A CA 1
ATOM 2874 C C . LYS A 1 351 ? -21.932 13.396 19.092 1.00 97.50 351 LYS A C 1
ATOM 2876 O O . LYS A 1 351 ? -21.667 13.742 17.947 1.00 97.50 351 LYS A O 1
ATOM 2881 N N . GLY A 1 352 ? -21.080 12.700 19.847 1.00 96.56 352 GLY A N 1
ATOM 2882 C CA . GLY A 1 352 ? -19.803 12.182 19.364 1.00 96.56 352 GLY A CA 1
ATOM 2883 C C . GLY A 1 352 ? -19.951 11.058 18.335 1.00 96.56 352 GLY A C 1
ATOM 2884 O O . GLY A 1 352 ? -19.252 11.065 17.326 1.00 96.56 352 GLY A O 1
ATOM 2885 N N . LEU A 1 353 ? -20.872 10.116 18.565 1.00 97.50 353 LEU A N 1
ATOM 2886 C CA . LEU A 1 353 ? -21.178 9.037 17.617 1.00 97.50 353 LEU A CA 1
ATOM 2887 C C . LEU A 1 353 ? -21.815 9.575 16.329 1.00 97.50 353 LEU A C 1
ATOM 2889 O O . LEU A 1 353 ? -21.367 9.222 15.240 1.00 97.50 353 LEU A O 1
ATOM 2893 N N . ASP A 1 354 ? -22.793 10.474 16.452 1.00 97.00 354 ASP A N 1
ATOM 2894 C CA . ASP A 1 354 ? -23.437 11.148 15.319 1.00 97.00 354 ASP A CA 1
ATOM 2895 C C . ASP A 1 354 ? -22.386 11.897 14.485 1.00 97.00 354 ASP A C 1
ATOM 2897 O O . ASP A 1 354 ? -22.324 11.749 13.266 1.00 97.00 354 ASP A O 1
ATOM 2901 N N . LYS A 1 355 ? -21.462 12.605 15.151 1.00 95.25 355 LYS A N 1
ATOM 2902 C CA . LYS A 1 355 ? -20.365 13.307 14.482 1.00 95.25 355 LYS A CA 1
ATOM 2903 C C . LYS A 1 355 ? -19.422 12.374 13.719 1.00 95.25 355 LYS A C 1
ATOM 2905 O O . LYS A 1 355 ? -18.943 12.774 12.662 1.00 95.25 355 LYS A O 1
ATOM 2910 N N . LEU A 1 356 ? -19.130 11.170 14.221 1.00 94.94 356 LEU A N 1
ATOM 2911 C CA . LEU A 1 356 ? -18.330 10.189 13.476 1.00 94.94 356 LEU A CA 1
ATOM 2912 C C . LEU A 1 356 ? -19.067 9.709 12.220 1.00 94.94 356 LEU A C 1
ATOM 2914 O O . LEU A 1 356 ? -18.464 9.667 11.149 1.00 94.94 356 LEU A O 1
ATOM 2918 N N . ILE A 1 357 ? -20.367 9.418 12.336 1.00 95.19 357 ILE A N 1
ATOM 2919 C CA . ILE A 1 357 ? -21.222 9.006 11.213 1.00 95.19 357 ILE A CA 1
ATOM 2920 C C . ILE A 1 357 ? -21.259 10.098 10.131 1.00 95.19 357 ILE A C 1
ATOM 2922 O O . ILE A 1 357 ? -21.022 9.795 8.964 1.00 95.19 357 ILE A O 1
ATOM 2926 N N . ASP A 1 358 ? -21.456 11.362 10.519 1.00 93.50 358 ASP A N 1
ATOM 2927 C CA . ASP A 1 358 ? -21.486 12.521 9.612 1.00 93.50 358 ASP A CA 1
ATOM 2928 C C . ASP A 1 358 ? -20.188 12.717 8.810 1.00 93.50 358 ASP A C 1
ATOM 2930 O O . ASP A 1 358 ? -20.198 13.363 7.758 1.00 93.50 358 ASP A O 1
ATOM 2934 N N . VAL A 1 359 ? -19.046 12.239 9.324 1.00 90.38 359 VAL A N 1
ATOM 2935 C CA . VAL A 1 359 ? -17.721 12.584 8.783 1.00 90.38 359 VAL A CA 1
ATOM 2936 C C . VAL A 1 359 ? -16.866 11.399 8.330 1.00 90.38 359 VAL A C 1
ATOM 2938 O O . VAL A 1 359 ? -15.759 11.621 7.827 1.00 90.38 359 VAL A O 1
ATOM 2941 N N . LYS A 1 360 ? -17.352 10.157 8.458 1.00 88.88 360 LYS A N 1
ATOM 2942 C CA . LYS A 1 360 ? -16.619 8.940 8.057 1.00 88.88 360 LYS A CA 1
ATOM 2943 C C . LYS A 1 360 ? -16.181 8.965 6.584 1.00 88.88 360 LYS A C 1
ATOM 2945 O O . LYS A 1 360 ? -15.051 8.609 6.273 1.00 88.88 360 LYS A O 1
ATOM 2950 N N . ASP A 1 361 ? -17.016 9.499 5.692 1.00 86.38 361 ASP A N 1
ATOM 2951 C CA . ASP A 1 361 ? -16.755 9.512 4.243 1.00 86.38 361 ASP A CA 1
ATOM 2952 C C . ASP A 1 361 ? -15.899 10.711 3.782 1.00 86.38 361 ASP A C 1
ATOM 2954 O O . ASP A 1 361 ? -15.571 10.840 2.602 1.00 86.38 361 ASP A O 1
ATOM 2958 N N . ILE A 1 362 ? -15.530 11.615 4.702 1.00 84.94 362 ILE A N 1
ATOM 2959 C CA . ILE A 1 362 ? -14.800 12.859 4.400 1.00 84.94 362 ILE A CA 1
ATOM 2960 C C . ILE A 1 362 ? -13.565 13.088 5.288 1.00 84.94 362 ILE A C 1
ATOM 2962 O O . ILE A 1 362 ? -13.059 14.207 5.325 1.00 84.94 362 ILE A O 1
ATOM 2966 N N . LYS A 1 363 ? -13.042 12.050 5.963 1.00 79.81 363 LYS A N 1
ATOM 2967 C CA . LYS A 1 363 ? -11.894 12.096 6.906 1.00 79.81 363 LYS A CA 1
ATOM 2968 C C . LYS A 1 363 ? -10.772 13.064 6.503 1.00 79.81 363 LYS A C 1
ATOM 2970 O O . LYS A 1 363 ? -10.445 13.980 7.255 1.00 79.81 363 LYS A O 1
ATOM 2975 N N . SER A 1 364 ? -10.228 12.899 5.295 1.00 70.44 364 SER A N 1
ATOM 2976 C CA . SER A 1 364 ? -9.115 13.703 4.763 1.00 70.44 364 SER A CA 1
ATOM 2977 C C . SER A 1 364 ? -9.474 15.169 4.479 1.00 70.44 364 SER A C 1
ATOM 2979 O O . SER A 1 364 ? -8.594 16.021 4.432 1.00 70.44 364 SER A O 1
ATOM 2981 N N . GLN A 1 365 ? -10.761 15.490 4.323 1.00 75.50 365 GLN A N 1
ATOM 2982 C CA . GLN A 1 365 ? -11.262 16.844 4.053 1.00 75.50 365 GLN A CA 1
ATOM 2983 C C . GLN A 1 365 ? -11.523 17.647 5.335 1.00 75.50 365 GLN A C 1
ATOM 2985 O O . GLN A 1 365 ? -11.773 18.848 5.264 1.00 75.50 365 GLN A O 1
ATOM 2990 N N . LEU A 1 366 ? -11.507 17.002 6.507 1.00 72.12 366 LEU A N 1
ATOM 2991 C CA . LEU A 1 366 ? -11.803 17.657 7.784 1.00 72.12 366 LEU A CA 1
ATOM 2992 C C . LEU A 1 366 ? -10.647 18.542 8.253 1.00 72.12 366 LEU A C 1
ATOM 2994 O O . LEU A 1 366 ? -10.883 19.522 8.953 1.00 72.12 366 LEU A O 1
ATOM 2998 N N . LEU A 1 367 ? -9.413 18.241 7.843 1.00 71.00 367 LEU A N 1
ATOM 2999 C CA . LEU A 1 367 ? -8.216 18.998 8.210 1.00 71.00 367 LEU A CA 1
ATOM 3000 C C . LEU A 1 367 ? -8.135 19.215 9.743 1.00 71.00 367 LEU A C 1
ATOM 3002 O O . LEU A 1 367 ? -8.301 18.274 10.523 1.00 71.00 367 LEU A O 1
ATOM 3006 N N . GLY A 1 368 ? -7.922 20.457 10.192 1.00 66.75 368 GLY A N 1
ATOM 3007 C CA . GLY A 1 368 ? -7.938 20.832 11.610 1.00 66.75 368 GLY A CA 1
ATOM 3008 C C . GLY A 1 368 ? -9.296 20.671 12.310 1.00 66.75 368 GLY A C 1
ATOM 3009 O O . GLY A 1 368 ? -9.330 20.616 13.537 1.00 66.75 368 GLY A O 1
ATOM 3010 N N . ASN A 1 369 ? -10.405 20.518 11.574 1.00 77.62 369 ASN A N 1
ATOM 3011 C CA . ASN A 1 369 ? -11.746 20.394 12.159 1.00 77.62 369 ASN A CA 1
ATOM 3012 C C . ASN A 1 369 ? -11.924 19.105 12.977 1.00 77.62 369 ASN A C 1
ATOM 3014 O O . ASN A 1 369 ? -12.788 19.059 13.848 1.00 77.62 369 ASN A O 1
ATOM 3018 N N . ASN A 1 370 ? -11.088 18.081 12.756 1.00 79.62 370 ASN A N 1
ATOM 3019 C CA . ASN A 1 370 ? -11.051 16.892 13.616 1.00 79.62 370 ASN A CA 1
ATOM 3020 C C . ASN A 1 370 ? -10.704 17.233 15.078 1.00 79.62 370 ASN A C 1
ATOM 3022 O O . ASN A 1 370 ? -11.176 16.550 15.986 1.00 79.62 370 ASN A O 1
ATOM 3026 N N . GLY A 1 371 ? -9.907 18.288 15.300 1.00 83.38 371 GLY A N 1
ATOM 3027 C CA . GLY A 1 371 ? -9.505 18.776 16.621 1.00 83.38 371 GLY A CA 1
ATOM 3028 C C . GLY A 1 371 ? -10.460 19.796 17.248 1.00 83.38 371 GLY A C 1
ATOM 3029 O O . GLY A 1 371 ? -10.183 20.271 18.344 1.00 83.38 371 GLY A O 1
ATOM 3030 N N . ILE A 1 372 ? -11.568 20.149 16.587 1.00 87.81 372 ILE A N 1
ATOM 3031 C CA . ILE A 1 372 ? -12.601 21.004 17.187 1.00 87.81 372 ILE A CA 1
ATOM 3032 C C . ILE A 1 372 ? -13.408 20.171 18.191 1.00 87.81 372 ILE A C 1
ATOM 3034 O O . ILE A 1 372 ? -13.781 19.027 17.914 1.00 87.81 372 ILE A O 1
ATOM 3038 N N . ALA A 1 373 ? -13.686 20.753 19.359 1.00 94.44 373 ALA A N 1
ATOM 3039 C CA . ALA A 1 373 ? -14.527 20.138 20.376 1.00 94.44 373 ALA A CA 1
ATOM 3040 C C . ALA A 1 373 ? -15.960 19.921 19.855 1.00 94.44 373 ALA A C 1
ATOM 3042 O O . ALA A 1 373 ? -16.629 20.855 19.418 1.00 94.44 373 ALA A O 1
ATOM 3043 N N . ILE A 1 374 ? -16.432 18.678 19.935 1.00 96.69 374 ILE A N 1
ATOM 3044 C CA . ILE A 1 374 ? -17.820 18.272 19.678 1.00 96.69 374 ILE A CA 1
ATOM 3045 C C . ILE A 1 374 ? -18.682 18.654 20.886 1.00 96.69 374 ILE A C 1
ATOM 3047 O O . ILE A 1 374 ? -19.787 19.172 20.743 1.00 96.69 374 ILE A O 1
ATOM 3051 N N . PHE A 1 375 ? -18.146 18.406 22.081 1.00 97.62 375 PHE A N 1
ATOM 3052 C CA . PHE A 1 375 ? -18.695 18.824 23.364 1.00 97.62 375 PHE A CA 1
ATOM 3053 C C . PHE A 1 375 ? -17.563 18.988 24.387 1.00 97.62 375 PHE A C 1
ATOM 3055 O O . PHE A 1 375 ? -16.403 18.642 24.135 1.00 97.62 375 PHE A O 1
ATOM 3062 N N . THR A 1 376 ? -17.899 19.531 25.554 1.00 97.06 376 THR A N 1
ATOM 3063 C CA . THR A 1 376 ? -16.963 19.762 26.655 1.00 97.06 376 THR A CA 1
ATOM 3064 C C . THR A 1 376 ? -17.454 19.119 27.945 1.00 97.06 376 THR A C 1
ATOM 3066 O O . THR A 1 376 ? -18.653 19.007 28.194 1.00 97.06 376 THR A O 1
ATOM 3069 N N . ILE A 1 377 ? -16.509 18.711 28.790 1.00 97.19 377 ILE A N 1
ATOM 3070 C CA . ILE A 1 377 ? -16.768 18.278 30.163 1.00 97.19 377 ILE A CA 1
ATOM 3071 C C . ILE A 1 377 ? -16.203 19.361 31.094 1.00 97.19 377 ILE A C 1
ATOM 3073 O O . ILE A 1 377 ? -14.983 19.559 31.088 1.00 97.19 377 ILE A O 1
ATOM 3077 N N . PRO A 1 378 ? -17.039 20.087 31.860 1.00 96.25 378 PRO A N 1
ATOM 3078 C CA . PRO A 1 378 ? -16.569 21.136 32.761 1.00 96.25 378 PRO A CA 1
ATOM 3079 C C . PRO A 1 378 ? -15.615 20.613 33.836 1.00 96.25 378 PRO A C 1
ATOM 3081 O O . PRO A 1 378 ? -15.691 19.463 34.260 1.00 96.25 378 PRO A O 1
ATOM 3084 N N . THR A 1 379 ? -14.710 21.464 34.306 1.00 94.00 379 THR A N 1
ATOM 3085 C CA . THR A 1 379 ? -13.781 21.149 35.399 1.00 94.00 379 THR A CA 1
ATOM 3086 C C . THR A 1 379 ? -13.570 22.369 36.304 1.00 94.00 379 THR A C 1
ATOM 3088 O O . THR A 1 379 ? -14.342 23.331 36.308 1.00 94.00 379 THR A O 1
ATOM 3091 N N . ARG A 1 380 ? -12.530 22.333 37.146 1.00 90.94 380 ARG A N 1
ATOM 3092 C CA . ARG A 1 380 ? -12.224 23.392 38.113 1.00 90.94 380 ARG A CA 1
ATOM 3093 C C . ARG A 1 380 ? -11.793 24.682 37.400 1.00 90.94 380 ARG A C 1
ATOM 3095 O O . ARG A 1 380 ? -11.147 24.645 36.356 1.00 90.94 380 ARG A O 1
ATOM 3102 N N . LYS A 1 381 ? -12.034 25.833 38.041 1.00 89.25 381 LYS A N 1
ATOM 3103 C CA . LYS A 1 381 ? -11.563 27.167 37.599 1.00 89.25 381 LYS A CA 1
ATOM 3104 C C . LYS A 1 381 ? -12.090 27.596 36.212 1.00 89.25 381 LYS A C 1
ATOM 3106 O O . LYS A 1 381 ? -11.352 28.219 35.454 1.00 89.25 381 LYS A O 1
ATOM 3111 N N . ASN A 1 382 ? -13.345 27.264 35.891 1.00 90.19 382 ASN A N 1
ATOM 3112 C CA . ASN A 1 382 ? -14.005 27.544 34.603 1.00 90.19 382 ASN A CA 1
ATOM 3113 C C . ASN A 1 382 ? -13.253 26.975 33.384 1.00 90.19 382 ASN A C 1
ATOM 3115 O O . ASN A 1 382 ? -13.271 27.557 32.299 1.00 90.19 382 ASN A O 1
ATOM 3119 N N . LYS A 1 383 ? -12.566 25.846 33.575 1.00 94.75 383 LYS A N 1
ATOM 3120 C CA . LYS A 1 383 ? -11.874 25.109 32.514 1.00 94.75 383 LYS A CA 1
ATOM 3121 C C . LYS A 1 383 ? -12.727 23.931 32.061 1.00 94.75 383 LYS A C 1
ATOM 3123 O O . LYS A 1 383 ? -13.723 23.590 32.693 1.00 94.75 383 LYS A O 1
ATOM 3128 N N . ASN A 1 384 ? -12.339 23.349 30.935 1.00 95.94 384 ASN A N 1
ATOM 3129 C CA . ASN A 1 384 ? -13.056 22.267 30.283 1.00 95.94 384 ASN A CA 1
ATOM 3130 C C . ASN A 1 384 ? -12.067 21.209 29.796 1.00 95.94 384 ASN A C 1
ATOM 3132 O O . ASN A 1 384 ? -10.948 21.534 29.397 1.00 95.94 384 ASN A O 1
ATOM 3136 N N . ILE A 1 385 ? -12.512 19.959 29.766 1.00 96.62 385 ILE A N 1
ATOM 3137 C CA . ILE A 1 385 ? -11.926 18.906 28.940 1.00 96.62 385 ILE A CA 1
ATOM 3138 C C . ILE A 1 385 ? -12.697 18.907 27.622 1.00 96.62 385 ILE A C 1
ATOM 3140 O O . ILE A 1 385 ? -13.909 18.699 27.605 1.00 96.62 385 ILE A O 1
ATOM 3144 N N . GLU A 1 386 ? -12.000 19.157 26.523 1.00 95.62 386 GLU A N 1
ATOM 3145 C CA . GLU A 1 386 ? -12.569 19.106 25.176 1.00 95.62 386 GLU A CA 1
ATOM 3146 C C . GLU A 1 386 ? -12.603 17.654 24.680 1.00 95.62 386 GLU A C 1
ATOM 3148 O O . GLU A 1 386 ? -11.626 16.912 24.848 1.00 95.62 386 GLU A O 1
ATOM 3153 N N . VAL A 1 387 ? -13.733 17.248 24.091 1.00 96.88 387 VAL A N 1
ATOM 3154 C CA . VAL A 1 387 ? -13.899 15.954 23.415 1.00 96.88 387 VAL A CA 1
ATOM 3155 C C . VAL A 1 387 ? -14.106 16.220 21.928 1.00 96.88 387 VAL A C 1
ATOM 3157 O O . VAL A 1 387 ? -15.061 16.881 21.526 1.00 96.88 387 VAL A O 1
ATOM 3160 N N . THR A 1 388 ? -13.170 15.742 21.122 1.00 94.44 388 THR A N 1
ATOM 3161 C CA . THR A 1 388 ? -12.979 16.029 19.697 1.00 94.44 388 THR A CA 1
ATOM 3162 C C . THR A 1 388 ? -13.297 14.802 18.836 1.00 94.44 388 THR A C 1
ATOM 3164 O O . THR A 1 388 ? -13.650 13.735 19.345 1.00 94.44 388 THR A O 1
ATOM 3167 N N . THR A 1 389 ? -13.144 14.919 17.513 1.00 92.94 389 THR A N 1
ATOM 3168 C CA . THR A 1 389 ? -13.350 13.777 16.601 1.00 92.94 389 THR A CA 1
ATOM 3169 C C . THR A 1 389 ? -12.261 12.712 16.778 1.00 92.94 389 THR A C 1
ATOM 3171 O O . THR A 1 389 ? -12.559 11.526 16.669 1.00 92.94 389 THR A O 1
ATOM 3174 N N . TYR A 1 390 ? -11.027 13.108 17.117 1.00 91.25 390 TYR A N 1
ATOM 3175 C CA . TYR A 1 390 ? -9.945 12.165 17.438 1.00 91.25 390 TYR A CA 1
ATOM 3176 C C . TYR A 1 390 ? -10.243 11.345 18.698 1.00 91.25 390 TYR A C 1
ATOM 3178 O O . TYR A 1 390 ? -9.993 10.144 18.727 1.00 91.25 390 TYR A O 1
ATOM 3186 N N . ASP A 1 391 ? -10.830 11.973 19.718 1.00 94.56 391 ASP A N 1
ATOM 3187 C CA . ASP A 1 391 ? -11.185 11.275 20.956 1.00 94.56 391 ASP A CA 1
ATOM 3188 C C . ASP A 1 391 ? -12.293 10.255 20.707 1.00 94.56 391 ASP A C 1
ATOM 3190 O O . ASP A 1 391 ? -12.207 9.122 21.165 1.00 94.56 391 ASP A O 1
ATOM 3194 N N . MET A 1 392 ? -13.315 10.632 19.934 1.00 96.69 392 MET A N 1
ATOM 3195 C CA . MET A 1 392 ? -14.396 9.716 19.576 1.00 96.69 392 MET A CA 1
ATOM 3196 C C . MET A 1 392 ? -13.907 8.535 18.726 1.00 96.69 392 MET A C 1
ATOM 3198 O O . MET A 1 392 ? -14.357 7.413 18.950 1.00 96.69 392 MET A O 1
ATOM 3202 N N . ASP A 1 393 ? -12.967 8.762 17.804 1.00 94.69 393 ASP A N 1
ATOM 3203 C CA . ASP A 1 393 ? -12.312 7.714 17.009 1.00 94.69 393 ASP A CA 1
ATOM 3204 C C . ASP A 1 393 ? -11.553 6.712 17.896 1.00 94.69 393 ASP A C 1
ATOM 3206 O O . ASP A 1 393 ? -11.783 5.505 17.802 1.00 94.69 393 ASP A O 1
ATOM 3210 N N . ALA A 1 394 ? -10.744 7.207 18.839 1.00 95.50 394 ALA A N 1
ATOM 3211 C CA . ALA A 1 394 ? -10.055 6.373 19.824 1.00 95.50 394 ALA A CA 1
ATOM 3212 C C . ALA A 1 394 ? -11.038 5.604 20.730 1.00 95.50 394 ALA A C 1
ATOM 3214 O O . ALA A 1 394 ? -10.831 4.424 21.013 1.00 95.50 394 ALA A O 1
ATOM 3215 N N . ILE A 1 395 ? -12.142 6.239 21.145 1.00 97.38 395 ILE A N 1
ATOM 3216 C CA . ILE A 1 395 ? -13.197 5.611 21.954 1.00 97.38 395 ILE A CA 1
ATOM 3217 C C . ILE A 1 395 ? -13.861 4.449 21.206 1.00 97.38 395 ILE A C 1
ATOM 3219 O O . ILE A 1 395 ? -14.045 3.389 21.806 1.00 97.38 395 ILE A O 1
ATOM 3223 N N . ILE A 1 396 ? -14.212 4.604 19.921 1.00 97.56 396 ILE A N 1
ATOM 3224 C CA . ILE A 1 396 ? -14.797 3.486 19.165 1.00 97.56 396 ILE A CA 1
ATOM 3225 C C . ILE A 1 396 ? -13.758 2.392 18.906 1.00 97.56 396 ILE A C 1
ATOM 3227 O O . ILE A 1 396 ? -14.061 1.223 19.128 1.00 97.56 396 ILE A O 1
ATOM 3231 N N . LYS A 1 397 ? -12.517 2.738 18.537 1.00 96.81 397 LYS A N 1
ATOM 3232 C CA . LYS A 1 397 ? -11.433 1.767 18.306 1.00 96.81 397 LYS A CA 1
ATOM 3233 C C . LYS A 1 397 ? -11.136 0.920 19.539 1.00 96.81 397 LYS A C 1
ATOM 3235 O O . LYS A 1 397 ? -10.953 -0.288 19.420 1.00 96.81 397 LYS A O 1
ATOM 3240 N N . ALA A 1 398 ? -11.195 1.515 20.726 1.00 96.56 398 ALA A N 1
ATOM 3241 C CA . ALA A 1 398 ? -11.041 0.803 21.989 1.00 96.56 398 ALA A CA 1
ATOM 3242 C C . ALA A 1 398 ? -12.165 -0.215 22.286 1.00 96.56 398 ALA A C 1
ATOM 3244 O O . ALA A 1 398 ? -12.000 -1.059 23.164 1.00 96.56 398 ALA A O 1
ATOM 3245 N N . MET A 1 399 ? -13.285 -0.180 21.554 1.00 97.38 399 MET A N 1
ATOM 3246 C CA . MET A 1 399 ? -14.330 -1.207 21.626 1.00 97.38 399 MET A CA 1
ATOM 3247 C C . MET A 1 399 ? -14.049 -2.431 20.750 1.00 97.38 399 MET A C 1
ATOM 3249 O O . MET A 1 399 ? -14.758 -3.418 20.902 1.00 97.38 399 MET A O 1
ATOM 3253 N N . VAL A 1 400 ? -13.048 -2.414 19.861 1.00 97.25 400 VAL A N 1
ATOM 3254 C CA . VAL A 1 400 ? -12.759 -3.544 18.955 1.00 97.25 400 VAL A CA 1
ATOM 3255 C C . VAL A 1 400 ? -12.549 -4.874 19.703 1.00 97.25 400 VAL A C 1
ATOM 3257 O O . VAL A 1 400 ? -13.245 -5.827 19.353 1.00 97.25 400 VAL A O 1
ATOM 3260 N N . PRO A 1 401 ? -11.718 -4.968 20.767 1.00 94.81 401 PRO A N 1
ATOM 3261 C CA . PRO A 1 401 ? -11.561 -6.222 21.511 1.00 94.81 401 PRO A CA 1
ATOM 3262 C C . PRO A 1 401 ? -12.862 -6.672 22.190 1.00 94.81 401 PRO A C 1
ATOM 3264 O O . PRO A 1 401 ? -13.192 -7.852 22.183 1.00 94.81 401 PRO A O 1
ATOM 3267 N N . ILE A 1 402 ? -13.641 -5.718 22.715 1.00 95.56 402 ILE A N 1
ATOM 3268 C CA . ILE A 1 402 ? -14.939 -5.990 23.346 1.00 95.56 402 ILE A CA 1
ATOM 3269 C C . ILE A 1 402 ? -15.928 -6.529 22.301 1.00 95.56 402 ILE A C 1
ATOM 3271 O O . ILE A 1 402 ? -16.641 -7.485 22.581 1.00 95.56 402 ILE A O 1
ATOM 3275 N N . MET A 1 403 ? -15.952 -5.970 21.086 1.00 96.62 403 MET A N 1
ATOM 3276 C CA . MET A 1 403 ? -16.810 -6.445 19.993 1.00 96.62 403 MET A CA 1
ATOM 3277 C C . MET A 1 403 ? -16.448 -7.855 19.524 1.00 96.62 403 MET A C 1
ATOM 3279 O O . MET A 1 403 ? -17.352 -8.641 19.255 1.00 96.62 403 MET A O 1
ATOM 3283 N N . GLN A 1 404 ? -15.154 -8.190 19.476 1.00 94.56 404 GLN A N 1
ATOM 3284 C CA . GLN A 1 404 ? -14.692 -9.549 19.172 1.00 94.56 404 GLN A CA 1
ATOM 3285 C C . GLN A 1 404 ? -15.132 -10.578 20.227 1.00 94.56 404 GLN A C 1
ATOM 3287 O O . GLN A 1 404 ? -15.318 -11.740 19.882 1.00 94.56 404 GLN A O 1
ATOM 3292 N N . GLU A 1 405 ? -15.310 -10.169 21.488 1.00 94.62 405 GLU A N 1
ATOM 3293 C CA . GLU A 1 405 ? -15.785 -11.053 22.560 1.00 94.62 405 GLU A CA 1
ATOM 3294 C C . GLU A 1 405 ? -17.320 -11.184 22.590 1.00 94.62 405 GLU A C 1
ATOM 3296 O O . GLU A 1 405 ? -17.839 -12.289 22.735 1.00 94.62 405 GLU A O 1
ATOM 3301 N N . ILE A 1 406 ? -18.063 -10.077 22.439 1.00 96.06 406 ILE A N 1
ATOM 3302 C CA . ILE A 1 406 ? -19.532 -10.073 22.608 1.00 96.06 406 ILE A CA 1
ATOM 3303 C C . ILE A 1 406 ? -20.327 -10.451 21.345 1.00 96.06 406 ILE A C 1
ATOM 3305 O O . ILE A 1 406 ? -21.523 -10.731 21.449 1.00 96.06 406 ILE A O 1
ATOM 3309 N N . ASP A 1 407 ? -19.717 -10.419 20.156 1.00 95.69 407 ASP A N 1
ATOM 3310 C CA . ASP A 1 407 ? -20.357 -10.786 18.886 1.00 95.69 407 ASP A CA 1
ATOM 3311 C C . ASP A 1 407 ? -19.419 -11.689 18.073 1.00 95.69 407 ASP A C 1
ATOM 3313 O O . ASP A 1 407 ? -18.514 -11.225 17.378 1.00 95.69 407 ASP A O 1
ATOM 3317 N N . SER A 1 408 ? -19.670 -13.001 18.126 1.00 93.56 408 SER A N 1
ATOM 3318 C CA . SER A 1 408 ? -18.891 -14.023 17.410 1.00 93.56 408 SER A CA 1
ATOM 3319 C C . SER A 1 408 ? -18.801 -13.785 15.900 1.00 93.56 408 SER A C 1
ATOM 3321 O O . SER A 1 408 ? -17.870 -14.257 15.260 1.00 93.56 408 SER A O 1
ATOM 3323 N N . ASN A 1 409 ? -19.750 -13.034 15.331 1.00 96.06 409 ASN A N 1
ATOM 3324 C CA . ASN A 1 409 ? -19.850 -12.777 13.898 1.00 96.06 409 ASN A CA 1
ATOM 3325 C C . ASN A 1 409 ? -19.225 -11.418 13.518 1.00 96.06 409 ASN A C 1
ATOM 3327 O O . ASN A 1 409 ? -19.387 -10.955 12.387 1.00 96.06 409 ASN A O 1
ATOM 3331 N N . PHE A 1 410 ? -18.552 -10.728 14.448 1.00 96.25 410 PHE A N 1
ATOM 3332 C CA . PHE A 1 410 ? -17.952 -9.410 14.211 1.00 96.25 410 PHE A CA 1
ATOM 3333 C C . PHE A 1 410 ? -16.921 -9.435 13.072 1.00 96.25 410 PHE A C 1
ATOM 3335 O O . PHE A 1 410 ? -16.968 -8.588 12.176 1.00 96.25 410 PHE A O 1
ATOM 3342 N N . LEU A 1 411 ? -16.041 -10.442 13.049 1.00 95.75 411 LEU A N 1
ATOM 3343 C CA . LEU A 1 411 ? -15.040 -10.604 11.988 1.00 95.75 411 LEU A CA 1
ATOM 3344 C C . LEU A 1 411 ? -15.680 -10.946 10.633 1.00 95.75 411 LEU A C 1
ATOM 3346 O O . LEU A 1 411 ? -15.277 -10.377 9.620 1.00 95.75 411 LEU A O 1
ATOM 3350 N N . ASP A 1 412 ? -16.725 -11.778 10.606 1.00 95.88 412 ASP A N 1
ATOM 3351 C CA . ASP A 1 412 ? -17.442 -12.125 9.370 1.00 95.88 412 ASP A CA 1
ATOM 3352 C C . ASP A 1 412 ? -18.163 -10.926 8.750 1.00 95.88 412 ASP A C 1
ATOM 3354 O O . ASP A 1 412 ? -18.167 -10.759 7.526 1.00 95.88 412 ASP A O 1
ATOM 3358 N N . LYS A 1 413 ? -18.728 -10.034 9.575 1.00 97.50 413 LYS A N 1
ATOM 3359 C CA . LYS A 1 413 ? -19.281 -8.755 9.102 1.00 97.50 413 LYS A CA 1
ATOM 3360 C C . LYS A 1 413 ? -18.197 -7.872 8.492 1.00 97.50 413 LYS A C 1
ATOM 3362 O O . LYS A 1 413 ? -18.412 -7.314 7.418 1.00 97.50 413 LYS A O 1
ATOM 3367 N N . ILE A 1 414 ? -17.035 -7.764 9.144 1.00 97.50 414 ILE A N 1
ATOM 3368 C CA . ILE A 1 414 ? -15.885 -7.008 8.625 1.00 97.50 414 ILE A CA 1
ATOM 3369 C C . ILE A 1 414 ? -15.431 -7.597 7.284 1.00 97.50 414 ILE A C 1
ATOM 3371 O O . ILE A 1 414 ? -15.329 -6.856 6.308 1.00 97.50 414 ILE A O 1
ATOM 3375 N N . LYS A 1 415 ? -15.247 -8.919 7.193 1.00 96.06 415 LYS A N 1
ATOM 3376 C CA . LYS A 1 415 ? -14.890 -9.634 5.956 1.00 96.06 415 LYS A CA 1
ATOM 3377 C C . LYS A 1 415 ? -15.903 -9.380 4.837 1.00 96.06 415 LYS A C 1
ATOM 3379 O O . LYS A 1 415 ? -15.520 -8.993 3.733 1.00 96.06 415 LYS A O 1
ATOM 3384 N N . SER A 1 416 ? -17.195 -9.505 5.140 1.00 96.06 416 SER A N 1
ATOM 3385 C CA . SER A 1 416 ? -18.289 -9.224 4.201 1.00 96.06 416 SER A CA 1
ATOM 3386 C C . SER A 1 416 ? -18.261 -7.774 3.704 1.00 96.06 416 SER A C 1
ATOM 3388 O O . SER A 1 416 ? -18.437 -7.517 2.511 1.00 96.06 416 SER A O 1
ATOM 3390 N N . LYS A 1 417 ? -17.985 -6.815 4.598 1.00 97.44 417 LYS A N 1
ATOM 3391 C CA . LYS A 1 417 ? -17.926 -5.389 4.261 1.00 97.44 417 LYS A CA 1
ATOM 3392 C C . LYS A 1 417 ? -16.686 -5.019 3.442 1.00 97.44 417 LYS A C 1
ATOM 3394 O O . LYS A 1 417 ? -16.791 -4.217 2.513 1.00 97.44 417 LYS A O 1
ATOM 3399 N N . ILE A 1 418 ? -15.551 -5.666 3.710 1.00 96.38 418 ILE A N 1
ATOM 3400 C CA . ILE A 1 418 ? -14.344 -5.572 2.882 1.00 96.38 418 ILE A CA 1
ATOM 3401 C C . ILE A 1 418 ? -14.649 -6.066 1.466 1.00 96.38 418 ILE A C 1
ATOM 3403 O O . ILE A 1 418 ? -14.385 -5.342 0.510 1.00 96.38 418 ILE A O 1
ATOM 3407 N N . GLN A 1 419 ? -15.263 -7.245 1.314 1.00 95.00 419 GLN A N 1
ATOM 3408 C CA . GLN A 1 419 ? -15.643 -7.783 0.002 1.00 95.00 419 GLN A CA 1
ATOM 3409 C C . GLN A 1 419 ? -16.612 -6.852 -0.756 1.00 95.00 419 GLN A C 1
ATOM 3411 O O . GLN A 1 419 ? -16.451 -6.637 -1.958 1.00 95.00 419 GLN A O 1
ATOM 3416 N N . GLU A 1 420 ? -17.587 -6.248 -0.066 1.00 95.62 420 GLU A N 1
ATOM 3417 C CA . GLU A 1 420 ? -18.477 -5.225 -0.635 1.00 95.62 420 GLU A CA 1
ATOM 3418 C C . GLU A 1 420 ? -17.681 -4.025 -1.188 1.00 95.62 420 GLU A C 1
ATOM 3420 O O . GLU A 1 420 ? -17.834 -3.664 -2.360 1.00 95.62 420 GLU A O 1
ATOM 3425 N N . LYS A 1 421 ? -16.783 -3.440 -0.380 1.00 94.50 421 LYS A N 1
ATOM 3426 C CA . LYS A 1 421 ? -15.953 -2.295 -0.790 1.00 94.50 421 LYS A CA 1
ATOM 3427 C C . LYS A 1 421 ? -14.909 -2.667 -1.855 1.00 94.50 421 LYS A C 1
ATOM 3429 O O . LYS A 1 421 ? -14.611 -1.833 -2.710 1.00 94.50 421 LYS A O 1
ATOM 3434 N N . CYS A 1 422 ? -14.393 -3.897 -1.883 1.00 93.88 422 CYS A N 1
ATOM 3435 C CA . CYS A 1 422 ? -13.534 -4.396 -2.964 1.00 93.88 422 CYS A CA 1
ATOM 3436 C C . CYS A 1 422 ? -14.256 -4.344 -4.315 1.00 93.88 422 CYS A C 1
ATOM 3438 O O . CYS A 1 422 ? -13.757 -3.702 -5.243 1.00 93.88 422 CYS A O 1
ATOM 3440 N N . ARG A 1 423 ? -15.474 -4.899 -4.395 1.00 92.75 423 ARG A N 1
ATOM 3441 C CA . ARG A 1 423 ? -16.295 -4.874 -5.619 1.00 92.75 423 ARG A CA 1
ATOM 3442 C C . ARG A 1 423 ? -16.613 -3.443 -6.067 1.00 92.75 423 ARG A C 1
ATOM 3444 O O . ARG A 1 423 ? -16.527 -3.149 -7.257 1.00 92.75 423 ARG A O 1
ATOM 3451 N N . GLN A 1 424 ? -16.900 -2.535 -5.127 1.00 91.88 424 GLN A N 1
ATOM 3452 C CA . GLN A 1 424 ? -17.100 -1.101 -5.407 1.00 91.88 424 GLN A CA 1
ATOM 3453 C C . GLN A 1 424 ? -15.850 -0.414 -5.989 1.00 91.88 424 GLN A C 1
ATOM 3455 O O . GLN A 1 424 ? -15.977 0.527 -6.769 1.00 91.88 424 GLN A O 1
ATOM 3460 N N . ASN A 1 425 ? -14.648 -0.885 -5.642 1.00 89.94 425 ASN A N 1
ATOM 3461 C CA . ASN A 1 425 ? -13.373 -0.358 -6.140 1.00 89.94 425 ASN A CA 1
ATOM 3462 C C . ASN A 1 425 ? -12.852 -1.082 -7.398 1.00 89.94 425 ASN A C 1
ATOM 3464 O O . ASN A 1 425 ? -11.766 -0.754 -7.873 1.00 89.94 425 ASN A O 1
ATOM 3468 N N . GLY A 1 426 ? -13.608 -2.040 -7.948 1.00 92.19 426 GLY A N 1
ATOM 3469 C CA . GLY A 1 426 ? -13.202 -2.828 -9.115 1.00 92.19 426 GLY A CA 1
ATOM 3470 C C . GLY A 1 426 ? -12.201 -3.949 -8.815 1.00 92.19 426 GLY A C 1
ATOM 3471 O O . GLY A 1 426 ? -11.686 -4.546 -9.754 1.00 92.19 426 GLY A O 1
ATOM 3472 N N . ILE A 1 427 ? -11.954 -4.253 -7.539 1.00 93.94 427 ILE A N 1
ATOM 3473 C CA . ILE A 1 427 ? -11.118 -5.370 -7.079 1.00 93.94 427 ILE A CA 1
ATOM 3474 C C . ILE A 1 427 ? -11.958 -6.655 -7.129 1.00 93.94 427 ILE A C 1
ATOM 3476 O O . ILE A 1 427 ? -13.143 -6.626 -6.784 1.00 93.94 427 ILE A O 1
ATOM 3480 N N . ASP A 1 428 ? -11.364 -7.762 -7.577 1.00 93.12 428 ASP A N 1
ATOM 3481 C CA . ASP A 1 428 ? -12.053 -9.054 -7.676 1.00 93.12 428 ASP A CA 1
ATOM 3482 C C . ASP A 1 428 ? -11.999 -9.876 -6.371 1.00 93.12 428 ASP A C 1
ATOM 3484 O O . ASP A 1 428 ? -11.425 -9.457 -5.361 1.00 93.12 428 ASP A O 1
ATOM 3488 N N . ASP A 1 429 ? -12.621 -11.058 -6.376 1.00 90.75 429 ASP A N 1
ATOM 3489 C CA . ASP A 1 429 ? -12.708 -11.918 -5.191 1.00 90.75 429 ASP A CA 1
ATOM 3490 C C . ASP A 1 429 ? -11.359 -12.578 -4.801 1.00 90.75 429 ASP A C 1
ATOM 3492 O O . ASP A 1 429 ? -11.298 -13.269 -3.785 1.00 90.75 429 ASP A O 1
ATOM 3496 N N . THR A 1 430 ? -10.251 -12.330 -5.523 1.00 92.75 430 THR A N 1
ATOM 3497 C CA . THR A 1 430 ? -8.887 -12.668 -5.053 1.00 92.75 430 THR A CA 1
ATOM 3498 C C . THR A 1 430 ? -8.324 -11.636 -4.075 1.00 92.75 430 THR A C 1
ATOM 3500 O O . THR A 1 430 ? -7.257 -11.860 -3.503 1.00 92.75 430 THR A O 1
ATOM 3503 N N . PHE A 1 431 ? -8.996 -10.485 -3.921 1.00 92.94 431 PHE A N 1
ATOM 3504 C CA . PHE A 1 431 ? -8.543 -9.272 -3.227 1.00 92.94 431 PHE A CA 1
ATOM 3505 C C . PHE A 1 431 ? -7.307 -8.580 -3.838 1.00 92.94 431 PHE A C 1
ATOM 3507 O O . PHE A 1 431 ? -7.110 -7.379 -3.625 1.00 92.94 431 PHE A O 1
ATOM 3514 N N . VAL A 1 432 ? -6.475 -9.266 -4.624 1.00 94.44 432 VAL A N 1
ATOM 3515 C CA . VAL A 1 432 ? -5.171 -8.749 -5.079 1.00 94.44 432 VAL A CA 1
ATOM 3516 C C . VAL A 1 432 ? -5.185 -8.273 -6.534 1.00 94.44 432 VAL A C 1
ATOM 3518 O O . VAL A 1 432 ? -4.419 -7.367 -6.876 1.00 94.44 432 VAL A O 1
ATOM 3521 N N . PHE A 1 433 ? -6.090 -8.814 -7.350 1.00 94.81 433 PHE A N 1
ATOM 3522 C CA . PHE A 1 433 ? -6.287 -8.456 -8.753 1.00 94.81 433 PHE A CA 1
ATOM 3523 C C . PHE A 1 433 ? -7.505 -7.534 -8.955 1.00 94.81 433 PHE A C 1
ATOM 3525 O O . PHE A 1 433 ? -8.353 -7.361 -8.075 1.00 94.81 433 PHE A O 1
ATOM 3532 N N . GLN A 1 434 ? -7.565 -6.875 -10.111 1.00 93.12 434 GLN A N 1
ATOM 3533 C CA . GLN A 1 434 ? -8.730 -6.115 -10.566 1.00 93.12 434 GLN A CA 1
ATOM 3534 C C . GLN A 1 434 ? -9.671 -7.023 -11.365 1.00 93.12 434 GLN A C 1
ATOM 3536 O O . GLN A 1 434 ? -9.260 -7.997 -11.997 1.00 93.12 434 GLN A O 1
ATOM 3541 N N . LYS A 1 435 ? -10.945 -6.641 -11.431 1.00 92.62 435 LYS A N 1
ATOM 3542 C CA . LYS A 1 435 ? -11.928 -7.270 -12.310 1.00 92.62 435 LYS A CA 1
ATOM 3543 C C . LYS A 1 435 ? -11.442 -7.242 -13.766 1.00 92.62 435 LYS A C 1
ATOM 3545 O O . LYS A 1 435 ? -11.018 -6.201 -14.280 1.00 92.62 435 LYS A O 1
ATOM 3550 N N . GLY A 1 436 ? -11.536 -8.384 -14.442 1.00 92.62 436 GLY A N 1
ATOM 3551 C CA . GLY A 1 436 ? -11.066 -8.544 -15.816 1.00 92.62 436 GLY A CA 1
ATOM 3552 C C . GLY A 1 436 ? -9.580 -8.902 -15.941 1.00 92.62 436 GLY A C 1
ATOM 3553 O O . GLY A 1 436 ? -9.038 -8.778 -17.036 1.00 92.62 436 GLY A O 1
ATOM 3554 N N . SER A 1 437 ? -8.862 -9.206 -14.852 1.00 94.38 437 SER A N 1
ATOM 3555 C CA . SER A 1 437 ? -7.432 -9.555 -14.927 1.00 94.38 437 SER A CA 1
ATOM 3556 C C . SER A 1 437 ? -7.174 -11.029 -15.245 1.00 94.38 437 SER A C 1
ATOM 3558 O O . SER A 1 437 ? -6.207 -11.312 -15.950 1.00 94.38 437 SER A O 1
ATOM 3560 N N . LYS A 1 438 ? -8.069 -11.951 -14.859 1.00 94.94 438 LYS A N 1
ATOM 3561 C CA . LYS A 1 438 ? -7.993 -13.362 -15.276 1.00 94.94 438 LYS A CA 1
ATOM 3562 C C . LYS A 1 438 ? -8.060 -13.493 -16.799 1.00 94.94 438 LYS A C 1
ATOM 3564 O O . LYS A 1 438 ? -7.219 -14.140 -17.409 1.00 94.94 438 LYS A O 1
ATOM 3569 N N . GLU A 1 439 ? -9.011 -12.800 -17.411 1.00 94.62 439 GLU A N 1
ATOM 3570 C CA . GLU A 1 439 ? -9.259 -12.798 -18.851 1.00 94.62 439 GLU A CA 1
ATOM 3571 C C . GLU A 1 439 ? -8.077 -12.188 -19.625 1.00 94.62 439 GLU A C 1
ATOM 3573 O O . GLU A 1 439 ? -7.733 -12.657 -20.707 1.00 94.62 439 GLU A O 1
ATOM 3578 N N . LYS A 1 440 ? -7.402 -11.175 -19.059 1.00 93.94 440 LYS A N 1
ATOM 3579 C CA . LYS A 1 440 ? -6.161 -10.616 -19.630 1.00 93.94 440 LYS A CA 1
ATOM 3580 C C . LYS A 1 440 ? -4.993 -11.593 -19.537 1.00 93.94 440 LYS A C 1
ATOM 3582 O O . LYS A 1 440 ? -4.199 -11.658 -20.467 1.00 93.94 440 LYS A O 1
ATOM 3587 N N . PHE A 1 441 ? -4.880 -12.344 -18.441 1.00 95.19 441 PHE A N 1
ATOM 3588 C CA . PHE A 1 441 ? -3.853 -13.377 -18.294 1.00 95.19 441 PHE A CA 1
ATOM 3589 C C . PHE A 1 441 ? -4.074 -14.511 -19.298 1.00 95.19 441 PHE A C 1
ATOM 3591 O O . PHE A 1 441 ? -3.151 -14.851 -20.028 1.00 95.19 441 PHE A O 1
ATOM 3598 N N . GLU A 1 442 ? -5.310 -14.997 -19.436 1.00 93.31 442 GLU A N 1
ATOM 3599 C CA . GLU A 1 442 ? -5.692 -15.983 -20.456 1.00 93.31 442 GLU A CA 1
ATOM 3600 C C . GLU A 1 442 ? -5.371 -15.487 -21.883 1.00 93.31 442 GLU A C 1
ATOM 3602 O O . GLU A 1 442 ? -4.811 -16.230 -22.691 1.00 93.31 442 GLU A O 1
ATOM 3607 N N . GLN A 1 443 ? -5.651 -14.215 -22.195 1.00 91.56 443 GLN A N 1
ATOM 3608 C CA . GLN A 1 443 ? -5.295 -13.597 -23.482 1.00 91.56 443 GLN A CA 1
ATOM 3609 C C . GLN A 1 443 ? -3.777 -13.496 -23.701 1.00 91.56 443 GLN A C 1
ATOM 3611 O O . GLN A 1 443 ? -3.303 -13.793 -24.800 1.00 91.56 443 GLN A O 1
ATOM 3616 N N . ALA A 1 444 ? -3.013 -13.106 -22.679 1.00 90.19 444 ALA A N 1
ATOM 3617 C CA . ALA A 1 444 ? -1.556 -13.010 -22.745 1.00 90.19 444 ALA A CA 1
ATOM 3618 C C . ALA A 1 444 ? -0.900 -14.393 -22.918 1.00 90.19 444 ALA A C 1
ATOM 3620 O O . ALA A 1 444 ? -0.030 -14.556 -23.774 1.00 90.19 444 ALA A O 1
ATOM 3621 N N . ASP A 1 445 ? -1.377 -15.412 -22.197 1.00 89.81 445 ASP A N 1
ATOM 3622 C CA . ASP A 1 445 ? -0.925 -16.801 -22.337 1.00 89.81 445 ASP A CA 1
ATOM 3623 C C . ASP A 1 445 ? -1.189 -17.336 -23.759 1.00 89.81 445 ASP A C 1
ATOM 3625 O O . ASP A 1 445 ? -0.311 -17.937 -24.386 1.00 89.81 445 ASP A O 1
ATOM 3629 N N . LEU A 1 446 ? -2.373 -17.060 -24.322 1.00 87.44 446 LEU A N 1
ATOM 3630 C CA . LEU A 1 446 ? -2.706 -17.397 -25.713 1.00 87.44 446 LEU A CA 1
ATOM 3631 C C . LEU A 1 446 ? -1.819 -16.655 -26.728 1.00 87.44 446 LEU A C 1
ATOM 3633 O O . LEU A 1 446 ? -1.436 -17.235 -27.749 1.00 87.44 446 LEU A O 1
ATOM 3637 N N . ALA A 1 447 ? -1.477 -15.391 -26.471 1.00 83.94 447 ALA A N 1
ATOM 3638 C CA . ALA A 1 447 ? -0.584 -14.615 -27.330 1.00 83.94 447 ALA A CA 1
ATOM 3639 C C . ALA A 1 447 ? 0.854 -15.167 -27.311 1.00 83.94 447 ALA A C 1
ATOM 3641 O O . ALA A 1 447 ? 1.465 -15.311 -28.375 1.00 83.94 447 ALA A O 1
ATOM 3642 N N . GLN A 1 448 ? 1.373 -15.543 -26.137 1.00 81.31 448 GLN A N 1
ATOM 3643 C CA . GLN A 1 448 ? 2.702 -16.150 -26.001 1.00 81.31 448 GLN A CA 1
ATOM 3644 C C . GLN A 1 448 ? 2.788 -17.511 -26.712 1.00 81.31 448 GLN A C 1
ATOM 3646 O O . GLN A 1 448 ? 3.742 -17.747 -27.456 1.00 81.31 448 GLN A O 1
ATOM 3651 N N . LEU A 1 449 ? 1.768 -18.370 -26.581 1.00 80.12 449 LEU A N 1
ATOM 3652 C CA . LEU A 1 449 ? 1.698 -19.653 -27.299 1.00 80.12 449 LEU A CA 1
ATOM 3653 C C . LEU A 1 449 ? 1.745 -19.465 -28.827 1.00 80.12 449 LEU A C 1
ATOM 3655 O O . LEU A 1 449 ? 2.501 -20.154 -29.518 1.00 80.12 449 LEU A O 1
ATOM 3659 N N . LYS A 1 450 ? 1.005 -18.482 -29.361 1.00 75.00 450 LYS A N 1
ATOM 3660 C CA . LYS A 1 450 ? 1.051 -18.136 -30.793 1.00 75.00 450 LYS A CA 1
ATOM 3661 C C . LYS A 1 450 ? 2.450 -17.677 -31.222 1.00 75.00 450 LYS A C 1
ATOM 3663 O O . LYS A 1 450 ? 2.954 -18.150 -32.241 1.00 75.00 450 LYS A O 1
ATOM 3668 N N . GLN A 1 451 ? 3.118 -16.826 -30.440 1.00 71.31 451 GLN A N 1
ATOM 3669 C CA . GLN A 1 451 ? 4.485 -16.376 -30.742 1.00 71.31 451 GLN A CA 1
ATOM 3670 C C . GLN A 1 451 ? 5.503 -17.530 -30.742 1.00 71.31 451 GLN A C 1
ATOM 3672 O O . GLN A 1 451 ? 6.303 -17.631 -31.673 1.00 71.31 451 GLN A O 1
ATOM 3677 N N . GLN A 1 452 ? 5.442 -18.437 -29.761 1.00 65.44 452 GLN A N 1
ATOM 3678 C CA . GLN A 1 452 ? 6.320 -19.613 -29.704 1.00 65.44 452 GLN A CA 1
ATOM 3679 C C . GLN A 1 452 ? 6.108 -20.551 -30.901 1.00 65.44 452 GLN A C 1
ATOM 3681 O O . GLN A 1 452 ? 7.083 -20.986 -31.516 1.00 65.44 452 GLN A O 1
ATOM 3686 N N . SER A 1 453 ? 4.854 -20.806 -31.297 1.00 60.25 453 SER A N 1
ATOM 3687 C CA . SER A 1 453 ? 4.554 -21.635 -32.475 1.00 60.25 453 SER A CA 1
ATOM 3688 C C . SER A 1 453 ? 5.138 -21.052 -33.774 1.00 60.25 453 SER A C 1
ATOM 3690 O O . SER A 1 453 ? 5.756 -21.776 -34.558 1.00 60.25 453 SER A O 1
ATOM 3692 N N . ASN A 1 454 ? 5.056 -19.728 -33.949 1.00 52.19 454 ASN A N 1
ATOM 3693 C CA . ASN A 1 454 ? 5.613 -19.023 -35.104 1.00 52.19 454 ASN A CA 1
ATOM 3694 C C . ASN A 1 454 ? 7.151 -19.019 -35.122 1.00 52.19 454 ASN A C 1
ATOM 3696 O O . ASN A 1 454 ? 7.747 -19.121 -36.195 1.00 52.19 454 ASN A O 1
ATOM 3700 N N . ASN A 1 455 ? 7.807 -18.928 -33.962 1.00 50.78 455 ASN A N 1
ATOM 3701 C CA . ASN A 1 455 ? 9.270 -18.978 -33.879 1.00 50.78 455 ASN A CA 1
ATOM 3702 C C . ASN A 1 455 ? 9.804 -20.393 -34.155 1.00 50.78 455 ASN A C 1
ATOM 3704 O O . ASN A 1 455 ? 10.698 -20.548 -34.987 1.00 50.78 455 ASN A O 1
ATOM 3708 N N . ASN A 1 456 ? 9.186 -21.430 -33.579 1.00 48.72 456 ASN A N 1
ATOM 3709 C CA . ASN A 1 456 ? 9.539 -22.827 -33.859 1.00 48.72 456 ASN A CA 1
ATOM 3710 C C . ASN A 1 456 ? 9.329 -23.193 -35.341 1.00 48.72 456 ASN A C 1
ATOM 3712 O O . ASN A 1 456 ? 10.093 -23.980 -35.902 1.00 48.72 456 ASN A O 1
ATOM 3716 N N . SER A 1 457 ? 8.327 -22.597 -36.001 1.00 48.06 457 SER A N 1
ATOM 3717 C CA . SER A 1 457 ? 8.136 -22.758 -37.446 1.00 48.06 457 SER A CA 1
ATOM 3718 C C . SER A 1 457 ? 9.243 -22.104 -38.277 1.00 48.06 457 SER A C 1
ATOM 3720 O O . SER A 1 457 ? 9.532 -22.613 -39.353 1.00 48.06 457 SER A O 1
ATOM 3722 N N . LYS A 1 458 ? 9.853 -21.001 -37.819 1.00 43.94 458 LYS A N 1
ATOM 3723 C CA . LYS A 1 458 ? 10.964 -20.333 -38.523 1.00 43.94 458 LYS A CA 1
ATOM 3724 C C . LYS A 1 458 ? 12.293 -21.055 -38.328 1.00 43.94 458 LYS A C 1
ATOM 3726 O O . LYS A 1 458 ? 13.051 -21.189 -39.282 1.00 43.94 458 LYS A O 1
ATOM 3731 N N . GLN A 1 459 ? 12.546 -21.565 -37.124 1.00 39.84 459 GLN A N 1
ATOM 3732 C CA . GLN A 1 459 ? 13.790 -22.267 -36.798 1.00 39.84 459 GLN A CA 1
ATOM 3733 C C . GLN A 1 459 ? 13.938 -23.571 -37.609 1.00 39.84 459 GLN A C 1
ATOM 3735 O O . GLN A 1 459 ? 15.005 -23.851 -38.156 1.00 39.84 459 GLN A O 1
ATOM 3740 N N . LYS A 1 460 ? 12.824 -24.288 -37.834 1.00 42.00 460 LYS A N 1
ATOM 3741 C CA . LYS A 1 460 ? 12.759 -25.439 -38.756 1.00 42.00 460 LYS A CA 1
ATOM 3742 C C . LYS A 1 460 ? 12.965 -25.087 -40.235 1.00 42.00 460 LYS A C 1
ATOM 3744 O O . LYS A 1 460 ? 13.283 -25.981 -41.020 1.00 42.00 460 LYS A O 1
ATOM 3749 N N . THR A 1 461 ? 12.780 -23.829 -40.637 1.00 41.25 461 THR A N 1
ATOM 3750 C CA . THR A 1 461 ? 13.112 -23.373 -41.996 1.00 41.25 461 THR A CA 1
ATOM 3751 C C . THR A 1 461 ? 14.616 -23.138 -42.121 1.00 41.25 461 THR A C 1
ATOM 3753 O O . THR A 1 461 ? 15.225 -23.682 -43.036 1.00 41.25 461 THR A O 1
ATOM 3756 N N . SER A 1 462 ? 15.241 -22.456 -41.153 1.00 37.72 462 SER A N 1
ATOM 3757 C CA . SER A 1 462 ? 16.696 -22.221 -41.155 1.00 37.72 462 SER A CA 1
ATOM 3758 C C . SER A 1 462 ? 17.528 -23.508 -41.051 1.00 37.72 462 SER A C 1
ATOM 3760 O O . SER A 1 462 ? 18.567 -23.622 -41.694 1.00 37.72 462 SER A O 1
ATOM 3762 N N . GLU A 1 463 ? 17.064 -24.524 -40.315 1.00 38.91 463 GLU A N 1
ATOM 3763 C CA . GLU A 1 463 ? 17.731 -25.840 -40.275 1.00 38.91 463 GLU A CA 1
ATOM 3764 C C . GLU A 1 463 ? 17.641 -26.587 -41.621 1.00 38.91 463 GLU A C 1
ATOM 3766 O O . GLU A 1 463 ? 18.565 -27.306 -42.002 1.00 38.91 463 GLU A O 1
ATOM 3771 N N . ARG A 1 464 ? 16.559 -26.380 -42.387 1.00 42.03 464 ARG A N 1
ATOM 3772 C CA . ARG A 1 464 ? 16.416 -26.913 -43.755 1.00 42.03 464 ARG A CA 1
ATOM 3773 C C . ARG A 1 464 ? 17.238 -26.149 -44.794 1.00 42.03 464 ARG A C 1
ATOM 3775 O O . ARG A 1 464 ? 17.565 -26.727 -45.828 1.00 42.03 464 ARG A O 1
ATOM 3782 N N . GLU A 1 465 ? 17.563 -24.887 -44.537 1.00 41.09 465 GLU A N 1
ATOM 3783 C CA . GLU A 1 465 ? 18.429 -24.075 -45.398 1.00 41.09 465 GLU A CA 1
ATOM 3784 C C . GLU A 1 465 ? 19.912 -24.393 -45.151 1.00 41.09 465 GLU A C 1
ATOM 3786 O O . GLU A 1 465 ? 20.641 -24.629 -46.113 1.00 41.09 465 GLU A O 1
ATOM 3791 N N . ASN A 1 466 ? 20.343 -24.560 -43.895 1.00 35.03 466 ASN A N 1
ATOM 3792 C CA . ASN A 1 466 ? 21.722 -24.965 -43.587 1.00 35.03 466 ASN A CA 1
ATOM 3793 C C . ASN A 1 466 ? 22.071 -26.370 -44.118 1.00 35.03 466 ASN A C 1
ATOM 3795 O O . ASN A 1 466 ? 23.170 -26.569 -44.627 1.00 35.03 466 ASN A O 1
ATOM 3799 N N . HIS A 1 467 ? 21.135 -27.327 -44.109 1.00 40.09 467 HIS A N 1
ATOM 3800 C CA . HIS A 1 467 ? 21.352 -28.638 -44.747 1.00 40.09 467 HIS A CA 1
ATOM 3801 C C . HIS A 1 467 ? 21.300 -28.624 -46.288 1.00 40.09 467 HIS A C 1
ATOM 3803 O O . HIS A 1 467 ? 21.548 -29.658 -46.910 1.00 40.09 467 HIS A O 1
ATOM 3809 N N . LYS A 1 468 ? 21.007 -27.482 -46.926 1.00 37.25 468 LYS A N 1
ATOM 3810 C CA . LYS A 1 468 ? 21.107 -27.308 -48.386 1.00 37.25 468 LYS A CA 1
ATOM 3811 C C . LYS A 1 468 ? 22.443 -26.716 -48.852 1.00 37.25 468 LYS A C 1
ATOM 3813 O O . LYS A 1 468 ? 22.700 -26.733 -50.050 1.00 37.25 468 LYS A O 1
ATOM 3818 N N . ALA A 1 469 ? 23.291 -26.231 -47.944 1.00 31.42 469 ALA A N 1
ATOM 3819 C CA . ALA A 1 469 ? 24.533 -25.536 -48.295 1.00 31.42 469 ALA A CA 1
ATOM 3820 C C . ALA A 1 469 ? 25.701 -26.457 -48.720 1.00 31.42 469 ALA A C 1
ATOM 3822 O O . ALA A 1 469 ? 26.673 -25.966 -49.280 1.00 31.42 469 ALA A O 1
ATOM 3823 N N . GLU A 1 470 ? 25.620 -27.775 -48.494 1.00 33.62 470 GLU A N 1
ATOM 3824 C CA . GLU A 1 470 ? 26.714 -28.725 -48.799 1.00 33.62 470 GLU A CA 1
ATOM 3825 C C . GLU A 1 470 ? 26.565 -29.493 -50.127 1.00 33.62 470 GLU A C 1
ATOM 3827 O O . GLU A 1 470 ? 27.395 -30.349 -50.431 1.00 33.62 470 GLU A O 1
ATOM 3832 N N . LYS A 1 471 ? 25.532 -29.217 -50.939 1.00 30.61 471 LYS A N 1
ATOM 3833 C CA . LYS A 1 471 ? 25.393 -29.799 -52.289 1.00 30.61 471 LYS A CA 1
ATOM 3834 C C . LYS A 1 471 ? 24.829 -28.800 -53.299 1.00 30.61 471 LYS A C 1
ATOM 3836 O O . LYS A 1 471 ? 23.620 -28.738 -53.512 1.00 30.61 471 LYS A O 1
ATOM 3841 N N . GLN A 1 472 ? 25.733 -28.079 -53.957 1.00 29.86 472 GLN A N 1
ATOM 3842 C CA . GLN A 1 472 ? 25.497 -27.443 -55.251 1.00 29.86 472 GLN A CA 1
ATOM 3843 C C . GLN A 1 472 ? 26.562 -27.907 -56.245 1.00 29.86 472 GLN A C 1
ATOM 3845 O O . GLN A 1 472 ? 27.724 -27.553 -56.098 1.00 29.86 472 GLN A O 1
ATOM 3850 N N . GLU A 1 473 ? 26.132 -28.654 -57.255 1.00 26.41 473 GLU A N 1
ATOM 3851 C CA . GLU A 1 473 ? 26.658 -28.609 -58.623 1.00 26.41 473 GLU A CA 1
ATOM 3852 C C . GLU A 1 473 ? 25.537 -29.137 -59.536 1.00 26.41 473 GLU A C 1
ATOM 3854 O O . GLU A 1 473 ? 24.908 -30.135 -59.185 1.00 26.41 473 GLU A O 1
ATOM 3859 N N . ASP A 1 474 ? 25.267 -28.392 -60.615 1.00 26.44 474 ASP A N 1
ATOM 3860 C CA . ASP A 1 474 ? 24.372 -28.628 -61.770 1.00 26.44 474 ASP A CA 1
ATOM 3861 C C . ASP A 1 474 ? 22.911 -29.084 -61.483 1.00 26.44 474 ASP A C 1
ATOM 3863 O O . ASP A 1 474 ? 22.634 -30.050 -60.782 1.00 26.44 474 ASP A O 1
ATOM 3867 N N . ASP A 1 475 ? 21.856 -28.433 -61.983 1.00 25.69 475 ASP A N 1
ATOM 3868 C CA . ASP A 1 475 ? 21.626 -28.016 -63.375 1.00 25.69 475 ASP A CA 1
ATOM 3869 C C . ASP A 1 475 ? 20.490 -26.956 -63.458 1.00 25.69 475 ASP A C 1
ATOM 3871 O O . ASP A 1 475 ? 19.737 -26.737 -62.499 1.00 25.69 475 ASP A O 1
ATOM 3875 N N . GLU A 1 476 ? 20.329 -26.291 -64.605 1.00 30.92 476 GLU A N 1
ATOM 3876 C CA . GLU A 1 476 ? 19.264 -25.313 -64.845 1.00 30.92 476 GLU A CA 1
ATOM 3877 C C . GLU A 1 476 ? 17.892 -25.970 -65.079 1.00 30.92 476 GLU A C 1
ATOM 3879 O O . GLU A 1 476 ? 17.691 -26.723 -66.027 1.00 30.92 476 GLU A O 1
ATOM 3884 N N . THR A 1 477 ? 16.869 -25.566 -64.318 1.00 26.94 477 THR A N 1
ATOM 3885 C CA . THR A 1 477 ? 15.533 -25.263 -64.882 1.00 26.94 477 THR A CA 1
ATOM 3886 C C . THR A 1 477 ? 14.634 -24.565 -63.861 1.00 26.94 477 THR A C 1
ATOM 3888 O O . THR A 1 477 ? 14.413 -25.046 -62.750 1.00 26.94 477 THR A O 1
ATOM 3891 N N . LYS A 1 478 ? 14.038 -23.429 -64.248 1.00 38.09 478 LYS A N 1
ATOM 3892 C CA . LYS A 1 478 ? 12.954 -22.805 -63.475 1.00 38.09 478 LYS A CA 1
ATOM 3893 C C . LYS A 1 478 ? 11.665 -23.607 -63.660 1.00 38.09 478 LYS A C 1
ATOM 3895 O O . LYS A 1 478 ? 10.981 -23.437 -64.664 1.00 38.09 478 LYS A O 1
ATOM 3900 N N . ALA A 1 479 ? 11.316 -24.425 -62.673 1.00 25.44 479 ALA A N 1
ATOM 3901 C CA . ALA A 1 479 ? 9.976 -24.984 -62.536 1.00 25.44 479 ALA A CA 1
ATOM 3902 C C . ALA A 1 479 ? 9.183 -24.182 -61.494 1.00 25.44 479 ALA A C 1
ATOM 3904 O O . ALA A 1 479 ? 9.581 -24.093 -60.331 1.00 25.44 479 ALA A O 1
ATOM 3905 N N . GLU A 1 480 ? 8.051 -23.608 -61.899 1.00 30.44 480 GLU A N 1
ATOM 3906 C CA . GLU A 1 480 ? 7.066 -23.076 -60.958 1.00 30.44 480 GLU A CA 1
ATOM 3907 C C . GLU A 1 480 ? 6.497 -24.238 -60.136 1.00 30.44 480 GLU A C 1
ATOM 3909 O O . GLU A 1 480 ? 5.897 -25.162 -60.686 1.00 30.44 480 GLU A O 1
ATOM 3914 N N . THR A 1 481 ? 6.652 -24.209 -58.811 1.00 31.20 481 THR A N 1
ATOM 3915 C CA . THR A 1 481 ? 5.981 -25.171 -57.927 1.00 31.20 481 THR A CA 1
ATOM 3916 C C . THR A 1 481 ? 4.491 -24.862 -57.841 1.00 31.20 481 THR A C 1
ATOM 3918 O O . THR A 1 481 ? 4.022 -24.242 -56.887 1.00 31.20 481 THR A O 1
ATOM 3921 N N . THR A 1 482 ? 3.736 -25.328 -58.834 1.00 36.75 482 THR A N 1
ATOM 3922 C CA . THR A 1 482 ? 2.286 -25.486 -58.737 1.00 36.75 482 THR A CA 1
ATOM 3923 C C . THR A 1 482 ? 1.988 -26.503 -57.633 1.00 36.75 482 THR A C 1
ATOM 3925 O O . THR A 1 482 ? 2.500 -27.624 -57.665 1.00 36.75 482 THR A O 1
ATOM 3928 N N . ILE A 1 483 ? 1.179 -26.135 -56.635 1.00 47.22 483 ILE A N 1
ATOM 3929 C CA . ILE A 1 483 ? 0.781 -27.066 -55.570 1.00 47.22 483 ILE A CA 1
ATOM 3930 C C . ILE A 1 483 ? -0.110 -28.144 -56.193 1.00 47.22 483 ILE A C 1
ATOM 3932 O O . ILE A 1 483 ? -1.214 -27.865 -56.648 1.00 47.22 483 ILE A O 1
ATOM 3936 N N . ASN A 1 484 ? 0.384 -29.379 -56.233 1.00 53.09 484 ASN A N 1
ATOM 3937 C CA . ASN A 1 484 ? -0.289 -30.476 -56.914 1.00 53.09 484 ASN A CA 1
ATOM 3938 C C . ASN A 1 484 ? -1.374 -31.094 -56.006 1.00 53.09 484 ASN A C 1
ATOM 3940 O O . ASN A 1 484 ? -1.150 -31.283 -54.806 1.00 53.09 484 ASN A O 1
ATOM 3944 N N . ASN A 1 485 ? -2.539 -31.461 -56.559 1.00 50.34 485 ASN A N 1
ATOM 3945 C CA . ASN A 1 485 ? -3.730 -31.897 -55.795 1.00 50.34 485 ASN A CA 1
ATOM 3946 C C . ASN A 1 485 ? -3.488 -33.108 -54.865 1.00 50.34 485 ASN A C 1
ATOM 3948 O O . ASN A 1 485 ? -4.258 -33.367 -53.939 1.00 50.34 485 ASN A O 1
ATOM 3952 N N . VAL A 1 486 ? -2.416 -33.867 -55.101 1.00 51.53 486 VAL A N 1
ATOM 3953 C CA . VAL A 1 486 ? -2.025 -35.045 -54.310 1.00 51.53 486 VAL A CA 1
ATOM 3954 C C . VAL A 1 486 ? -1.284 -34.668 -53.015 1.00 51.53 486 VAL A C 1
ATOM 3956 O O . VAL A 1 486 ? -1.265 -35.460 -52.071 1.00 51.53 486 VAL A O 1
ATOM 3959 N N . ASP A 1 487 ? -0.696 -33.471 -52.929 1.00 63.38 487 ASP A N 1
ATOM 3960 C CA . ASP A 1 487 ? 0.143 -33.073 -51.793 1.00 63.38 487 ASP A CA 1
ATOM 3961 C C . ASP A 1 487 ? -0.630 -32.399 -50.658 1.00 63.38 487 ASP A C 1
ATOM 3963 O O . ASP A 1 487 ? -0.259 -32.589 -49.499 1.00 63.38 487 ASP A O 1
ATOM 3967 N N . ILE A 1 488 ? -1.745 -31.707 -50.936 1.00 73.38 488 ILE A N 1
ATOM 3968 C CA . ILE A 1 488 ? -2.546 -31.064 -49.878 1.00 73.38 488 ILE A CA 1
ATOM 3969 C C . ILE A 1 488 ? -3.029 -32.084 -48.837 1.00 73.38 488 ILE A C 1
ATOM 3971 O O . ILE A 1 488 ? -2.871 -31.863 -47.640 1.00 73.38 488 ILE A O 1
ATOM 3975 N N . VAL A 1 489 ? -3.507 -33.255 -49.275 1.00 77.06 489 VAL A N 1
ATOM 3976 C CA . VAL A 1 489 ? -3.975 -34.336 -48.387 1.00 77.06 489 VAL A CA 1
ATOM 3977 C C . VAL A 1 489 ? -2.877 -34.833 -47.452 1.00 77.06 489 VAL A C 1
ATOM 3979 O O . VAL A 1 489 ? -3.163 -35.137 -46.301 1.00 77.06 489 VAL A O 1
ATOM 3982 N N . LYS A 1 490 ? -1.617 -34.883 -47.904 1.00 78.19 490 LYS A N 1
ATOM 3983 C CA . LYS A 1 490 ? -0.483 -35.309 -47.064 1.00 78.19 490 LYS A CA 1
ATOM 3984 C C . LYS A 1 490 ? -0.198 -34.321 -45.926 1.00 78.19 490 LYS A C 1
ATOM 3986 O O . LYS A 1 490 ? 0.489 -34.679 -44.973 1.00 78.19 490 LYS A O 1
ATOM 3991 N N . MET A 1 491 ? -0.693 -33.086 -46.035 1.00 76.69 491 MET A N 1
ATOM 3992 C CA . MET A 1 491 ? -0.519 -32.034 -45.035 1.00 76.69 491 MET A CA 1
ATOM 3993 C C . MET A 1 491 ? -1.685 -31.958 -44.039 1.00 76.69 491 MET A C 1
ATOM 3995 O O . MET A 1 491 ? -1.478 -31.448 -42.937 1.00 76.69 491 MET A O 1
ATOM 3999 N N . ILE A 1 492 ? -2.875 -32.460 -44.390 1.00 84.25 492 ILE A N 1
ATOM 4000 C CA . ILE A 1 492 ? -4.057 -32.491 -43.511 1.00 84.25 492 ILE A CA 1
ATOM 4001 C C . ILE A 1 492 ? -3.897 -33.557 -42.418 1.00 84.25 492 ILE A C 1
ATOM 4003 O O . ILE A 1 492 ? -3.343 -34.632 -42.646 1.00 84.25 492 ILE A O 1
ATOM 4007 N N . ASN A 1 493 ? -4.407 -33.263 -41.223 1.00 82.12 493 ASN A N 1
ATOM 4008 C CA . ASN A 1 493 ? -4.442 -34.158 -40.076 1.00 82.12 493 ASN A CA 1
ATOM 4009 C C . ASN A 1 493 ? -5.047 -35.533 -40.457 1.00 82.12 493 ASN A C 1
ATOM 4011 O O . ASN A 1 493 ? -6.212 -35.594 -40.873 1.00 82.12 493 ASN A O 1
ATOM 4015 N N . PRO A 1 494 ? -4.310 -36.649 -40.269 1.00 81.81 494 PRO A N 1
ATOM 4016 C CA . PRO A 1 494 ? -4.792 -37.995 -40.575 1.00 81.81 494 PRO A CA 1
ATOM 4017 C C . PRO A 1 494 ? -6.119 -38.379 -39.910 1.00 81.81 494 PRO A C 1
ATOM 4019 O O . PRO A 1 494 ? -6.836 -39.216 -40.453 1.00 81.81 494 PRO A O 1
ATOM 4022 N N . ASP A 1 495 ? -6.467 -37.786 -38.765 1.00 81.75 495 ASP A N 1
ATOM 4023 C CA . ASP A 1 495 ? -7.726 -38.069 -38.066 1.00 81.75 495 ASP A CA 1
ATOM 4024 C C . ASP A 1 495 ? -8.929 -37.313 -38.648 1.00 81.75 495 ASP A C 1
ATOM 4026 O O . ASP A 1 495 ? -10.059 -37.790 -38.547 1.00 81.75 495 ASP A O 1
ATOM 4030 N N . ILE A 1 496 ? -8.697 -36.192 -39.339 1.00 82.06 496 ILE A N 1
ATOM 4031 C CA . ILE A 1 496 ? -9.721 -35.501 -40.139 1.00 82.06 496 ILE A CA 1
ATOM 4032 C C . ILE A 1 496 ? -10.012 -36.304 -41.414 1.00 82.06 496 ILE A C 1
ATOM 4034 O O . ILE A 1 496 ? -11.167 -36.518 -41.773 1.00 82.06 496 ILE A O 1
ATOM 4038 N N . LEU A 1 497 ? -8.976 -36.851 -42.060 1.00 84.00 497 LEU A N 1
ATOM 4039 C CA . LEU A 1 497 ? -9.108 -37.626 -43.303 1.00 84.00 497 LEU A CA 1
ATOM 4040 C C . LEU A 1 497 ? -9.912 -38.934 -43.165 1.00 84.00 497 LEU A C 1
ATOM 4042 O O . LEU A 1 497 ? -10.384 -39.457 -44.175 1.00 84.00 497 LEU A O 1
ATOM 4046 N N . LYS A 1 498 ? -10.067 -39.458 -41.941 1.00 82.44 498 LYS A N 1
ATOM 4047 C CA . LYS A 1 498 ? -10.874 -40.655 -41.620 1.00 82.44 498 LYS A CA 1
ATOM 4048 C C . LYS A 1 498 ? -12.379 -40.371 -41.522 1.00 82.44 498 LYS A C 1
ATOM 4050 O O . LYS A 1 498 ? -13.164 -41.314 -41.457 1.00 82.44 498 LYS A O 1
ATOM 4055 N N . GLN A 1 499 ? -12.781 -39.103 -41.461 1.00 85.88 499 GLN A N 1
ATOM 4056 C CA . GLN A 1 499 ? -14.174 -38.701 -41.273 1.00 85.88 499 GLN A CA 1
ATOM 4057 C C . GLN A 1 499 ? -14.958 -38.748 -42.595 1.00 85.88 499 GLN A C 1
ATOM 4059 O O . GLN A 1 499 ? -14.390 -38.891 -43.683 1.00 85.88 499 GLN A O 1
ATOM 4064 N N . LYS A 1 500 ? -16.283 -38.612 -42.501 1.00 86.44 500 LYS A N 1
ATOM 4065 C CA . LYS A 1 500 ? -17.179 -38.398 -43.644 1.00 86.44 500 LYS A CA 1
ATOM 4066 C C . LYS A 1 500 ? -17.735 -36.982 -43.614 1.00 86.44 500 LYS A C 1
ATOM 4068 O O . LYS A 1 500 ? -17.899 -36.409 -42.542 1.00 86.44 500 LYS A O 1
ATOM 4073 N N . ILE A 1 501 ? -18.063 -36.463 -44.789 1.00 84.69 501 ILE A N 1
ATOM 4074 C CA . ILE A 1 501 ? -18.719 -35.173 -44.969 1.00 84.69 501 ILE A CA 1
ATOM 4075 C C . ILE A 1 501 ? -19.974 -35.354 -45.821 1.00 84.69 501 ILE A C 1
ATOM 4077 O O . ILE A 1 501 ? -19.973 -36.143 -46.769 1.00 84.69 501 ILE A O 1
ATOM 4081 N N . LYS A 1 502 ? -21.052 -34.653 -45.463 1.00 85.19 502 LYS A N 1
ATOM 4082 C CA . LYS A 1 502 ? -22.334 -34.705 -46.171 1.00 85.19 502 LYS A CA 1
ATOM 4083 C C . LYS A 1 502 ? -22.444 -33.502 -47.097 1.00 85.19 502 LYS A C 1
ATOM 4085 O O . LYS A 1 502 ? -22.426 -32.381 -46.604 1.00 85.19 502 LYS A O 1
ATOM 4090 N N . LEU A 1 503 ? -22.583 -33.771 -48.392 1.00 81.81 503 LEU A N 1
ATOM 4091 C CA . LEU A 1 503 ? -22.721 -32.789 -49.468 1.00 81.81 503 LEU A CA 1
ATOM 4092 C C . LEU A 1 503 ? -24.135 -32.170 -49.521 1.00 81.81 503 LEU A C 1
ATOM 4094 O O . LEU A 1 503 ? -25.077 -32.752 -48.968 1.00 81.81 503 LEU A O 1
ATOM 4098 N N . PRO A 1 504 ? -24.348 -31.068 -50.273 1.00 78.62 504 PRO A N 1
ATOM 4099 C CA . PRO A 1 504 ? -25.651 -30.396 -50.354 1.00 78.62 504 PRO A CA 1
ATOM 4100 C C . PRO A 1 504 ? -26.777 -31.261 -50.943 1.00 78.62 504 PRO A C 1
ATOM 4102 O O . PRO A 1 504 ? -27.947 -31.065 -50.625 1.00 78.62 504 PRO A O 1
ATOM 4105 N N . ASN A 1 505 ? -26.433 -32.259 -51.765 1.00 77.69 505 ASN A N 1
ATOM 4106 C CA . ASN A 1 505 ? -27.370 -33.254 -52.304 1.00 77.69 505 ASN A CA 1
ATOM 4107 C C . ASN A 1 505 ? -27.725 -34.380 -51.305 1.00 77.69 505 ASN A C 1
ATOM 4109 O O . ASN A 1 505 ? -28.467 -35.297 -51.648 1.00 77.69 505 ASN A O 1
ATOM 4113 N N . GLY A 1 506 ? -27.187 -34.331 -50.083 1.00 74.88 506 GLY A N 1
ATOM 4114 C CA . GLY A 1 506 ? -27.426 -35.296 -49.015 1.00 74.88 506 GLY A CA 1
ATOM 4115 C C . GLY A 1 506 ? -26.514 -36.526 -49.012 1.00 74.88 506 GLY A C 1
ATOM 4116 O O . GLY A 1 506 ? -26.619 -37.319 -48.078 1.00 74.88 506 GLY A O 1
ATOM 4117 N N . VAL A 1 507 ? -25.628 -36.688 -50.001 1.00 83.06 507 VAL A N 1
ATOM 4118 C CA . VAL A 1 507 ? -24.691 -37.822 -50.092 1.00 83.06 507 VAL A CA 1
ATOM 4119 C C . VAL A 1 507 ? -23.512 -37.624 -49.138 1.00 83.06 507 VAL A C 1
ATOM 4121 O O . VAL A 1 507 ? -22.931 -36.542 -49.077 1.00 83.06 507 VAL A O 1
ATOM 4124 N N . GLU A 1 508 ? -23.125 -38.679 -48.419 1.00 87.25 508 GLU A N 1
ATOM 4125 C CA . GLU A 1 508 ? -21.921 -38.692 -47.583 1.00 87.25 508 GLU A CA 1
ATOM 4126 C C . GLU A 1 508 ? -20.730 -39.330 -48.304 1.00 87.25 508 GLU A C 1
ATOM 4128 O O . GLU A 1 508 ? -20.800 -40.491 -48.713 1.00 87.25 508 GLU A O 1
ATOM 4133 N N . ILE A 1 509 ? -19.613 -38.604 -48.384 1.00 84.62 509 ILE A N 1
ATOM 4134 C CA . ILE A 1 509 ? -18.342 -39.095 -48.939 1.00 84.62 509 ILE A CA 1
ATOM 4135 C C . ILE A 1 509 ? -17.200 -38.972 -47.914 1.00 84.62 509 ILE A C 1
ATOM 4137 O O . ILE A 1 509 ? -17.301 -38.179 -46.973 1.00 84.62 509 ILE A O 1
ATOM 4141 N N . PRO A 1 510 ? -16.101 -39.742 -48.039 1.00 88.44 510 PRO A N 1
ATOM 4142 C CA . PRO A 1 510 ? -14.931 -39.580 -47.178 1.00 88.44 510 PRO A CA 1
ATOM 4143 C C . PRO A 1 510 ? -14.325 -38.177 -47.307 1.00 88.44 510 PRO A C 1
ATOM 4145 O O . PRO A 1 510 ? -14.155 -37.671 -48.416 1.00 88.44 510 PRO A O 1
ATOM 4148 N N . VAL A 1 511 ? -13.907 -37.578 -46.190 1.00 86.00 511 VAL A N 1
ATOM 4149 C CA . VAL A 1 511 ? -13.286 -36.238 -46.163 1.00 86.00 511 VAL A CA 1
ATOM 4150 C C . VAL A 1 511 ? -12.038 -36.171 -47.041 1.00 86.00 511 VAL A C 1
ATOM 4152 O O . VAL A 1 511 ? -11.830 -35.183 -47.739 1.00 86.00 511 VAL A O 1
ATOM 4155 N N . LYS A 1 512 ? -11.247 -37.250 -47.094 1.00 85.88 512 LYS A N 1
ATOM 4156 C CA . LYS A 1 512 ? -10.129 -37.369 -48.039 1.00 85.88 512 LYS A CA 1
ATOM 4157 C C . LYS A 1 512 ? -10.572 -37.158 -49.494 1.00 85.88 512 LYS A C 1
ATOM 4159 O O . LYS A 1 512 ? -9.929 -36.394 -50.203 1.00 85.88 512 LYS A O 1
ATOM 4164 N N . GLN A 1 513 ? -11.656 -37.807 -49.923 1.00 83.06 513 GLN A N 1
ATOM 4165 C CA . GLN A 1 513 ? -12.171 -37.689 -51.288 1.00 83.06 513 GLN A CA 1
ATOM 4166 C C . GLN A 1 513 ? -12.698 -36.273 -51.549 1.00 83.06 513 GLN A C 1
ATOM 4168 O O . GLN A 1 513 ? -12.320 -35.650 -52.535 1.00 83.06 513 GLN A O 1
ATOM 4173 N N . TYR A 1 514 ? -13.484 -35.725 -50.619 1.00 86.56 514 TYR A N 1
ATOM 4174 C CA . TYR A 1 514 ? -13.992 -34.354 -50.702 1.00 86.56 514 TYR A CA 1
ATOM 4175 C C . TYR A 1 514 ? -12.872 -33.311 -50.833 1.00 86.56 514 TYR A C 1
ATOM 4177 O O . TYR A 1 514 ? -12.939 -32.430 -51.687 1.00 86.56 514 TYR A O 1
ATOM 4185 N N . ILE A 1 515 ? -11.799 -33.430 -50.046 1.00 86.56 515 ILE A N 1
ATOM 4186 C CA . ILE A 1 515 ? -10.658 -32.512 -50.141 1.00 86.56 515 ILE A CA 1
ATOM 4187 C C . ILE A 1 515 ? -9.968 -32.625 -51.508 1.00 86.56 515 ILE A C 1
ATOM 4189 O O . ILE A 1 515 ? -9.587 -31.600 -52.063 1.00 86.56 515 ILE A O 1
ATOM 4193 N N . GLN A 1 516 ? -9.829 -33.831 -52.070 1.00 81.62 516 GLN A N 1
ATOM 4194 C CA . GLN A 1 516 ? -9.163 -34.047 -53.364 1.00 81.62 516 GLN A CA 1
ATOM 4195 C C . GLN A 1 516 ? -9.994 -33.596 -54.568 1.00 81.62 516 GLN A C 1
ATOM 4197 O O . GLN A 1 516 ? -9.445 -33.011 -55.497 1.00 81.62 516 GLN A O 1
ATOM 4202 N N . GLU A 1 517 ? -11.290 -33.898 -54.567 1.00 79.62 517 GLU A N 1
ATOM 4203 C CA . GLU A 1 517 ? -12.164 -33.741 -55.736 1.00 79.62 517 GLU A CA 1
ATOM 4204 C C . GLU A 1 517 ? -12.966 -32.436 -55.704 1.00 79.62 517 GLU A C 1
ATOM 4206 O O . GLU A 1 517 ? -13.284 -31.897 -56.761 1.00 79.62 517 GLU A O 1
ATOM 4211 N N . VAL A 1 518 ? -13.273 -31.914 -54.510 1.00 81.38 518 VAL A N 1
ATOM 4212 C CA . VAL A 1 518 ? -14.147 -30.744 -54.332 1.00 81.38 518 VAL A CA 1
ATOM 4213 C C . VAL A 1 518 ? -13.387 -29.529 -53.805 1.00 81.38 518 VAL A C 1
ATOM 4215 O O . VAL A 1 518 ? -13.589 -28.443 -54.326 1.00 81.38 518 VAL A O 1
ATOM 4218 N N . VAL A 1 519 ? -12.496 -29.668 -52.815 1.00 84.56 519 VAL A N 1
ATOM 4219 C CA . VAL A 1 519 ? -11.828 -28.494 -52.206 1.00 84.56 519 VAL A CA 1
ATOM 4220 C C . VAL A 1 519 ? -10.543 -28.087 -52.930 1.00 84.56 519 VAL A C 1
ATOM 4222 O O . VAL A 1 519 ? -10.325 -26.897 -53.151 1.00 84.56 519 VAL A O 1
ATOM 4225 N N . ALA A 1 520 ? -9.696 -29.047 -53.317 1.00 80.38 520 ALA A N 1
ATOM 4226 C CA . ALA A 1 520 ? -8.405 -28.774 -53.955 1.00 80.38 520 ALA A CA 1
ATOM 4227 C C . ALA A 1 520 ? -8.483 -27.882 -55.214 1.00 80.38 520 ALA A C 1
ATOM 4229 O O . ALA A 1 520 ? -7.654 -26.977 -55.311 1.00 80.38 520 ALA A O 1
ATOM 4230 N N . PRO A 1 521 ? -9.478 -28.024 -56.121 1.00 80.69 521 PRO A N 1
ATOM 4231 C CA . PRO A 1 521 ? -9.617 -27.146 -57.289 1.00 80.69 521 PRO A CA 1
ATOM 4232 C C . PRO A 1 521 ? -9.811 -25.656 -56.968 1.00 80.69 521 PRO A C 1
ATOM 4234 O O . PRO A 1 521 ? -9.592 -24.819 -57.839 1.00 80.69 521 PRO A O 1
ATOM 4237 N N . HIS A 1 522 ? -10.222 -25.317 -55.741 1.00 80.81 522 HIS A N 1
ATOM 4238 C CA . HIS A 1 522 ? -10.432 -23.936 -55.300 1.00 80.81 522 HIS A CA 1
ATOM 4239 C C . HIS A 1 522 ? -9.274 -23.370 -54.465 1.00 80.81 522 HIS A C 1
ATOM 4241 O O . HIS A 1 522 ? -9.367 -22.235 -54.000 1.00 80.81 522 HIS A O 1
ATOM 4247 N N . ILE A 1 523 ? -8.198 -24.131 -54.242 1.00 81.81 523 ILE A N 1
ATOM 4248 C CA . ILE A 1 523 ? -7.018 -23.636 -53.526 1.00 81.81 523 ILE A CA 1
ATOM 4249 C C . ILE A 1 523 ? -6.240 -22.689 -54.455 1.00 81.81 523 ILE A C 1
ATOM 4251 O O . ILE A 1 523 ? -5.812 -23.124 -55.525 1.00 81.81 523 ILE A O 1
ATOM 4255 N N . PRO A 1 524 ? -6.006 -21.417 -54.071 1.00 76.38 524 PRO A N 1
ATOM 4256 C CA . PRO A 1 524 ? -5.203 -20.504 -54.878 1.00 76.38 524 PRO A CA 1
ATOM 4257 C C . PRO A 1 524 ? -3.778 -21.029 -55.072 1.00 76.38 524 PRO A C 1
ATOM 4259 O O . PRO A 1 524 ? -3.221 -21.680 -54.185 1.00 76.38 524 PRO A O 1
ATOM 4262 N N . SER A 1 525 ? -3.145 -20.695 -56.198 1.00 68.38 525 SER A N 1
ATOM 4263 C CA . SER A 1 525 ? -1.770 -21.119 -56.518 1.00 68.38 525 SER A CA 1
ATOM 4264 C C . SER A 1 525 ? -0.731 -20.668 -55.478 1.00 68.38 525 SER A C 1
ATOM 4266 O O . SER A 1 525 ? 0.303 -21.313 -55.320 1.00 68.38 525 SER A O 1
ATOM 4268 N N . SER A 1 526 ? -1.034 -19.614 -54.711 1.00 69.06 526 SER A N 1
ATOM 4269 C CA . SER A 1 526 ? -0.261 -19.134 -53.556 1.00 69.06 526 SER A CA 1
ATOM 4270 C C . SER A 1 526 ? -0.315 -20.053 -52.321 1.00 69.06 526 SER A C 1
ATOM 4272 O O . SER A 1 526 ? 0.433 -19.844 -51.364 1.00 69.06 526 SER A O 1
ATOM 4274 N N . GLY A 1 527 ? -1.212 -21.046 -52.301 1.00 74.38 527 GLY A N 1
ATOM 4275 C CA . GLY A 1 527 ? -1.440 -21.950 -51.171 1.00 74.38 527 GLY A CA 1
ATOM 4276 C C . GLY A 1 527 ? -2.144 -21.310 -49.970 1.00 74.38 527 GLY A C 1
ATOM 4277 O O . GLY A 1 527 ? -2.116 -21.883 -48.875 1.00 74.38 527 GLY A O 1
ATOM 4278 N N . LYS A 1 528 ? -2.755 -20.130 -50.137 1.00 81.44 528 LYS A N 1
ATOM 4279 C CA . LYS A 1 528 ? -3.406 -19.356 -49.068 1.00 81.44 528 LYS A CA 1
ATOM 4280 C C . LYS A 1 528 ? -4.748 -18.783 -49.522 1.00 81.44 528 LYS A C 1
ATOM 4282 O O . LYS A 1 528 ? -4.899 -18.417 -50.679 1.00 81.44 528 LYS A O 1
ATOM 4287 N N . PHE A 1 529 ? -5.681 -18.635 -48.586 1.00 82.31 529 PHE A N 1
ATOM 4288 C CA . PHE A 1 529 ? -6.950 -17.928 -48.773 1.00 82.31 529 PHE A CA 1
ATOM 4289 C C . PHE A 1 529 ? -6.910 -16.574 -48.057 1.00 82.31 529 PHE A C 1
ATOM 4291 O O . PHE A 1 529 ? -6.373 -16.483 -46.953 1.00 82.31 529 PHE A O 1
ATOM 4298 N N . ILE A 1 530 ? -7.508 -15.539 -48.650 1.00 81.50 530 ILE A N 1
ATOM 4299 C CA . ILE A 1 530 ? -7.661 -14.212 -48.032 1.00 81.50 530 ILE A CA 1
ATOM 4300 C C . ILE A 1 530 ? -9.075 -14.104 -47.455 1.00 81.50 530 ILE A C 1
ATOM 4302 O O . ILE A 1 530 ? -10.053 -14.266 -48.184 1.00 81.50 530 ILE A O 1
ATOM 4306 N N . LEU A 1 531 ? -9.206 -13.827 -46.158 1.00 82.31 531 LEU A N 1
ATOM 4307 C CA . LEU A 1 531 ? -10.500 -13.739 -45.474 1.00 82.31 531 LEU A CA 1
ATOM 4308 C C . LEU A 1 531 ? -11.212 -12.400 -45.720 1.00 82.31 531 LEU A C 1
ATOM 4310 O O . LEU A 1 531 ? -10.644 -11.331 -45.495 1.00 82.31 531 LEU A O 1
ATOM 4314 N N . LYS A 1 532 ? -12.505 -12.447 -46.067 1.00 80.50 532 LYS A N 1
ATOM 4315 C CA . LYS A 1 532 ? -13.361 -11.254 -46.244 1.00 80.50 532 LYS A CA 1
ATOM 4316 C C . LYS A 1 532 ? -13.540 -10.424 -44.971 1.00 80.50 532 LYS A C 1
ATOM 4318 O O . LYS A 1 532 ? -13.749 -9.219 -45.057 1.00 80.50 532 LYS A O 1
ATOM 4323 N N . SER A 1 533 ? -13.466 -11.050 -43.798 1.00 69.12 533 SER A N 1
ATOM 4324 C CA . SER A 1 533 ? -13.750 -10.403 -42.510 1.00 69.12 533 SER A CA 1
ATOM 4325 C C . SER A 1 533 ? -12.675 -9.414 -42.048 1.00 69.12 533 SER A C 1
ATOM 4327 O O . SER A 1 533 ? -12.980 -8.516 -41.266 1.00 69.12 533 SER A O 1
ATOM 4329 N N . ASN A 1 534 ? -11.423 -9.581 -42.487 1.00 67.31 534 ASN A N 1
ATOM 4330 C CA . ASN A 1 534 ? -10.291 -8.767 -42.029 1.00 67.31 534 ASN A CA 1
ATOM 4331 C C . ASN A 1 534 ? -9.136 -8.619 -43.043 1.00 67.31 534 ASN A C 1
ATOM 4333 O O . ASN A 1 534 ? -8.117 -8.026 -42.696 1.00 67.31 534 ASN A O 1
ATOM 4337 N N . GLY A 1 535 ? -9.252 -9.167 -44.258 1.00 71.38 535 GLY A N 1
ATOM 4338 C CA . GLY A 1 535 ? -8.181 -9.169 -45.263 1.00 71.38 535 GLY A CA 1
ATOM 4339 C C . GLY A 1 535 ? -6.980 -10.061 -44.919 1.00 71.38 535 GLY A C 1
ATOM 4340 O O . GLY A 1 535 ? -5.951 -9.976 -45.581 1.00 71.38 535 GLY A O 1
ATOM 4341 N N . GLY A 1 536 ? -7.075 -10.892 -43.877 1.00 73.19 536 GLY A N 1
ATOM 4342 C CA . GLY A 1 536 ? -5.982 -11.748 -43.425 1.00 73.19 536 GLY A CA 1
ATOM 4343 C C . GLY A 1 536 ? -5.789 -12.977 -44.311 1.00 73.19 536 GLY A C 1
ATOM 4344 O O . GLY A 1 536 ? -6.749 -13.672 -44.639 1.00 73.19 536 GLY A O 1
ATOM 4345 N N . GLU A 1 537 ? -4.536 -13.274 -44.652 1.00 82.50 537 GLU A N 1
ATOM 4346 C CA . GLU A 1 537 ? -4.148 -14.527 -45.302 1.00 82.50 537 GLU A CA 1
ATOM 4347 C C . GLU A 1 537 ? -4.109 -15.696 -44.304 1.00 82.50 537 GLU A C 1
ATOM 4349 O O . GLU A 1 537 ? -3.487 -15.593 -43.244 1.00 82.50 537 GLU A O 1
ATOM 4354 N N . ILE A 1 538 ? -4.677 -16.842 -44.683 1.00 79.75 538 ILE A N 1
ATOM 4355 C CA . ILE A 1 538 ? -4.556 -18.115 -43.958 1.00 79.75 538 ILE A CA 1
ATOM 4356 C C . ILE A 1 538 ? -4.125 -19.253 -44.903 1.00 79.75 538 ILE A C 1
ATOM 4358 O O . ILE A 1 538 ? -4.610 -19.321 -46.035 1.00 79.75 538 ILE A O 1
ATOM 4362 N N . PRO A 1 539 ? -3.223 -20.167 -44.492 1.00 85.38 539 PRO A N 1
ATOM 4363 C CA . PRO A 1 539 ? -2.799 -21.285 -45.337 1.00 85.38 539 PRO A CA 1
ATOM 4364 C C . PRO A 1 539 ? -3.951 -22.233 -45.683 1.00 85.38 539 PRO A C 1
ATOM 4366 O O . PRO A 1 539 ? -4.812 -22.500 -44.845 1.00 85.38 539 PRO A O 1
ATOM 4369 N N . ALA A 1 540 ? -3.916 -22.832 -46.876 1.00 82.62 540 ALA A N 1
ATOM 4370 C CA . ALA A 1 540 ? -4.950 -23.754 -47.350 1.00 82.62 540 ALA A CA 1
ATOM 4371 C C . ALA A 1 540 ? -5.195 -24.933 -46.395 1.00 82.62 540 ALA A C 1
ATOM 4373 O O . ALA A 1 540 ? -6.343 -25.297 -46.159 1.00 82.62 540 ALA A O 1
ATOM 4374 N N . LYS A 1 541 ? -4.133 -25.468 -45.770 1.00 87.38 541 LYS A N 1
ATOM 4375 C CA . LYS A 1 541 ? -4.250 -26.461 -44.691 1.00 87.38 541 LYS A CA 1
ATOM 4376 C C . LYS A 1 541 ? -5.171 -25.975 -43.567 1.00 87.38 541 LYS A C 1
ATOM 4378 O O . LYS A 1 541 ? -6.107 -26.678 -43.208 1.00 87.38 541 LYS A O 1
ATOM 4383 N N . GLN A 1 542 ? -4.903 -24.789 -43.021 1.00 84.94 542 GLN A N 1
ATOM 4384 C CA . GLN A 1 542 ? -5.654 -24.249 -41.890 1.00 84.94 542 GLN A CA 1
ATOM 4385 C C . GLN A 1 542 ? -7.101 -23.942 -42.293 1.00 84.94 542 GLN A C 1
ATOM 4387 O O . GLN A 1 542 ? -8.021 -24.267 -41.553 1.00 84.94 542 GLN A O 1
ATOM 4392 N N . PHE A 1 543 ? -7.318 -23.394 -43.493 1.00 87.19 543 PHE A N 1
ATOM 4393 C CA . PHE A 1 543 ? -8.670 -23.178 -44.011 1.00 87.19 543 PHE A CA 1
ATOM 4394 C C . PHE A 1 543 ? -9.461 -24.490 -44.119 1.00 87.19 543 PHE A C 1
ATOM 4396 O O . PHE A 1 543 ? -10.614 -24.544 -43.698 1.00 87.19 543 PHE A O 1
ATOM 4403 N N . ILE A 1 544 ? -8.838 -25.567 -44.609 1.00 87.94 544 ILE A N 1
ATOM 4404 C CA . ILE A 1 544 ? -9.466 -26.891 -44.680 1.00 87.94 544 ILE A CA 1
ATOM 4405 C C . ILE A 1 544 ? -9.792 -27.421 -43.277 1.00 87.94 544 ILE A C 1
ATOM 4407 O O . ILE A 1 544 ? -10.942 -27.763 -43.007 1.00 87.94 544 ILE A O 1
ATOM 4411 N N . GLU A 1 545 ? -8.805 -27.473 -42.381 1.00 86.75 545 GLU A N 1
ATOM 4412 C CA . GLU A 1 545 ? -8.951 -28.086 -41.052 1.00 86.75 545 GLU A CA 1
ATOM 4413 C C . GLU A 1 545 ? -9.881 -27.305 -40.116 1.00 86.75 545 GLU A C 1
ATOM 4415 O O . GLU A 1 545 ? -10.633 -27.921 -39.364 1.00 86.75 545 GLU A O 1
ATOM 4420 N N . GLU A 1 546 ? -9.846 -25.971 -40.156 1.00 83.69 546 GLU A N 1
ATOM 4421 C CA . GLU A 1 546 ? -10.574 -25.119 -39.209 1.00 83.69 546 GLU A CA 1
ATOM 4422 C C . GLU A 1 546 ? -11.874 -24.547 -39.779 1.00 83.69 546 GLU A C 1
ATOM 4424 O O . GLU A 1 546 ? -12.815 -24.367 -39.013 1.00 83.69 546 GLU A O 1
ATOM 4429 N N . VAL A 1 547 ? -11.968 -24.261 -41.086 1.00 84.12 547 VAL A N 1
ATOM 4430 C CA . VAL A 1 547 ? -13.119 -23.538 -41.672 1.00 84.12 547 VAL A CA 1
ATOM 4431 C C . VAL A 1 547 ? -14.001 -24.447 -42.524 1.00 84.12 547 VAL A C 1
ATOM 4433 O O . VAL A 1 547 ? -15.215 -24.468 -42.327 1.00 84.12 547 VAL A O 1
ATOM 4436 N N . VAL A 1 548 ? -13.418 -25.230 -43.436 1.00 85.88 548 VAL A N 1
ATOM 4437 C CA . VAL A 1 548 ? -14.179 -26.163 -44.286 1.00 85.88 548 VAL A CA 1
ATOM 4438 C C . VAL A 1 548 ? -14.791 -27.286 -43.447 1.00 85.88 548 VAL A C 1
ATOM 4440 O O . VAL A 1 548 ? -15.964 -27.604 -43.622 1.00 85.88 548 VAL A O 1
ATOM 4443 N N . MET A 1 549 ? -14.029 -27.848 -42.505 1.00 83.69 549 MET A N 1
ATOM 4444 C CA . MET A 1 549 ? -14.498 -28.946 -41.652 1.00 83.69 549 MET A CA 1
ATOM 4445 C C . MET A 1 549 ? -15.429 -28.526 -40.503 1.00 83.69 549 MET A C 1
ATOM 4447 O O . MET A 1 549 ? -16.087 -29.399 -39.943 1.00 83.69 549 MET A O 1
ATOM 4451 N N . SER A 1 550 ? -15.517 -27.233 -40.159 1.00 81.75 550 SER A N 1
ATOM 4452 C CA . SER A 1 550 ? -16.481 -26.722 -39.166 1.00 81.75 550 SER A CA 1
ATOM 4453 C C . SER A 1 550 ? -17.623 -25.959 -39.847 1.00 81.75 550 SER A C 1
ATOM 4455 O O . SER A 1 550 ? -18.624 -26.560 -40.234 1.00 81.75 550 SER A O 1
ATOM 4457 N N . VAL A 1 551 ? -17.456 -24.655 -40.085 1.00 80.44 551 VAL A N 1
ATOM 4458 C CA . VAL A 1 551 ? -18.470 -23.754 -40.649 1.00 80.44 551 VAL A CA 1
ATOM 4459 C C . VAL A 1 551 ? -18.959 -24.246 -42.015 1.00 80.44 551 VAL A C 1
ATOM 4461 O O . VAL A 1 551 ? -20.158 -24.196 -42.287 1.00 80.44 551 VAL A O 1
ATOM 4464 N N . GLY A 1 552 ? -18.058 -24.774 -42.852 1.00 81.31 552 GLY A N 1
ATOM 4465 C CA . GLY A 1 552 ? -18.383 -25.399 -44.138 1.00 81.31 552 GLY A CA 1
ATOM 4466 C C . GLY A 1 552 ? -19.419 -26.517 -44.028 1.00 81.31 552 GLY A C 1
ATOM 4467 O O . GLY A 1 552 ? -20.343 -26.585 -44.840 1.00 81.31 552 GLY A O 1
ATOM 4468 N N . GLN A 1 553 ? -19.321 -27.345 -42.988 1.00 78.94 553 GLN A N 1
ATOM 4469 C CA . GLN A 1 553 ? -20.267 -28.428 -42.758 1.00 78.94 553 GLN A CA 1
ATOM 4470 C C . GLN A 1 553 ? -21.519 -27.974 -42.001 1.00 78.94 553 GLN A C 1
ATOM 4472 O O . GLN A 1 553 ? -22.625 -28.331 -42.401 1.00 78.94 553 GLN A O 1
ATOM 4477 N N . GLU A 1 554 ? -21.366 -27.176 -40.944 1.00 81.25 554 GLU A N 1
ATOM 4478 C CA . GLU A 1 554 ? -22.472 -26.755 -40.072 1.00 81.25 554 GLU A CA 1
ATOM 4479 C C . GLU A 1 554 ? -23.428 -25.752 -40.736 1.00 81.25 554 GLU A C 1
ATOM 4481 O O . GLU A 1 554 ? -24.637 -25.819 -40.516 1.00 81.25 554 GLU A O 1
ATOM 4486 N N . LYS A 1 555 ? -22.901 -24.818 -41.542 1.00 84.44 555 LYS A N 1
ATOM 4487 C CA . LYS A 1 555 ? -23.675 -23.718 -42.148 1.00 84.44 555 LYS A CA 1
ATOM 4488 C C . LYS A 1 555 ? -23.979 -23.938 -43.634 1.00 84.44 555 LYS A C 1
ATOM 4490 O O . LYS A 1 555 ? -25.016 -23.468 -44.097 1.00 84.44 555 LYS A O 1
ATOM 4495 N N . TYR A 1 556 ? -23.118 -24.648 -44.373 1.00 82.44 556 TYR A N 1
ATOM 4496 C CA . TYR A 1 556 ? -23.233 -24.789 -45.837 1.00 82.44 556 TYR A CA 1
ATOM 4497 C C . TYR A 1 556 ? -23.402 -26.234 -46.332 1.00 82.44 556 TYR A C 1
ATOM 4499 O O . TYR A 1 556 ? -23.456 -26.442 -47.540 1.00 82.44 556 TYR A O 1
ATOM 4507 N N . ASN A 1 557 ? -23.513 -27.236 -45.444 1.00 83.56 557 ASN A N 1
ATOM 4508 C CA . ASN A 1 557 ? -23.652 -28.657 -45.813 1.00 83.56 557 ASN A CA 1
ATOM 4509 C C . ASN A 1 557 ? -22.610 -29.126 -46.855 1.00 83.56 557 ASN A C 1
ATOM 4511 O O . ASN A 1 557 ? -22.960 -29.806 -47.820 1.00 83.56 557 ASN A O 1
ATOM 4515 N N . GLY A 1 558 ? -21.349 -28.707 -46.719 1.00 79.38 558 GLY A N 1
ATOM 4516 C CA . GLY A 1 558 ? -20.293 -29.078 -47.664 1.00 79.38 558 GLY A CA 1
ATOM 4517 C C . GLY A 1 558 ? -20.379 -28.386 -49.034 1.00 79.38 558 GLY A C 1
ATOM 4518 O O . GLY A 1 558 ? -19.780 -28.871 -49.992 1.00 79.38 558 GLY A O 1
ATOM 4519 N N . ASP A 1 559 ? -21.105 -27.268 -49.164 1.00 84.75 559 ASP A N 1
ATOM 4520 C CA . ASP A 1 559 ? -20.984 -26.387 -50.332 1.00 84.75 559 ASP A CA 1
ATOM 4521 C C . ASP A 1 559 ? -19.738 -25.496 -50.200 1.00 84.75 559 ASP A C 1
ATOM 4523 O O . ASP A 1 559 ? -19.738 -24.461 -49.526 1.00 84.75 559 ASP A O 1
ATOM 4527 N N . ILE A 1 560 ? -18.654 -25.913 -50.859 1.00 86.69 560 ILE A N 1
ATOM 4528 C CA . ILE A 1 560 ? -17.396 -25.162 -50.876 1.00 86.69 560 ILE A CA 1
ATOM 4529 C C . ILE A 1 560 ? -17.524 -23.803 -51.580 1.00 86.69 560 ILE A C 1
ATOM 4531 O O . ILE A 1 560 ? -16.847 -22.859 -51.181 1.00 86.69 560 ILE A O 1
ATOM 4535 N N . ASN A 1 561 ? -18.397 -23.667 -52.584 1.00 83.31 561 ASN A N 1
ATOM 4536 C CA . ASN A 1 561 ? -18.528 -22.425 -53.346 1.00 83.31 561 ASN A CA 1
ATOM 4537 C C . ASN A 1 561 ? -19.256 -21.369 -52.514 1.00 83.31 561 ASN A C 1
ATOM 4539 O O . ASN A 1 561 ? -18.762 -20.250 -52.394 1.00 83.31 561 ASN A O 1
ATOM 4543 N N . ALA A 1 562 ? -20.360 -21.744 -51.862 1.00 83.56 562 ALA A N 1
ATOM 4544 C CA . ALA A 1 562 ? -21.075 -20.858 -50.944 1.00 83.56 562 ALA A CA 1
ATOM 4545 C C . ALA A 1 562 ? -20.210 -20.457 -49.731 1.00 83.56 562 ALA A C 1
ATOM 4547 O O . ALA A 1 562 ? -20.219 -19.296 -49.318 1.00 83.56 562 ALA A O 1
ATOM 4548 N N . LEU A 1 563 ? -19.415 -21.391 -49.189 1.00 86.62 563 LEU A N 1
ATOM 4549 C CA . LEU A 1 563 ? -18.464 -21.096 -48.114 1.00 86.62 563 LEU A CA 1
ATOM 4550 C C . LEU A 1 563 ? -17.397 -20.085 -48.559 1.00 86.62 563 LEU A C 1
ATOM 4552 O O . LEU A 1 563 ? -17.131 -19.122 -47.839 1.00 86.62 563 LEU A O 1
ATOM 4556 N N . LEU A 1 564 ? -16.771 -20.304 -49.719 1.00 84.38 564 LEU A N 1
ATOM 4557 C CA . LEU A 1 564 ? -15.736 -19.415 -50.249 1.00 84.38 564 LEU A CA 1
ATOM 4558 C C . LEU A 1 564 ? -16.302 -18.041 -50.611 1.00 84.38 564 LEU A C 1
ATOM 4560 O O . LEU A 1 564 ? -15.647 -17.038 -50.329 1.00 84.38 564 LEU A O 1
ATOM 4564 N N . GLU A 1 565 ? -17.514 -17.978 -51.166 1.00 83.31 565 GLU A N 1
ATOM 4565 C CA . GLU A 1 565 ? -18.181 -16.716 -51.477 1.00 83.31 565 GLU A CA 1
ATOM 4566 C C . GLU A 1 565 ? -18.476 -15.895 -50.213 1.00 83.31 565 GLU A C 1
ATOM 4568 O O . GLU A 1 565 ? -18.226 -14.693 -50.225 1.00 83.31 565 GLU A O 1
ATOM 4573 N N . ASP A 1 566 ? -18.935 -16.489 -49.107 1.00 81.56 566 ASP A N 1
ATOM 4574 C CA . ASP A 1 566 ? -19.200 -15.723 -47.874 1.00 81.56 566 ASP A CA 1
ATOM 4575 C C . ASP A 1 566 ? -17.896 -15.368 -47.122 1.00 81.56 566 ASP A C 1
ATOM 4577 O O . ASP A 1 566 ? -17.742 -14.264 -46.597 1.00 81.56 566 ASP A O 1
ATOM 4581 N N . MET A 1 567 ? -16.911 -16.278 -47.104 1.00 78.88 567 MET A N 1
ATOM 4582 C CA . MET A 1 567 ? -15.742 -16.179 -46.214 1.00 78.88 567 MET A CA 1
ATOM 4583 C C . MET A 1 567 ? -14.467 -15.616 -46.853 1.00 78.88 567 MET A C 1
ATOM 4585 O O . MET A 1 567 ? -13.618 -15.101 -46.120 1.00 78.88 567 MET A O 1
ATOM 4589 N N . THR A 1 568 ? -14.283 -15.713 -48.174 1.00 83.25 568 THR A N 1
ATOM 4590 C CA . THR A 1 568 ? -12.990 -15.430 -48.831 1.00 83.25 568 THR A CA 1
ATOM 4591 C C . THR A 1 568 ? -13.084 -14.406 -49.958 1.00 83.25 568 THR A C 1
ATOM 4593 O O . THR A 1 568 ? -14.110 -14.263 -50.621 1.00 83.25 568 THR A O 1
ATOM 4596 N N . ILE A 1 569 ? -12.010 -13.642 -50.157 1.00 76.19 569 ILE A N 1
ATOM 4597 C CA . ILE A 1 569 ? -11.864 -12.734 -51.296 1.00 76.19 569 ILE A CA 1
ATOM 4598 C C . ILE A 1 569 ? -11.355 -13.565 -52.476 1.00 76.19 569 ILE A C 1
ATOM 4600 O O . ILE A 1 569 ? -10.346 -14.259 -52.361 1.00 76.19 569 ILE A O 1
ATOM 4604 N N . SER A 1 570 ? -12.065 -13.512 -53.602 1.00 60.19 570 SER A N 1
ATOM 4605 C CA . SER A 1 570 ? -11.742 -14.281 -54.803 1.00 60.19 570 SER A CA 1
ATOM 4606 C C . SER A 1 570 ? -10.479 -13.746 -55.485 1.00 60.19 570 SER A C 1
ATOM 4608 O O . SER A 1 570 ? -10.558 -12.807 -56.277 1.00 60.19 570 SER A O 1
ATOM 4610 N N . ASP A 1 571 ? -9.333 -14.370 -55.224 1.00 49.78 571 ASP A N 1
ATOM 4611 C CA . ASP A 1 571 ? -8.061 -14.085 -55.906 1.00 49.78 571 ASP A CA 1
ATOM 4612 C C . ASP A 1 571 ? -7.945 -14.871 -57.231 1.00 49.78 571 ASP A C 1
ATOM 4614 O O . ASP A 1 571 ? -6.984 -15.593 -57.493 1.00 49.78 571 ASP A O 1
ATOM 4618 N N . ILE A 1 572 ? -9.002 -14.805 -58.051 1.00 43.22 572 ILE A N 1
ATOM 4619 C CA . ILE A 1 572 ? -9.072 -15.483 -59.351 1.00 43.22 572 ILE A CA 1
ATOM 4620 C C . ILE A 1 572 ? -8.789 -14.449 -60.439 1.00 43.22 572 ILE A C 1
ATOM 4622 O O . ILE A 1 572 ? -9.651 -13.640 -60.790 1.00 43.22 572 ILE A O 1
ATOM 4626 N N . GLY A 1 573 ? -7.578 -14.482 -60.992 1.00 30.34 573 GLY A N 1
ATOM 4627 C CA . GLY A 1 573 ? -7.195 -13.622 -62.107 1.00 30.34 573 GLY A CA 1
ATOM 4628 C C . GLY A 1 573 ? -8.056 -13.866 -63.353 1.00 30.34 573 GLY A C 1
ATOM 4629 O O . GLY A 1 573 ? -7.859 -14.849 -64.057 1.00 30.34 573 GLY A O 1
ATOM 4630 N N . THR A 1 574 ? -8.942 -12.914 -63.670 1.00 25.78 574 THR A N 1
ATOM 4631 C CA . THR A 1 574 ? -9.683 -12.757 -64.947 1.00 25.78 574 THR A CA 1
ATOM 4632 C C . THR A 1 574 ? -10.567 -13.914 -65.445 1.00 25.78 574 THR A C 1
ATOM 4634 O O . THR A 1 574 ? -10.093 -14.846 -66.084 1.00 25.78 574 THR A O 1
ATOM 4637 N N . ILE A 1 575 ? -11.892 -13.710 -65.393 1.00 25.81 575 ILE A N 1
ATOM 4638 C CA . ILE A 1 575 ? -12.832 -14.136 -66.454 1.00 25.81 575 ILE A CA 1
ATOM 4639 C C . ILE A 1 575 ? -13.797 -12.973 -66.742 1.00 25.81 575 ILE A C 1
ATOM 4641 O O . ILE A 1 575 ? -14.224 -12.281 -65.819 1.00 25.81 575 ILE A O 1
ATOM 4645 N N . SER A 1 576 ? -14.147 -12.745 -68.015 1.00 21.83 576 SER A N 1
ATOM 4646 C CA . SER A 1 576 ? -15.018 -11.641 -68.446 1.00 21.83 576 SER A CA 1
ATOM 4647 C C . SER A 1 576 ? -16.244 -12.105 -69.253 1.00 21.83 576 SER A C 1
ATOM 4649 O O . SER A 1 576 ? -16.153 -12.989 -70.101 1.00 21.83 576 SER A O 1
ATOM 4651 N N . THR A 1 577 ? -17.370 -11.414 -69.032 1.00 27.16 577 THR A N 1
ATOM 4652 C CA . THR A 1 577 ? -18.563 -11.263 -69.904 1.00 27.16 577 THR A CA 1
ATOM 4653 C C . THR A 1 577 ? -19.479 -12.457 -70.274 1.00 27.16 577 THR A C 1
ATOM 4655 O O . THR A 1 577 ? -19.393 -13.002 -71.366 1.00 27.16 577 THR A O 1
ATOM 4658 N N . ALA A 1 578 ? -20.557 -12.588 -69.474 1.00 25.81 578 ALA A N 1
ATOM 4659 C CA . ALA A 1 578 ? -21.977 -12.468 -69.906 1.00 25.81 578 ALA A CA 1
ATOM 4660 C C . ALA A 1 578 ? -22.690 -13.642 -70.661 1.00 25.81 578 ALA A C 1
ATOM 4662 O O . ALA A 1 578 ? -22.048 -14.504 -71.244 1.00 25.81 578 ALA A O 1
ATOM 4663 N N . PRO A 1 579 ? -24.045 -13.630 -70.795 1.00 34.91 579 PRO A N 1
ATOM 4664 C CA . PRO A 1 579 ? -25.071 -13.442 -69.742 1.00 34.91 579 PRO A CA 1
ATOM 4665 C C . PRO A 1 579 ? -26.321 -14.367 -69.886 1.00 34.91 579 PRO A C 1
ATOM 4667 O O . PRO A 1 579 ? -26.631 -14.820 -70.988 1.00 34.91 579 PRO A O 1
ATOM 4670 N N . ARG A 1 580 ? -27.183 -14.495 -68.849 1.00 22.94 580 ARG A N 1
ATOM 4671 C CA . ARG A 1 580 ? -28.644 -14.756 -69.041 1.00 22.94 580 ARG A CA 1
ATOM 4672 C C . ARG A 1 580 ? -29.562 -14.422 -67.832 1.00 22.94 580 ARG A C 1
ATOM 4674 O O . ARG A 1 580 ? -29.643 -15.187 -66.889 1.00 22.94 580 ARG A O 1
ATOM 4681 N N . LYS A 1 581 ? -30.313 -13.309 -67.973 1.00 23.88 581 LYS A N 1
ATOM 4682 C CA . LYS A 1 581 ? -31.700 -12.987 -67.500 1.00 23.88 581 LYS A CA 1
ATOM 4683 C C . LYS A 1 581 ? -32.079 -13.236 -66.006 1.00 23.88 581 LYS A C 1
ATOM 4685 O O . LYS A 1 581 ? -32.155 -14.377 -65.589 1.00 23.88 581 LYS A O 1
ATOM 4690 N N . LYS A 1 582 ? -32.304 -12.189 -65.176 1.00 25.66 582 LYS A N 1
ATOM 4691 C CA . LYS A 1 582 ? -33.536 -11.333 -65.004 1.00 25.66 582 LYS A CA 1
ATOM 4692 C C . LYS A 1 582 ? -34.674 -12.041 -64.215 1.00 25.66 582 LYS A C 1
ATOM 4694 O O . LYS A 1 582 ? -35.018 -13.138 -64.623 1.00 25.66 582 LYS A O 1
ATOM 4699 N N . THR A 1 583 ? -35.391 -11.506 -63.200 1.00 24.45 583 THR A N 1
ATOM 4700 C CA . THR A 1 583 ? -35.510 -10.204 -62.443 1.00 24.45 583 THR A CA 1
ATOM 4701 C C . THR A 1 583 ? -36.561 -10.411 -61.293 1.00 24.45 583 THR A C 1
ATOM 4703 O O . THR A 1 583 ? -37.109 -11.509 -61.253 1.00 24.45 583 THR A O 1
ATOM 4706 N N . PRO A 1 584 ? -37.071 -9.404 -60.529 1.00 34.50 584 PRO A N 1
ATOM 4707 C CA . PRO A 1 584 ? -36.488 -8.383 -59.623 1.00 34.50 584 PRO A CA 1
ATOM 4708 C C . PRO A 1 584 ? -37.019 -8.531 -58.153 1.00 34.50 584 PRO A C 1
ATOM 4710 O O . PRO A 1 584 ? -37.822 -9.413 -57.880 1.00 34.50 584 PRO A O 1
ATOM 4713 N N . ILE A 1 585 ? -36.582 -7.765 -57.137 1.00 25.06 585 ILE A N 1
ATOM 4714 C CA . ILE A 1 585 ? -37.135 -6.494 -56.563 1.00 25.06 585 ILE A CA 1
ATOM 4715 C C . ILE A 1 585 ? -36.272 -6.231 -55.293 1.00 25.06 585 ILE A C 1
ATOM 4717 O O . ILE A 1 585 ? -35.957 -7.197 -54.610 1.00 25.06 585 ILE A O 1
ATOM 4721 N N . GLY A 1 586 ? -35.868 -5.031 -54.848 1.00 24.27 586 GLY A N 1
ATOM 4722 C CA . GLY A 1 586 ? -36.002 -3.659 -55.357 1.00 24.27 586 GLY A CA 1
ATOM 4723 C C . GLY A 1 586 ? -35.890 -2.620 -54.212 1.00 24.27 586 GLY A C 1
ATOM 4724 O O . GLY A 1 586 ? -36.516 -2.818 -53.177 1.00 24.27 586 GLY A O 1
ATOM 4725 N N . LYS A 1 587 ? -35.174 -1.499 -54.448 1.00 24.19 587 LYS A N 1
ATOM 4726 C CA . LYS A 1 587 ? -34.879 -0.340 -53.549 1.00 24.19 587 LYS A CA 1
ATOM 4727 C C . LYS A 1 587 ? -33.782 -0.579 -52.491 1.00 24.19 587 LYS A C 1
ATOM 4729 O O . LYS A 1 587 ? -33.947 -1.383 -51.589 1.00 24.19 587 LYS A O 1
ATOM 4734 N N . GLU A 1 588 ? -32.565 -0.052 -52.672 1.00 22.45 588 GLU A N 1
ATOM 4735 C CA . GLU A 1 588 ? -32.117 1.361 -52.552 1.00 22.45 588 GLU A CA 1
ATOM 4736 C C . GLU A 1 588 ? -31.999 1.870 -51.103 1.00 22.45 588 GLU A C 1
ATOM 4738 O O . GLU A 1 588 ? -33.012 2.121 -50.458 1.00 22.45 588 GLU A O 1
ATOM 4743 N N . LEU A 1 589 ? -30.767 2.176 -50.662 1.00 22.61 589 LEU A N 1
ATOM 4744 C CA . LEU A 1 589 ? -30.312 3.570 -50.491 1.00 22.61 589 LEU A CA 1
ATOM 4745 C C . LEU A 1 589 ? -28.805 3.669 -50.144 1.00 22.61 589 LEU A C 1
ATOM 4747 O O . LEU A 1 589 ? -28.387 3.323 -49.049 1.00 22.61 589 LEU A O 1
ATOM 4751 N N . LYS A 1 590 ? -28.053 4.230 -51.102 1.00 23.31 590 LYS A N 1
ATOM 4752 C CA . LYS A 1 590 ? -26.878 5.126 -50.991 1.00 23.31 590 LYS A CA 1
ATOM 4753 C C . LYS A 1 590 ? -25.643 4.736 -50.150 1.00 23.31 590 LYS A C 1
ATOM 4755 O O . LYS A 1 590 ? -25.675 4.574 -48.939 1.00 23.31 590 LYS A O 1
ATOM 4760 N N . GLN A 1 591 ? -24.518 4.750 -50.866 1.00 22.19 591 GLN A N 1
ATOM 4761 C CA . GLN A 1 591 ? -23.138 4.812 -50.380 1.00 22.19 591 GLN A CA 1
ATOM 4762 C C . GLN A 1 591 ? -22.894 6.056 -49.505 1.00 22.19 591 GLN A C 1
ATOM 4764 O O . GLN A 1 591 ? -23.455 7.107 -49.802 1.00 22.19 591 GLN A O 1
ATOM 4769 N N . GLU A 1 592 ? -21.943 5.980 -48.565 1.00 21.62 592 GLU A N 1
ATOM 4770 C CA . GLU A 1 592 ? -20.681 6.727 -48.719 1.00 21.62 592 GLU A CA 1
ATOM 4771 C C . GLU A 1 592 ? -19.541 6.217 -47.810 1.00 21.62 592 GLU A C 1
ATOM 4773 O O . GLU A 1 592 ? -19.711 5.973 -46.622 1.00 21.62 592 GLU A O 1
ATOM 4778 N N . HIS A 1 593 ? -18.383 6.033 -48.450 1.00 21.95 593 HIS A N 1
ATOM 4779 C CA . HIS A 1 593 ? -17.003 5.958 -47.957 1.00 21.95 593 HIS A CA 1
ATOM 4780 C C . HIS A 1 593 ? -16.705 5.867 -46.445 1.00 21.95 593 HIS A C 1
ATOM 4782 O O . HIS A 1 593 ? -16.777 6.850 -45.713 1.00 21.95 593 HIS A O 1
ATOM 4788 N N . VAL A 1 594 ? -16.071 4.751 -46.060 1.00 20.73 594 VAL A N 1
ATOM 4789 C CA . VAL A 1 594 ? -14.951 4.770 -45.104 1.00 20.73 594 VAL A CA 1
ATOM 4790 C C . VAL A 1 594 ? -13.703 4.289 -45.841 1.00 20.73 594 VAL A C 1
ATOM 4792 O O . VAL A 1 594 ? -13.628 3.141 -46.270 1.00 20.73 594 VAL A O 1
ATOM 4795 N N . MET A 1 595 ? -12.730 5.185 -46.006 1.00 22.09 595 MET A N 1
ATOM 4796 C CA . MET A 1 595 ? -11.411 4.863 -46.552 1.00 22.09 595 MET A CA 1
ATOM 4797 C C . MET A 1 595 ? -10.625 4.023 -45.541 1.00 22.09 595 MET A C 1
ATOM 4799 O O . MET A 1 595 ? -10.199 4.538 -44.509 1.00 22.09 595 MET A O 1
ATOM 4803 N N . SER A 1 596 ? -10.386 2.749 -45.851 1.00 23.33 596 SER A N 1
ATOM 4804 C CA . SER A 1 596 ? -9.372 1.943 -45.170 1.00 23.33 596 SER A CA 1
ATOM 4805 C C . SER A 1 596 ? -8.124 1.834 -46.041 1.00 23.33 596 SER A C 1
ATOM 4807 O O . SER A 1 596 ? -8.189 1.232 -47.111 1.00 23.33 596 SER A O 1
ATOM 4809 N N . GLN A 1 597 ? -6.986 2.334 -45.562 1.00 25.02 597 GLN A N 1
ATOM 4810 C CA . GLN A 1 597 ? -5.674 1.833 -45.977 1.00 25.02 597 GLN A CA 1
ATOM 4811 C C . GLN A 1 597 ? -4.607 2.198 -44.935 1.00 25.02 597 GLN A C 1
ATOM 4813 O O . GLN A 1 597 ? -4.151 3.333 -44.853 1.00 25.02 597 GLN A O 1
ATOM 4818 N N . GLU A 1 598 ? -4.178 1.200 -44.162 1.00 22.39 598 GLU A N 1
ATOM 4819 C CA . GLU A 1 598 ? -2.778 1.089 -43.754 1.00 22.39 598 GLU A CA 1
ATOM 4820 C C . GLU A 1 598 ? -2.225 -0.166 -44.424 1.00 22.39 598 GLU A C 1
ATOM 4822 O O . GLU A 1 598 ? -2.627 -1.283 -44.099 1.00 22.39 598 GLU A O 1
ATOM 4827 N N . THR A 1 599 ? -1.316 0.016 -45.377 1.00 26.30 599 THR A N 1
ATOM 4828 C CA . THR A 1 599 ? -0.463 -1.063 -45.871 1.00 26.30 599 THR A CA 1
ATOM 4829 C C . THR A 1 599 ? 0.701 -1.270 -44.906 1.00 26.30 599 THR A C 1
ATOM 4831 O O . THR A 1 599 ? 1.324 -0.325 -44.423 1.00 26.30 599 THR A O 1
ATOM 4834 N N . SER A 1 600 ? 0.994 -2.535 -44.613 1.00 24.39 600 SER A N 1
ATOM 4835 C CA . SER A 1 600 ? 2.180 -2.925 -43.857 1.00 24.39 600 SER A CA 1
ATOM 4836 C C . SER A 1 600 ? 3.366 -3.051 -44.808 1.00 24.39 600 SER A C 1
ATOM 4838 O O . SER A 1 600 ? 3.334 -3.883 -45.710 1.00 24.39 600 SER A O 1
ATOM 4840 N N . GLU A 1 601 ? 4.432 -2.292 -44.562 1.00 26.59 601 GLU A N 1
ATOM 4841 C CA . GLU A 1 601 ? 5.743 -2.553 -45.160 1.00 26.59 601 GLU A CA 1
ATOM 4842 C C . GLU A 1 601 ? 6.837 -2.703 -44.098 1.00 26.59 601 GLU A C 1
ATOM 4844 O O . GLU A 1 601 ? 6.670 -2.362 -42.923 1.00 26.59 601 GLU A O 1
ATOM 4849 N N . ARG A 1 602 ? 7.924 -3.358 -44.515 1.00 25.94 602 ARG A N 1
ATOM 4850 C CA . ARG A 1 602 ? 8.902 -4.019 -43.646 1.00 25.94 602 ARG A CA 1
ATOM 4851 C C . ARG A 1 602 ? 9.793 -3.048 -42.864 1.00 25.94 602 ARG A C 1
ATOM 4853 O O . ARG A 1 602 ? 9.905 -1.863 -43.151 1.00 25.94 602 ARG A O 1
ATOM 4860 N N . ARG A 1 603 ? 10.441 -3.614 -41.842 1.00 37.50 603 ARG A N 1
ATOM 4861 C CA . ARG A 1 603 ? 11.394 -2.940 -40.955 1.00 37.50 603 ARG A CA 1
ATOM 4862 C C . ARG A 1 603 ? 12.683 -2.568 -41.692 1.00 37.50 603 ARG A C 1
ATOM 4864 O O . ARG A 1 603 ? 13.605 -3.371 -41.733 1.00 37.50 603 ARG A O 1
ATOM 4871 N N . GLU A 1 604 ? 12.765 -1.320 -42.120 1.00 27.84 604 GLU A N 1
ATOM 4872 C CA . GLU A 1 604 ? 14.006 -0.541 -42.122 1.00 27.84 604 GLU A CA 1
ATOM 4873 C C . GLU A 1 604 ? 13.752 0.777 -41.366 1.00 27.84 604 GLU A C 1
ATOM 4875 O O . GLU A 1 604 ? 12.606 1.089 -41.020 1.00 27.84 604 GLU A O 1
ATOM 4880 N N . HIS A 1 605 ? 14.808 1.507 -40.998 1.00 37.75 605 HIS A N 1
ATOM 4881 C CA . HIS A 1 605 ? 14.719 2.646 -40.074 1.00 37.75 605 HIS A CA 1
ATOM 4882 C C . HIS A 1 605 ? 13.879 3.807 -40.644 1.00 37.75 605 HIS A C 1
ATOM 4884 O O . HIS A 1 605 ? 14.380 4.661 -41.371 1.00 37.75 605 HIS A O 1
ATOM 4890 N N . LYS A 1 606 ? 12.598 3.880 -40.261 1.00 29.69 606 LYS A N 1
ATOM 4891 C CA . LYS A 1 606 ? 11.720 5.027 -40.541 1.00 29.69 606 LYS A CA 1
ATOM 4892 C C . LYS A 1 606 ? 11.966 6.163 -39.549 1.00 29.69 606 LYS A C 1
ATOM 4894 O O . LYS A 1 606 ? 12.068 5.928 -38.343 1.00 29.69 606 LYS A O 1
ATOM 4899 N N . SER A 1 607 ? 12.057 7.391 -40.062 1.00 39.59 607 SER A N 1
ATOM 4900 C CA . SER A 1 607 ? 12.420 8.565 -39.264 1.00 39.59 607 SER A CA 1
ATOM 4901 C C . SER A 1 607 ? 11.343 8.938 -38.241 1.00 39.59 607 SER A C 1
ATOM 4903 O O . SER A 1 607 ? 10.150 8.663 -38.404 1.00 39.59 607 SER A O 1
ATOM 4905 N N . PHE A 1 608 ? 11.775 9.609 -37.171 1.00 39.84 608 PHE A N 1
ATOM 4906 C CA . PHE A 1 608 ? 10.929 9.967 -36.034 1.00 39.84 608 PHE A CA 1
ATOM 4907 C C . PHE A 1 608 ? 9.651 10.746 -36.429 1.00 39.84 608 PHE A C 1
ATOM 4909 O O . PHE A 1 608 ? 8.597 10.590 -35.806 1.00 39.84 608 PHE A O 1
ATOM 4916 N N . ALA A 1 609 ? 9.719 11.535 -37.507 1.00 33.84 609 ALA A N 1
ATOM 4917 C CA . ALA A 1 609 ? 8.643 12.402 -37.982 1.00 33.84 609 ALA A CA 1
ATOM 4918 C C . ALA A 1 609 ? 7.339 11.666 -38.360 1.00 33.84 609 ALA A C 1
ATOM 4920 O O . ALA A 1 609 ? 6.261 12.251 -38.234 1.00 33.84 609 ALA A O 1
ATOM 4921 N N . GLU A 1 610 ? 7.393 10.393 -38.777 1.00 35.31 610 GLU A N 1
ATOM 4922 C CA . GLU A 1 610 ? 6.176 9.624 -39.098 1.00 35.31 610 GLU A CA 1
ATOM 4923 C C . GLU A 1 610 ? 5.386 9.206 -37.841 1.00 35.31 610 GLU A C 1
ATOM 4925 O O . GLU A 1 610 ? 4.162 9.091 -37.896 1.00 35.31 610 GLU A O 1
ATOM 4930 N N . ARG A 1 611 ? 6.040 9.034 -36.680 1.00 41.00 611 ARG A N 1
ATOM 4931 C CA . ARG A 1 611 ? 5.363 8.595 -35.439 1.00 41.00 611 ARG A CA 1
ATOM 4932 C C . ARG A 1 611 ? 4.540 9.692 -34.762 1.00 41.00 611 ARG A C 1
ATOM 4934 O O . ARG A 1 611 ? 3.580 9.378 -34.062 1.00 41.00 611 ARG A O 1
ATOM 4941 N N . ALA A 1 612 ? 4.887 10.963 -34.958 1.00 36.66 612 ALA A N 1
ATOM 4942 C CA . ALA A 1 612 ? 4.254 12.077 -34.248 1.00 36.66 612 ALA A CA 1
ATOM 4943 C C . ALA A 1 612 ? 2.826 12.408 -34.735 1.00 36.66 612 ALA A C 1
ATOM 4945 O O . ALA A 1 612 ? 2.038 12.972 -33.979 1.00 36.66 612 ALA A O 1
ATOM 4946 N N . LYS A 1 613 ? 2.462 12.046 -35.975 1.00 32.19 613 LYS A N 1
ATOM 4947 C CA . LYS A 1 613 ? 1.210 12.494 -36.620 1.00 32.19 613 LYS A CA 1
ATOM 4948 C C . LYS A 1 613 ? -0.073 11.775 -36.175 1.00 32.19 613 LYS A C 1
ATOM 4950 O O . LYS A 1 613 ? -1.155 12.249 -36.497 1.00 32.19 613 LYS A O 1
ATOM 4955 N N . LYS A 1 614 ? 0.004 10.656 -35.443 1.00 31.50 614 LYS A N 1
ATOM 4956 C CA . LYS A 1 614 ? -1.171 9.809 -35.128 1.00 31.50 614 LYS A CA 1
ATOM 4957 C C . LYS A 1 614 ? -1.952 10.176 -33.848 1.00 31.50 614 LYS A C 1
ATOM 4959 O O . LYS A 1 614 ? -2.885 9.461 -33.502 1.00 31.50 614 LYS A O 1
ATOM 4964 N N . ASN A 1 615 ? -1.591 11.257 -33.146 1.00 30.12 615 ASN A N 1
ATOM 4965 C CA . ASN A 1 615 ? -2.091 11.564 -31.790 1.00 30.12 615 ASN A CA 1
ATOM 4966 C C . ASN A 1 615 ? -2.847 12.907 -31.641 1.00 30.12 615 ASN A C 1
ATOM 4968 O O . ASN A 1 615 ? -2.969 13.405 -30.520 1.00 30.12 615 ASN A O 1
ATOM 4972 N N . SER A 1 616 ? -3.356 13.518 -32.719 1.00 30.47 616 SER A N 1
ATOM 4973 C CA . SER A 1 616 ? -4.000 14.842 -32.630 1.00 30.47 616 SER A CA 1
ATOM 4974 C C . SER A 1 616 ? -5.211 15.052 -33.553 1.00 30.47 616 SER A C 1
ATOM 4976 O O . SER A 1 616 ? -5.107 15.780 -34.535 1.00 30.47 616 SER A O 1
ATOM 4978 N N . GLU A 1 617 ? -6.379 14.516 -33.179 1.00 25.09 617 GLU A N 1
ATOM 4979 C CA . GLU A 1 617 ? -7.691 15.022 -33.630 1.00 25.09 617 GLU A CA 1
ATOM 4980 C C . GLU A 1 617 ? -8.720 15.007 -32.472 1.00 25.09 617 GLU A C 1
ATOM 4982 O O . GLU A 1 617 ? -8.720 14.065 -31.673 1.00 25.09 617 GLU A O 1
ATOM 4987 N N . PRO A 1 618 ? -9.578 16.041 -32.324 1.00 26.62 618 PRO A N 1
ATOM 4988 C CA . PRO A 1 618 ? -10.586 16.124 -31.263 1.00 26.62 618 PRO A CA 1
ATOM 4989 C C . PRO A 1 618 ? -11.984 15.657 -31.717 1.00 26.62 618 PRO A C 1
ATOM 4991 O O . PRO A 1 618 ? -12.420 15.947 -32.827 1.00 26.62 618 PRO A O 1
ATOM 4994 N N . LEU A 1 619 ? -12.733 15.002 -30.822 1.00 25.25 619 LEU A N 1
ATOM 4995 C CA . LEU A 1 619 ? -14.118 14.569 -31.070 1.00 25.25 619 LEU A CA 1
ATOM 4996 C C . LEU A 1 619 ? -15.156 15.648 -30.697 1.00 25.25 619 LEU A C 1
ATOM 4998 O O . LEU A 1 619 ? -15.099 16.235 -29.615 1.00 25.25 619 LEU A O 1
ATOM 5002 N N . ASP A 1 620 ? -16.118 15.867 -31.601 1.00 26.05 620 ASP A N 1
ATOM 5003 C CA . ASP A 1 620 ? -17.205 16.857 -31.504 1.00 26.05 620 ASP A CA 1
ATOM 5004 C C . ASP A 1 620 ? -18.365 16.400 -30.585 1.00 26.05 620 ASP A C 1
ATOM 5006 O O . ASP A 1 620 ? -18.521 15.217 -30.277 1.00 26.05 620 ASP A O 1
ATOM 5010 N N . ASN A 1 621 ? -19.189 17.343 -30.113 1.00 28.45 621 ASN A N 1
ATOM 5011 C CA . ASN A 1 621 ? -20.083 17.156 -28.967 1.00 28.45 621 ASN A CA 1
ATOM 5012 C C . ASN A 1 621 ? -21.531 17.630 -29.233 1.00 28.45 621 ASN A C 1
ATOM 5014 O O . ASN A 1 621 ? -21.829 18.826 -29.180 1.00 28.45 621 ASN A O 1
ATOM 5018 N N . LYS A 1 622 ? -22.469 16.691 -29.449 1.00 25.64 622 LYS A N 1
ATOM 5019 C CA . LYS A 1 622 ? -23.914 16.975 -29.610 1.00 25.64 622 LYS A CA 1
ATOM 5020 C C . LYS A 1 622 ? -24.824 15.882 -29.025 1.00 25.64 622 LYS A C 1
ATOM 5022 O O . LYS A 1 622 ? -25.023 14.857 -29.660 1.00 25.64 622 LYS A O 1
ATOM 5027 N N . GLN A 1 623 ? -25.487 16.167 -27.897 1.00 26.84 623 GLN A N 1
ATOM 5028 C CA . GLN A 1 623 ? -26.961 16.304 -27.765 1.00 26.84 623 GLN A CA 1
ATOM 5029 C C . GLN A 1 623 ? -27.406 16.420 -26.285 1.00 26.84 623 GLN A C 1
ATOM 5031 O O . GLN A 1 623 ? -26.613 16.252 -25.361 1.00 26.84 623 GLN A O 1
ATOM 5036 N N . ARG A 1 624 ? -28.663 16.832 -26.042 1.00 26.56 624 ARG A N 1
ATOM 5037 C CA . ARG A 1 624 ? -29.151 17.383 -24.757 1.00 26.56 624 ARG A CA 1
ATOM 5038 C C . ARG A 1 624 ? -30.493 16.777 -24.297 1.00 26.56 624 ARG A C 1
ATOM 5040 O O . ARG A 1 624 ? -31.416 16.691 -25.091 1.00 26.56 624 ARG A O 1
ATOM 5047 N N . LYS A 1 625 ? -30.618 16.643 -22.965 1.00 26.55 625 LYS A N 1
ATOM 5048 C CA . LYS A 1 625 ? -31.819 16.822 -22.102 1.00 26.55 625 LYS A CA 1
ATOM 5049 C C . LYS A 1 625 ? -33.014 15.840 -22.150 1.00 26.55 625 LYS A C 1
ATOM 5051 O O . LYS A 1 625 ? -33.850 15.915 -23.040 1.00 26.55 625 LYS A O 1
ATOM 5056 N N . ALA A 1 626 ? -33.252 15.229 -20.979 1.00 23.48 626 ALA A N 1
ATOM 5057 C CA . ALA A 1 626 ? -34.498 15.329 -20.186 1.00 23.48 626 ALA A CA 1
ATOM 5058 C C . ALA A 1 626 ? -34.191 15.091 -18.674 1.00 23.48 626 ALA A C 1
ATOM 5060 O O . ALA A 1 626 ? -33.190 14.455 -18.367 1.00 23.48 626 ALA A O 1
ATOM 5061 N N . GLY A 1 627 ? -34.944 15.577 -17.669 1.00 22.95 627 GLY A N 1
ATOM 5062 C CA . GLY A 1 627 ? -35.957 16.646 -17.708 1.00 22.95 627 GLY A CA 1
ATOM 5063 C C . GLY A 1 627 ? -36.963 16.719 -16.530 1.00 22.95 627 GLY A C 1
ATOM 5064 O O . GLY A 1 627 ? -38.143 16.510 -16.778 1.00 22.95 627 GLY A O 1
ATOM 5065 N N . ARG A 1 628 ? -36.557 17.060 -15.285 1.00 24.19 628 ARG A N 1
ATOM 5066 C CA . ARG A 1 628 ? -37.461 17.436 -14.152 1.00 24.19 628 ARG A CA 1
ATOM 5067 C C . ARG A 1 628 ? -36.819 18.505 -13.240 1.00 24.19 628 ARG A C 1
ATOM 5069 O O . ARG A 1 628 ? -35.606 18.476 -13.048 1.00 24.19 628 ARG A O 1
ATOM 5076 N N . SER A 1 629 ? -37.599 19.473 -12.740 1.00 27.36 629 SER A N 1
ATOM 5077 C CA . SER A 1 629 ? -37.091 20.691 -12.074 1.00 27.36 629 SER A CA 1
ATOM 5078 C C . SER A 1 629 ? -36.905 20.562 -10.553 1.00 27.36 629 SER A C 1
ATOM 5080 O O . SER A 1 629 ? -37.489 19.714 -9.888 1.00 27.36 629 SER A O 1
ATOM 5082 N N . MET A 1 630 ? -36.059 21.441 -10.005 1.00 27.39 630 MET A N 1
ATOM 5083 C CA . MET A 1 630 ? -35.658 21.502 -8.588 1.00 27.39 630 MET A CA 1
ATOM 5084 C C . MET A 1 630 ? -36.459 22.522 -7.753 1.00 27.39 630 MET A C 1
ATOM 5086 O O . MET A 1 630 ? -36.083 22.820 -6.622 1.00 27.39 630 MET A O 1
ATOM 5090 N N . THR A 1 631 ? -37.542 23.080 -8.297 1.00 30.52 631 THR A N 1
ATOM 5091 C CA . THR A 1 631 ? -38.311 24.173 -7.674 1.00 30.52 631 THR A CA 1
ATOM 5092 C C . THR A 1 631 ? -39.196 23.719 -6.512 1.00 30.52 631 THR A C 1
ATOM 5094 O O . THR A 1 631 ? -39.318 24.448 -5.532 1.00 30.52 631 THR A O 1
ATOM 5097 N N . ASP A 1 632 ? -39.716 22.491 -6.540 1.00 29.78 632 ASP A N 1
ATOM 5098 C CA . ASP A 1 632 ? -40.701 22.029 -5.544 1.00 29.78 632 ASP A CA 1
ATOM 5099 C C . ASP A 1 632 ? -40.069 21.557 -4.219 1.00 29.78 632 ASP A C 1
ATOM 5101 O O . ASP A 1 632 ? -40.769 21.255 -3.257 1.00 29.78 632 ASP A O 1
ATOM 5105 N N . ARG A 1 633 ? -38.730 21.492 -4.141 1.00 29.38 633 ARG A N 1
ATOM 5106 C CA . ARG A 1 633 ? -37.990 21.032 -2.947 1.00 29.38 633 ARG A CA 1
ATOM 5107 C C . ARG A 1 633 ? -37.491 22.149 -2.026 1.00 29.38 633 ARG A C 1
ATOM 5109 O O . ARG A 1 633 ? -36.968 21.844 -0.957 1.00 29.38 633 ARG A O 1
ATOM 5116 N N . MET A 1 634 ? -37.630 23.422 -2.402 1.00 26.67 634 MET A N 1
ATOM 5117 C CA . MET A 1 634 ? -37.143 24.545 -1.581 1.00 26.67 634 MET A CA 1
ATOM 5118 C C . MET A 1 634 ? -38.129 25.008 -0.495 1.00 26.67 634 MET A C 1
ATOM 5120 O O . MET A 1 634 ? -37.711 25.637 0.474 1.00 26.67 634 MET A O 1
ATOM 5124 N N . THR A 1 635 ? -39.415 24.668 -0.601 1.00 25.52 635 THR A N 1
ATOM 5125 C CA . THR A 1 635 ? -40.477 25.269 0.230 1.00 25.52 635 THR A CA 1
ATOM 5126 C C . THR A 1 635 ? -40.634 24.638 1.625 1.00 25.52 635 THR A C 1
ATOM 5128 O O . THR A 1 635 ? -41.307 25.203 2.481 1.00 25.52 635 THR A O 1
ATOM 5131 N N . THR A 1 636 ? -40.003 23.491 1.908 1.00 26.25 636 THR A N 1
ATOM 5132 C CA . THR A 1 636 ? -40.236 22.721 3.155 1.00 26.25 636 THR A CA 1
ATOM 5133 C C . THR A 1 636 ? -39.201 22.969 4.269 1.00 26.25 636 THR A C 1
ATOM 5135 O O . THR A 1 636 ? -39.321 22.392 5.345 1.00 26.25 636 THR A O 1
ATOM 5138 N N . MET A 1 637 ? -38.187 23.824 4.065 1.00 24.36 637 MET A N 1
ATOM 5139 C CA . MET A 1 637 ? -37.057 23.992 5.010 1.00 24.36 637 MET A CA 1
ATOM 5140 C C . MET A 1 637 ? -36.963 25.355 5.727 1.00 24.36 637 MET A C 1
ATOM 5142 O O . MET A 1 637 ? -35.926 25.674 6.302 1.00 24.36 637 MET A O 1
ATOM 5146 N N . ILE A 1 638 ? -38.033 26.158 5.745 1.00 29.25 638 ILE A N 1
ATOM 5147 C CA . ILE A 1 638 ? -38.010 27.517 6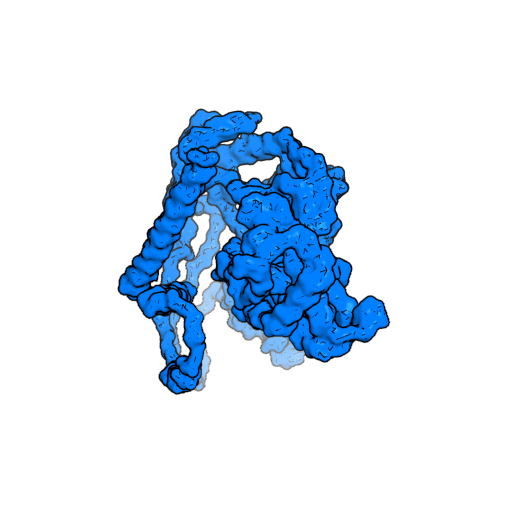.335 1.00 29.25 638 ILE A CA 1
ATOM 5148 C C . ILE A 1 638 ? -38.535 27.591 7.790 1.00 29.25 638 ILE A C 1
ATOM 5150 O O . ILE A 1 638 ? -38.219 28.542 8.500 1.00 29.25 638 ILE A O 1
ATOM 5154 N N . ASN A 1 639 ? -39.259 26.582 8.296 1.00 27.34 639 ASN A N 1
ATOM 5155 C CA . ASN A 1 639 ? -40.066 26.726 9.525 1.00 27.34 639 ASN A CA 1
ATOM 5156 C C . ASN A 1 639 ? -39.522 26.116 10.838 1.00 27.34 639 ASN A C 1
ATOM 5158 O O . ASN A 1 639 ? -40.282 26.002 11.797 1.00 27.34 639 ASN A O 1
ATOM 5162 N N . VAL A 1 640 ? -38.227 25.782 10.959 1.00 27.00 640 VAL A N 1
ATOM 5163 C CA . VAL A 1 640 ? -37.643 25.387 12.266 1.00 27.00 640 VAL A CA 1
ATOM 5164 C C . VAL A 1 640 ? -36.272 26.025 12.519 1.00 27.00 640 VAL A C 1
ATOM 5166 O O . VAL A 1 640 ? -35.236 25.405 12.296 1.00 27.00 640 VAL A O 1
ATOM 5169 N N . LYS A 1 641 ? -36.270 27.257 13.053 1.00 29.66 641 LYS A N 1
ATOM 5170 C CA . LYS A 1 641 ? -35.202 27.783 13.934 1.00 29.66 641 LYS A CA 1
ATOM 5171 C C . LYS A 1 641 ? -35.654 29.049 14.676 1.00 29.66 641 LYS A C 1
ATOM 5173 O O . LYS A 1 641 ? -35.363 30.175 14.282 1.00 29.66 641 LYS A O 1
ATOM 5178 N N . ARG A 1 642 ? -36.366 28.856 15.792 1.00 28.38 642 ARG A N 1
ATOM 5179 C CA . ARG A 1 642 ? -36.687 29.920 16.759 1.00 28.38 642 ARG A CA 1
ATOM 5180 C C . ARG A 1 642 ? -36.508 29.437 18.203 1.00 28.38 642 ARG A C 1
ATOM 5182 O O . ARG A 1 642 ? -37.484 29.228 18.910 1.00 28.38 642 ARG A O 1
ATOM 5189 N N . SER A 1 643 ? -35.256 29.287 18.634 1.00 28.88 643 SER A N 1
ATOM 5190 C CA . SER A 1 643 ? -34.831 29.422 20.040 1.00 28.88 643 SER A CA 1
ATOM 5191 C C . SER A 1 643 ? -33.314 29.226 20.193 1.00 28.88 643 SER A C 1
ATOM 5193 O O . SER A 1 643 ? -32.672 28.601 19.354 1.00 28.88 643 SER A O 1
ATOM 5195 N N . ILE A 1 644 ? -32.796 29.745 21.315 1.00 28.00 644 ILE A N 1
ATOM 5196 C CA . ILE A 1 644 ? -31.422 29.686 21.858 1.00 28.00 644 ILE A CA 1
ATOM 5197 C C . ILE A 1 644 ? -30.548 30.918 21.562 1.00 28.00 644 ILE A C 1
ATOM 5199 O O . ILE A 1 644 ? -29.722 30.977 20.656 1.00 28.00 644 ILE A O 1
ATOM 5203 N N . SER A 1 645 ? -30.719 31.897 22.446 1.00 28.14 645 SER A N 1
ATOM 5204 C CA . SER A 1 645 ? -29.678 32.787 22.974 1.00 28.14 645 SER A CA 1
ATOM 5205 C C . SER A 1 645 ? -28.992 32.090 24.179 1.00 28.14 645 SER A C 1
ATOM 5207 O O . SER A 1 645 ? -29.638 31.249 24.793 1.00 28.14 645 SER A O 1
ATOM 5209 N N . GLN A 1 646 ? -27.766 32.366 24.643 1.00 27.56 646 GLN A N 1
ATOM 5210 C CA . GLN A 1 646 ? -26.882 33.526 24.477 1.00 27.56 646 GLN A CA 1
ATOM 5211 C C . GLN A 1 646 ? -25.391 33.113 24.486 1.00 27.56 646 GLN A C 1
ATOM 5213 O O . GLN A 1 646 ? -24.918 32.513 25.446 1.00 27.56 646 GLN A O 1
ATOM 5218 N N . SER A 1 647 ? -24.622 33.594 23.513 1.00 27.12 647 SER A N 1
ATOM 5219 C CA . SER A 1 647 ? -23.250 34.094 23.700 1.00 27.12 647 SER A CA 1
ATOM 5220 C C . SER A 1 647 ? -22.948 35.024 22.516 1.00 27.12 647 SER A C 1
ATOM 5222 O O . SER A 1 647 ? -23.430 34.794 21.407 1.00 27.12 647 SER A O 1
ATOM 5224 N N . ARG A 1 648 ? -22.285 36.166 22.753 1.00 35.34 648 ARG A N 1
ATOM 5225 C CA . ARG A 1 648 ? -22.181 37.248 21.751 1.00 35.34 648 ARG A CA 1
ATOM 5226 C C . ARG A 1 648 ? -21.152 36.924 20.659 1.00 35.34 648 ARG A C 1
ATOM 5228 O O . ARG A 1 648 ? -20.041 37.436 20.701 1.00 35.34 648 ARG A O 1
ATOM 5235 N N . ILE A 1 649 ? -21.559 36.147 19.658 1.00 37.12 649 ILE A N 1
ATOM 5236 C CA . ILE A 1 649 ? -21.013 36.274 18.299 1.00 37.12 649 ILE A CA 1
ATOM 5237 C C . ILE A 1 649 ? -21.641 37.537 17.699 1.00 37.12 649 ILE A C 1
ATOM 5239 O O . ILE A 1 649 ? -22.850 37.757 17.849 1.00 37.12 649 ILE A O 1
ATOM 5243 N N . THR A 1 650 ? -20.858 38.409 17.063 1.00 41.25 650 THR A N 1
ATOM 5244 C CA . THR A 1 650 ? -21.437 39.597 16.424 1.00 41.25 650 THR A CA 1
ATOM 5245 C C . THR A 1 650 ? -22.269 39.191 15.202 1.00 41.25 650 THR A C 1
ATOM 5247 O O . THR A 1 650 ? -21.991 38.192 14.529 1.00 41.25 650 THR A O 1
ATOM 5250 N N . LYS A 1 651 ? -23.315 39.969 14.884 1.00 42.91 651 LYS A N 1
ATOM 5251 C CA . LYS A 1 651 ? -24.119 39.723 13.671 1.00 42.91 651 LYS A CA 1
ATOM 5252 C C . LYS A 1 651 ? -23.241 39.748 12.414 1.00 42.91 651 LYS A C 1
ATOM 5254 O O . LYS A 1 651 ? -23.437 38.914 11.541 1.00 42.91 651 LYS A O 1
ATOM 5259 N N . SER A 1 652 ? -22.240 40.630 12.384 1.00 40.28 652 SER A N 1
ATOM 5260 C CA . SER A 1 652 ? -21.211 40.718 11.343 1.00 40.28 652 SER A CA 1
ATOM 5261 C C . SER A 1 652 ? -20.401 39.430 11.182 1.00 40.28 652 SER A C 1
ATOM 5263 O O . SER A 1 652 ? -20.336 38.919 10.074 1.00 40.28 652 SER A O 1
ATOM 5265 N N . GLU A 1 653 ? -19.848 38.850 12.254 1.00 41.22 653 GLU A N 1
ATOM 5266 C CA . GLU A 1 653 ? -19.065 37.600 12.161 1.00 41.22 653 GLU A CA 1
ATOM 5267 C C . GLU A 1 653 ? -19.924 36.419 11.693 1.00 41.22 653 GLU A C 1
ATOM 5269 O O . GLU A 1 653 ? -19.493 35.622 10.864 1.00 41.22 653 GLU A O 1
ATOM 5274 N N . THR A 1 654 ? -21.168 36.331 12.176 1.00 42.75 654 THR A N 1
ATOM 5275 C CA . THR A 1 654 ? -22.106 35.269 11.765 1.00 42.75 654 THR A CA 1
ATOM 5276 C C . THR A 1 654 ? -22.471 35.397 10.281 1.00 42.75 654 THR A C 1
ATOM 5278 O O . THR A 1 654 ? -22.568 34.401 9.561 1.00 42.75 654 THR A O 1
ATOM 5281 N N . GLN A 1 655 ? -22.668 36.630 9.811 1.00 45.38 655 GLN A N 1
ATOM 5282 C CA . GLN A 1 655 ? -22.999 36.936 8.423 1.00 45.38 655 GLN A CA 1
ATOM 5283 C C . GLN A 1 655 ? -21.802 36.682 7.496 1.00 45.38 655 GLN A C 1
ATOM 5285 O O . GLN A 1 655 ? -21.956 35.997 6.490 1.00 45.38 655 GLN A O 1
ATOM 5290 N N . GLN A 1 656 ? -20.600 37.096 7.902 1.00 47.72 656 GLN A N 1
ATOM 5291 C CA . GLN A 1 656 ? -19.352 36.870 7.172 1.00 47.72 656 GLN A CA 1
ATOM 5292 C C . GLN A 1 656 ? -19.023 35.371 7.044 1.00 47.72 656 GLN A C 1
ATOM 5294 O O . GLN A 1 656 ? -18.734 34.908 5.946 1.00 47.72 656 GLN A O 1
ATOM 5299 N N . GLN A 1 657 ? -19.182 34.578 8.113 1.00 47.88 657 GLN A N 1
ATOM 5300 C CA . GLN A 1 657 ? -19.049 33.111 8.051 1.00 47.88 657 GLN A CA 1
ATOM 5301 C C . GLN A 1 657 ? -20.102 32.455 7.140 1.00 47.88 657 GLN A C 1
ATOM 5303 O O . GLN A 1 657 ? -19.822 31.460 6.469 1.00 47.88 657 GLN A O 1
ATOM 5308 N N . THR A 1 658 ? -21.321 33.004 7.089 1.00 47.62 658 THR A N 1
ATOM 5309 C CA . THR A 1 658 ? -22.395 32.490 6.223 1.00 47.62 658 THR A CA 1
ATOM 5310 C C . THR A 1 658 ? -22.127 32.809 4.748 1.00 47.62 658 THR A C 1
ATOM 5312 O O . THR A 1 658 ? -22.334 31.950 3.886 1.00 47.62 658 THR A O 1
ATOM 5315 N N . GLU A 1 659 ? -21.625 34.007 4.445 1.00 55.38 659 GLU A N 1
ATOM 5316 C CA . GLU A 1 659 ? -21.195 34.417 3.103 1.00 55.38 659 GLU A CA 1
ATOM 5317 C C . GLU A 1 659 ? -19.974 33.612 2.637 1.00 55.38 659 GLU A C 1
ATOM 5319 O O . GLU A 1 659 ? -19.991 33.064 1.535 1.00 55.38 659 GLU A O 1
ATOM 5324 N N . GLU A 1 660 ? -18.969 33.425 3.496 1.00 54.25 660 GLU A N 1
ATOM 5325 C CA . GLU A 1 660 ? -17.786 32.606 3.211 1.00 54.25 660 GLU A CA 1
ATOM 5326 C C . GLU A 1 660 ? -18.166 31.143 2.929 1.00 54.25 660 GLU A C 1
ATOM 5328 O O . GLU A 1 660 ? -17.744 30.567 1.924 1.00 54.25 660 GLU A O 1
ATOM 5333 N N . MET A 1 661 ? -19.038 30.542 3.749 1.00 48.47 661 MET A N 1
ATOM 5334 C CA . MET A 1 661 ? -19.561 29.192 3.512 1.00 48.47 661 MET A CA 1
ATOM 5335 C C . MET A 1 661 ? -20.362 29.107 2.200 1.00 48.47 661 MET A C 1
ATOM 5337 O O . MET A 1 661 ? -20.232 28.131 1.457 1.00 48.47 661 MET A O 1
ATOM 5341 N N . THR A 1 662 ? -21.150 30.134 1.872 1.00 58.25 662 THR A N 1
ATOM 5342 C CA . THR A 1 662 ? -21.929 30.200 0.623 1.00 58.25 662 THR A CA 1
ATOM 5343 C C . THR A 1 662 ? -21.018 30.309 -0.603 1.00 58.25 662 THR A C 1
ATOM 5345 O O . THR A 1 662 ? -21.213 29.584 -1.584 1.00 58.25 662 THR A O 1
ATOM 5348 N N . ASN A 1 663 ? -19.977 31.141 -0.534 1.00 59.16 663 ASN A N 1
ATOM 5349 C CA . ASN A 1 663 ? -18.978 31.298 -1.589 1.00 59.16 663 ASN A CA 1
ATOM 5350 C C . ASN A 1 663 ? -18.134 30.027 -1.758 1.00 59.16 663 ASN A C 1
ATOM 5352 O O . ASN A 1 663 ? -17.979 29.553 -2.883 1.00 59.16 663 ASN A O 1
ATOM 5356 N N . ASN A 1 664 ? -17.713 29.386 -0.662 1.00 54.50 664 ASN A N 1
ATOM 5357 C CA . ASN A 1 664 ? -17.050 28.080 -0.686 1.00 54.50 664 ASN A CA 1
ATOM 5358 C C . ASN A 1 664 ? -17.918 27.008 -1.376 1.00 54.50 664 ASN A C 1
ATOM 5360 O O . ASN A 1 664 ? -17.427 26.273 -2.233 1.00 54.50 664 ASN A O 1
ATOM 5364 N N . VAL A 1 665 ? -19.225 26.940 -1.084 1.00 55.12 665 VAL A N 1
ATOM 5365 C CA . VAL A 1 665 ? -20.161 26.023 -1.770 1.00 55.12 665 VAL A CA 1
ATOM 5366 C C . VAL A 1 665 ? -20.322 26.371 -3.257 1.00 55.12 665 VAL A C 1
ATOM 5368 O O . VAL A 1 665 ? -20.412 25.464 -4.089 1.00 55.12 665 VAL A O 1
ATOM 5371 N N . LYS A 1 666 ? -20.330 27.661 -3.617 1.00 67.25 666 LYS A N 1
ATOM 5372 C CA . LYS A 1 666 ? -20.397 28.126 -5.011 1.00 67.25 666 LYS A CA 1
ATOM 5373 C C . LYS A 1 666 ? -19.135 27.737 -5.791 1.00 67.25 666 LYS A C 1
ATOM 5375 O O . LYS A 1 666 ? -19.261 27.102 -6.835 1.00 67.25 666 LYS A O 1
ATOM 5380 N N . VAL A 1 667 ? -17.941 27.994 -5.249 1.00 60.06 667 VAL A N 1
ATOM 5381 C CA . VAL A 1 667 ? -16.654 27.539 -5.815 1.00 60.06 667 VAL A CA 1
ATOM 5382 C C . VAL A 1 667 ? -16.634 26.016 -5.968 1.00 60.06 667 VAL A C 1
ATOM 5384 O O . VAL A 1 667 ? -16.284 25.517 -7.034 1.00 60.06 667 VAL A O 1
ATOM 5387 N N . ARG A 1 668 ? -17.105 25.258 -4.967 1.00 52.88 668 ARG A N 1
ATOM 5388 C CA . ARG A 1 668 ? -17.171 23.785 -5.029 1.00 52.88 668 ARG A CA 1
ATOM 5389 C C . ARG A 1 668 ? -18.032 23.278 -6.193 1.00 52.88 668 ARG A C 1
ATOM 5391 O O . ARG A 1 668 ? -17.635 22.334 -6.873 1.00 52.88 668 ARG A O 1
ATOM 5398 N N . LYS A 1 669 ? -19.175 23.923 -6.461 1.00 59.31 669 LYS A N 1
ATOM 5399 C CA . LYS A 1 669 ? -20.050 23.605 -7.606 1.00 59.31 669 LYS A CA 1
ATOM 5400 C C . LYS A 1 669 ? -19.416 23.969 -8.950 1.00 59.31 669 LYS A C 1
ATOM 5402 O O . LYS A 1 669 ? -19.558 23.206 -9.902 1.00 59.31 669 LYS A O 1
ATOM 5407 N N . LEU A 1 670 ? -18.700 25.091 -9.035 1.00 62.22 670 LEU A N 1
ATOM 5408 C CA . LEU A 1 670 ? -17.999 25.491 -10.260 1.00 62.22 670 LEU A CA 1
ATOM 5409 C C . LEU A 1 670 ? -16.803 24.570 -10.556 1.00 62.22 670 LEU A C 1
ATOM 5411 O O . LEU A 1 670 ? -16.650 24.116 -11.685 1.00 62.22 670 LEU A O 1
ATOM 5415 N N . LEU A 1 671 ? -16.031 24.169 -9.544 1.00 54.38 671 LEU A N 1
ATOM 5416 C CA . LEU A 1 671 ? -14.975 23.164 -9.704 1.00 54.38 671 LEU A CA 1
ATOM 5417 C C . LEU A 1 671 ? -15.541 21.785 -10.094 1.00 54.38 671 LEU A C 1
ATOM 5419 O O . LEU A 1 671 ? -14.956 21.096 -10.921 1.00 54.38 671 LEU A O 1
ATOM 5423 N N . GLN A 1 672 ? -16.709 21.380 -9.580 1.00 52.75 672 GLN A N 1
ATOM 5424 C CA . GLN A 1 672 ? -17.399 20.163 -10.043 1.00 52.75 672 GLN A CA 1
ATOM 5425 C C . GLN A 1 672 ? -17.888 20.270 -11.501 1.00 52.75 672 GLN A C 1
ATOM 5427 O O . GLN A 1 672 ? -17.789 19.299 -12.255 1.00 52.75 672 GLN A O 1
ATOM 5432 N N . LYS A 1 673 ? -18.370 21.445 -11.925 1.00 59.72 673 LYS A N 1
ATOM 5433 C CA . LYS A 1 673 ? -18.725 21.748 -13.324 1.00 59.72 673 LYS A CA 1
ATOM 5434 C C . LYS A 1 673 ? -17.493 21.641 -14.240 1.00 59.72 673 LYS A C 1
ATOM 5436 O O . LYS A 1 673 ? -17.547 20.948 -15.250 1.00 59.72 673 LYS A O 1
ATOM 5441 N N . GLN A 1 674 ? -16.358 22.205 -13.831 1.00 51.50 674 GLN A N 1
ATOM 5442 C CA . GLN A 1 674 ? -15.083 22.080 -14.546 1.00 51.50 674 GLN A CA 1
ATOM 5443 C C . GLN A 1 674 ? -14.588 20.622 -14.613 1.00 51.50 674 GLN A C 1
ATOM 5445 O O . GLN A 1 674 ? -14.239 20.131 -15.683 1.00 51.50 674 GLN A O 1
ATOM 5450 N N . ASN A 1 675 ? -14.632 19.892 -13.493 1.00 45.38 675 ASN A N 1
ATOM 5451 C CA . ASN A 1 675 ? -14.177 18.497 -13.399 1.00 45.38 675 ASN A CA 1
ATOM 5452 C C . ASN A 1 675 ? -15.080 17.489 -14.134 1.00 45.38 675 ASN A C 1
ATOM 5454 O O . ASN A 1 675 ? -14.663 16.356 -14.367 1.00 45.38 675 ASN A O 1
ATOM 5458 N N . SER A 1 676 ? -16.298 17.886 -14.517 1.00 48.91 676 SER A N 1
ATOM 5459 C CA . SER A 1 676 ? -17.181 17.121 -15.412 1.00 48.91 676 SER A CA 1
ATOM 5460 C C . SER A 1 676 ? -17.005 17.492 -16.894 1.00 48.91 676 SER A C 1
ATOM 5462 O O . SER A 1 676 ? -17.775 17.038 -17.736 1.00 48.91 676 SER A O 1
ATOM 5464 N N . GLY A 1 677 ? -15.982 18.289 -17.227 1.00 41.09 677 GLY A N 1
ATOM 5465 C CA . GLY A 1 677 ? -15.651 18.687 -18.598 1.00 41.09 677 GLY A CA 1
ATOM 5466 C C . GLY A 1 677 ? -16.497 19.838 -19.149 1.00 41.09 677 GLY A C 1
ATOM 5467 O O . GLY A 1 677 ? -16.382 20.164 -20.328 1.00 41.09 677 GLY A O 1
ATOM 5468 N N . ALA A 1 678 ? -17.345 20.469 -18.331 1.00 52.91 678 ALA A N 1
ATOM 5469 C CA . ALA A 1 678 ? -18.128 21.621 -18.759 1.00 52.91 678 ALA A CA 1
ATOM 5470 C C . ALA A 1 678 ? -17.320 22.920 -18.614 1.00 52.91 678 ALA A C 1
ATOM 5472 O O . ALA A 1 678 ? -16.778 23.222 -17.549 1.00 52.91 678 ALA A O 1
ATOM 5473 N N . PHE A 1 679 ? -17.285 23.721 -19.681 1.00 59.44 679 PHE A N 1
ATOM 5474 C CA . PHE A 1 679 ? -16.602 25.013 -19.679 1.00 59.44 679 PHE A CA 1
ATOM 5475 C C . PHE A 1 679 ? -17.190 25.975 -18.633 1.00 59.44 679 PHE A C 1
ATOM 5477 O O . PHE A 1 679 ? -18.411 26.117 -18.492 1.00 59.44 679 PHE A O 1
ATOM 5484 N N . LEU A 1 680 ? -16.292 26.651 -17.915 1.00 67.06 680 LEU A N 1
ATOM 5485 C CA . LEU A 1 680 ? -16.608 27.784 -17.050 1.00 67.06 680 LEU A CA 1
ATOM 5486 C C . LEU A 1 680 ? -16.595 29.085 -17.854 1.00 67.06 680 LEU A C 1
ATOM 5488 O O . LEU A 1 680 ? -15.748 29.252 -18.735 1.00 67.06 680 LEU A O 1
ATOM 5492 N N . THR A 1 681 ? -17.495 30.013 -17.528 1.00 80.75 681 THR A N 1
ATOM 5493 C CA . THR A 1 681 ? -17.433 31.383 -18.059 1.00 80.75 681 THR A CA 1
ATOM 5494 C C . THR A 1 681 ? -16.236 32.132 -17.468 1.00 80.75 681 THR A C 1
ATOM 5496 O O . THR A 1 681 ? -15.733 31.780 -16.401 1.00 80.75 681 THR A O 1
ATOM 5499 N N . GLU A 1 682 ? -15.783 33.201 -18.125 1.00 68.31 682 GLU A N 1
ATOM 5500 C CA . GLU A 1 682 ? -14.674 34.020 -17.608 1.00 68.31 682 GLU A CA 1
ATOM 5501 C C . GLU A 1 682 ? -14.991 34.703 -16.267 1.00 68.31 682 GLU A C 1
ATOM 5503 O O . GLU A 1 682 ? -14.082 34.995 -15.493 1.00 68.31 682 GLU A O 1
ATOM 5508 N N . GLU A 1 683 ? -16.271 34.918 -15.954 1.00 74.31 683 GLU A N 1
ATOM 5509 C CA . GLU A 1 683 ? -16.715 35.385 -14.635 1.00 74.31 683 GLU A CA 1
ATOM 5510 C C . GLU A 1 683 ? -16.651 34.268 -13.584 1.00 74.31 683 GLU A C 1
ATOM 5512 O O . GLU A 1 683 ? -16.198 34.498 -12.465 1.00 74.31 683 GLU A O 1
ATOM 5517 N N . GLU A 1 684 ? -17.049 33.039 -13.936 1.00 76.12 684 GLU A N 1
ATOM 5518 C CA . GLU A 1 684 ? -16.934 31.874 -13.050 1.00 76.12 684 GLU A CA 1
ATOM 5519 C C . GLU A 1 684 ? -15.466 31.539 -12.742 1.00 76.12 684 GLU A C 1
ATOM 5521 O O . GLU A 1 684 ? -15.148 31.232 -11.594 1.00 76.12 684 GLU A O 1
ATOM 5526 N N . LYS A 1 685 ? -14.564 31.645 -13.730 1.00 67.44 685 LYS A N 1
ATOM 5527 C CA . LYS A 1 685 ? -13.112 31.478 -13.532 1.00 67.44 685 LYS A CA 1
ATOM 5528 C C . LYS A 1 685 ? -12.542 32.559 -12.615 1.00 67.44 685 LYS A C 1
ATOM 5530 O O . LYS A 1 685 ? -11.939 32.222 -11.599 1.00 67.44 685 LYS A O 1
ATOM 5535 N N . ARG A 1 686 ? -12.800 33.841 -12.911 1.00 77.38 686 ARG A N 1
ATOM 5536 C CA . ARG A 1 686 ? -12.348 34.965 -12.069 1.00 77.38 686 ARG A CA 1
ATOM 5537 C C . ARG A 1 686 ? -12.861 34.859 -10.634 1.00 77.38 686 ARG A C 1
ATOM 5539 O O . ARG A 1 686 ? -12.102 35.120 -9.709 1.00 77.38 686 ARG A O 1
ATOM 5546 N N . PHE A 1 687 ? -14.104 34.415 -10.437 1.00 76.44 687 PHE A N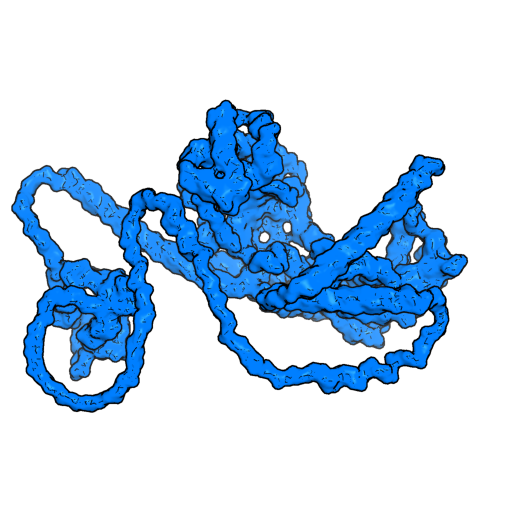 1
ATOM 5547 C CA . PHE A 1 687 ? -14.662 34.182 -9.103 1.00 76.44 687 PHE A CA 1
ATOM 5548 C C . PHE A 1 687 ? -13.909 33.083 -8.331 1.00 76.44 687 PHE A C 1
ATOM 5550 O O . PHE A 1 687 ? -13.645 33.249 -7.143 1.00 76.44 687 PHE A O 1
ATOM 5557 N N . ILE A 1 688 ? -13.519 31.982 -8.988 1.00 66.12 688 ILE A N 1
ATOM 5558 C CA . ILE A 1 688 ? -12.680 30.940 -8.370 1.00 66.12 688 ILE A CA 1
ATOM 5559 C C . ILE A 1 688 ? -11.288 31.489 -8.033 1.00 66.12 688 ILE A C 1
ATOM 5561 O O . ILE A 1 688 ? -10.822 31.317 -6.909 1.00 66.12 688 ILE A O 1
ATOM 5565 N N . GLU A 1 689 ? -10.624 32.151 -8.983 1.00 70.19 689 GLU A N 1
ATOM 5566 C CA . GLU A 1 689 ? -9.262 32.672 -8.804 1.00 70.19 689 GLU A CA 1
ATOM 5567 C C . GLU A 1 689 ? -9.179 33.733 -7.702 1.00 70.19 689 GLU A C 1
ATOM 5569 O O . GLU A 1 689 ? -8.258 33.700 -6.883 1.00 70.19 689 GLU A O 1
ATOM 5574 N N . GLN A 1 690 ? -10.153 34.645 -7.645 1.00 72.94 690 GLN A N 1
ATOM 5575 C CA . GLN A 1 690 ? -10.250 35.655 -6.595 1.00 72.94 690 GLN A CA 1
ATOM 5576 C C . GLN A 1 690 ? -10.456 35.004 -5.221 1.00 72.94 690 GLN A C 1
ATOM 5578 O O . GLN A 1 690 ? -9.701 35.291 -4.296 1.00 72.94 690 GLN A O 1
ATOM 5583 N N . HIS A 1 691 ? -11.401 34.066 -5.098 1.00 73.00 691 HIS A N 1
ATOM 5584 C CA . HIS A 1 691 ? -11.692 33.387 -3.828 1.00 73.00 691 HIS A CA 1
ATOM 5585 C C . HIS A 1 691 ? -10.508 32.534 -3.329 1.00 73.00 691 HIS A C 1
ATOM 5587 O O . HIS A 1 691 ? -10.221 32.491 -2.134 1.00 73.00 691 HIS A O 1
ATOM 5593 N N . ILE A 1 692 ? -9.763 31.889 -4.237 1.00 63.59 692 ILE A N 1
ATOM 5594 C CA . ILE A 1 692 ? -8.518 31.176 -3.898 1.00 63.59 692 ILE A CA 1
ATOM 5595 C C . ILE A 1 692 ? -7.435 32.158 -3.429 1.00 63.59 692 ILE A C 1
ATOM 5597 O O . ILE A 1 692 ? -6.749 31.883 -2.440 1.00 63.59 692 ILE A O 1
ATOM 5601 N N . ARG A 1 693 ? -7.282 33.307 -4.100 1.00 63.28 693 ARG A N 1
ATOM 5602 C CA . ARG A 1 693 ? -6.301 34.340 -3.733 1.00 63.28 693 ARG A CA 1
ATOM 5603 C C . ARG A 1 693 ? -6.592 34.927 -2.352 1.00 63.28 693 ARG A C 1
ATOM 5605 O O . ARG A 1 693 ? -5.699 34.942 -1.510 1.00 63.28 693 ARG A O 1
ATOM 5612 N N . GLU A 1 694 ? -7.836 35.322 -2.093 1.00 64.69 694 GLU A N 1
ATOM 5613 C CA . GLU A 1 694 ? -8.273 35.885 -0.809 1.00 64.69 694 GLU A CA 1
ATOM 5614 C C . GLU A 1 694 ? -8.038 34.903 0.353 1.00 64.69 694 GLU A C 1
ATOM 5616 O O . GLU A 1 694 ? -7.440 35.278 1.367 1.00 64.69 694 GLU A O 1
ATOM 5621 N N . ASN A 1 695 ? -8.383 33.621 0.173 1.00 59.00 695 ASN A N 1
ATOM 5622 C CA . ASN A 1 695 ? -8.087 32.565 1.149 1.00 59.00 695 ASN A CA 1
ATOM 5623 C C . ASN A 1 695 ? -6.578 32.365 1.369 1.00 59.00 695 ASN A C 1
ATOM 5625 O O . ASN A 1 695 ? -6.132 32.224 2.510 1.00 59.00 695 ASN A O 1
ATOM 5629 N N . THR A 1 696 ? -5.777 32.390 0.301 1.00 52.06 696 THR A N 1
ATOM 5630 C CA . THR A 1 696 ? -4.312 32.246 0.384 1.00 52.06 696 THR A CA 1
ATOM 5631 C C . THR A 1 696 ? -3.689 33.414 1.155 1.00 52.06 696 THR A C 1
ATOM 5633 O O . THR A 1 696 ? -2.865 33.213 2.049 1.00 52.06 696 THR A O 1
ATOM 5636 N N . GLU A 1 697 ? -4.124 34.646 0.890 1.00 56.28 697 GLU A N 1
ATOM 5637 C CA . GLU A 1 697 ? -3.671 35.832 1.619 1.00 56.28 697 GLU A CA 1
ATOM 5638 C C . GLU A 1 697 ? -4.141 35.852 3.083 1.00 56.28 697 GLU A C 1
ATOM 5640 O O . GLU A 1 697 ? -3.435 36.374 3.951 1.00 56.28 697 GLU A O 1
ATOM 5645 N N . ALA A 1 698 ? -5.321 35.306 3.390 1.00 56.56 698 ALA A N 1
ATOM 5646 C CA . ALA A 1 698 ? -5.776 35.112 4.767 1.00 56.56 698 ALA A CA 1
ATOM 5647 C C . ALA A 1 698 ? -4.887 34.092 5.507 1.00 56.56 698 ALA A C 1
ATOM 5649 O O . ALA A 1 698 ? -4.456 34.350 6.635 1.00 56.56 698 ALA A O 1
ATOM 5650 N N . GLN A 1 699 ? -4.516 32.989 4.847 1.00 45.22 699 GLN A N 1
ATOM 5651 C CA . GLN A 1 699 ? -3.575 31.994 5.371 1.00 45.22 699 GLN A CA 1
ATOM 5652 C C . GLN A 1 699 ? -2.176 32.576 5.615 1.00 45.22 699 GLN A C 1
ATOM 5654 O O . GLN A 1 699 ? -1.611 32.374 6.690 1.00 45.22 699 GLN A O 1
ATOM 5659 N N . ILE A 1 700 ? -1.634 33.358 4.675 1.00 50.88 700 ILE A N 1
ATOM 5660 C CA . ILE A 1 700 ? -0.340 34.044 4.842 1.00 50.88 700 ILE A CA 1
ATOM 5661 C C . ILE A 1 700 ? -0.403 35.039 6.012 1.00 50.88 700 ILE A C 1
ATOM 5663 O O . ILE A 1 700 ? 0.507 35.077 6.845 1.00 50.88 700 ILE A O 1
ATOM 5667 N N . ARG A 1 701 ? -1.495 35.806 6.144 1.00 55.84 701 ARG A N 1
ATOM 5668 C CA . ARG A 1 701 ? -1.714 36.708 7.291 1.00 55.84 701 ARG A CA 1
ATOM 5669 C C . ARG A 1 701 ? -1.750 35.947 8.622 1.00 55.84 701 ARG A C 1
ATOM 5671 O O . ARG A 1 701 ? -1.098 36.380 9.573 1.00 55.84 701 ARG A O 1
ATOM 5678 N N . PHE A 1 702 ? -2.427 34.799 8.686 1.00 48.78 702 PHE A N 1
ATOM 5679 C CA . PHE A 1 702 ? -2.454 33.936 9.872 1.00 48.78 702 PHE A CA 1
ATOM 5680 C C . PHE A 1 702 ? -1.065 33.371 10.219 1.00 48.78 702 PHE A C 1
ATOM 5682 O O . PHE A 1 702 ? -0.626 33.479 11.365 1.00 48.78 702 PHE A O 1
ATOM 5689 N N . MET A 1 703 ? -0.330 32.849 9.232 1.00 43.34 703 MET A N 1
ATOM 5690 C CA . MET A 1 703 ? 1.037 32.334 9.408 1.00 43.34 703 MET A CA 1
ATOM 5691 C C . MET A 1 703 ? 2.006 33.418 9.901 1.00 43.34 703 MET A C 1
ATOM 5693 O O . MET A 1 703 ? 2.788 33.189 10.825 1.00 43.34 703 MET A O 1
ATOM 5697 N N . ASN A 1 704 ? 1.906 34.638 9.371 1.00 52.62 704 ASN A N 1
ATOM 5698 C CA . ASN A 1 704 ? 2.726 35.765 9.817 1.00 52.62 704 ASN A CA 1
ATOM 5699 C C . ASN A 1 704 ? 2.387 36.219 11.251 1.00 52.62 704 ASN A C 1
ATOM 5701 O O . ASN A 1 704 ? 3.282 36.627 11.995 1.00 52.62 704 ASN A O 1
ATOM 5705 N N . GLN A 1 705 ? 1.126 36.103 11.687 1.00 54.00 705 GLN A N 1
ATOM 5706 C CA . GLN A 1 705 ? 0.748 36.327 13.089 1.00 54.00 705 GLN A CA 1
ATOM 5707 C C . GLN A 1 705 ? 1.256 35.215 14.024 1.00 54.00 705 GLN A C 1
ATOM 5709 O O . GLN A 1 705 ? 1.706 35.518 15.131 1.00 54.00 705 GLN A O 1
ATOM 5714 N N . GLN A 1 706 ? 1.229 33.950 13.587 1.00 46.19 706 GLN A N 1
ATOM 5715 C CA . GLN A 1 706 ? 1.817 32.816 14.318 1.00 46.19 706 GLN A CA 1
ATOM 5716 C C . GLN A 1 706 ? 3.330 33.016 14.512 1.00 46.19 706 GLN A C 1
ATOM 5718 O O . GLN A 1 706 ? 3.820 32.966 15.640 1.00 46.19 706 GLN A O 1
ATOM 5723 N N . ASN A 1 707 ? 4.062 33.353 13.447 1.00 46.12 707 ASN A N 1
ATOM 5724 C CA . ASN A 1 707 ? 5.509 33.577 13.506 1.00 46.12 707 ASN A CA 1
ATOM 5725 C C . ASN A 1 707 ? 5.886 34.794 14.374 1.00 46.12 707 ASN A C 1
ATOM 5727 O O . ASN A 1 707 ? 6.813 34.706 15.177 1.00 46.12 707 ASN A O 1
ATOM 5731 N N . LYS A 1 708 ? 5.119 35.897 14.330 1.00 47.56 708 LYS A N 1
ATOM 5732 C CA . LYS A 1 708 ? 5.320 37.037 15.251 1.00 47.56 708 LYS A CA 1
ATOM 5733 C C . LYS A 1 708 ? 5.093 36.682 16.726 1.00 47.56 708 LYS A C 1
ATOM 5735 O O . LYS A 1 708 ? 5.777 37.233 17.586 1.00 47.56 708 LYS A O 1
ATOM 5740 N N . LYS A 1 709 ? 4.169 35.765 17.039 1.00 48.22 709 LYS A N 1
ATOM 5741 C CA . LYS A 1 709 ? 3.996 35.236 18.407 1.00 48.22 709 LYS A CA 1
ATOM 5742 C C . LYS A 1 709 ? 5.146 34.311 18.815 1.00 48.22 709 LYS A C 1
ATOM 5744 O O . LYS A 1 709 ? 5.532 34.320 19.976 1.00 48.22 709 LYS A O 1
ATOM 5749 N N . ARG A 1 710 ? 5.704 33.557 17.864 1.00 42.06 710 ARG A N 1
ATOM 5750 C CA . ARG A 1 710 ? 6.814 32.618 18.077 1.00 42.06 710 ARG A CA 1
ATOM 5751 C C . ARG A 1 710 ? 8.133 33.338 18.386 1.00 42.06 710 ARG A C 1
ATOM 5753 O O . ARG A 1 710 ? 8.792 32.976 19.350 1.00 42.06 710 ARG A O 1
ATOM 5760 N N . ASN A 1 711 ? 8.458 34.409 17.657 1.00 41.22 711 ASN A N 1
ATOM 5761 C CA . ASN A 1 711 ? 9.692 35.175 17.887 1.00 41.22 711 ASN A CA 1
ATOM 5762 C C . ASN A 1 711 ? 9.666 35.990 19.195 1.00 41.22 711 ASN A C 1
ATOM 5764 O O . ASN A 1 711 ? 10.702 36.163 19.822 1.00 41.22 711 ASN A O 1
ATOM 5768 N N . ARG A 1 712 ? 8.487 36.426 19.669 1.00 42.41 712 ARG A N 1
ATOM 5769 C CA . ARG A 1 712 ? 8.336 37.076 20.990 1.00 42.41 712 ARG A CA 1
ATOM 5770 C C . ARG A 1 712 ? 8.514 36.133 22.189 1.00 42.41 712 ARG A C 1
ATOM 5772 O O . ARG A 1 712 ? 8.510 36.607 23.317 1.00 42.41 712 ARG A O 1
ATOM 5779 N N . GLY A 1 713 ? 8.636 34.824 21.962 1.00 42.94 713 GLY A N 1
ATOM 5780 C CA . GLY A 1 713 ? 8.900 33.822 23.001 1.00 42.94 713 GLY A CA 1
ATOM 5781 C C . GLY A 1 713 ? 10.368 33.399 23.110 1.00 42.94 713 GLY A C 1
ATOM 5782 O O . GLY A 1 713 ? 10.623 32.332 23.655 1.00 42.94 713 GLY A O 1
ATOM 5783 N N . ILE A 1 714 ? 11.297 34.163 22.518 1.00 45.47 714 ILE A N 1
ATOM 5784 C CA . ILE A 1 714 ? 12.749 33.882 22.513 1.00 45.47 714 ILE A CA 1
ATOM 5785 C C . ILE A 1 714 ? 13.551 35.034 23.173 1.00 45.47 714 ILE A C 1
ATOM 5787 O O . ILE A 1 714 ? 14.731 34.876 23.459 1.00 45.47 714 ILE A O 1
ATOM 5791 N N . GLU A 1 715 ? 12.907 36.167 23.488 1.00 39.12 715 GLU A N 1
ATOM 5792 C CA . GLU A 1 715 ? 13.490 37.309 24.230 1.00 39.12 715 GLU A CA 1
ATOM 5793 C C . GLU A 1 715 ? 12.882 37.484 25.646 1.00 39.12 715 GLU A C 1
ATOM 5795 O O . GLU A 1 715 ? 12.868 38.585 26.197 1.00 39.12 715 GLU A O 1
ATOM 5800 N N . MET A 1 716 ? 12.365 36.398 26.235 1.00 36.47 716 MET A N 1
ATOM 5801 C CA . MET A 1 716 ? 12.012 36.256 27.661 1.00 36.47 716 MET A CA 1
ATOM 5802 C C . MET A 1 716 ? 12.368 34.848 28.139 1.00 36.47 716 MET A C 1
ATOM 5804 O O . MET A 1 716 ? 12.728 34.727 29.328 1.00 36.47 716 MET A O 1
#

Foldseek 3Di:
DQFPLVLVVPFAQLLVPLVSLVLLLLLLLVWFFQAQVSDICSLVCLQLVLQQQQPDAADVVLVWVLVQVLVQLLLVLLLPDDPQVLCVCCVPVVQNSVVLNVLSVVLDGDDGPVSVVVSCPPCSNVDVSNALFDCPLKTKHWQCSSNVNPDDGAPFWKKKFFAWHNHCLSVVVVQLVVQCVVVVHIWIKIAHNDRSGLRGIMTTHDLLCVVVSVVSVVVCCVVPVVRVVRIQAHRSLFTDSDRGMGMFTAADPVQDGLSSLLSLLLSLLLLVLLLVVLVVLQQHWFQDPNDTDRSLVVLLLLLLLLLLVVLLVQCPPPVRHNVQQQDDPVLSPDPVSSVLSSVVCSVQVVLLSVVCVVCSVPSNVCHCQQVAASDWRAHPPRGTDGDGNSSSSSSSSSCSVVCVVGPVCSSVSSSVSSQVVCVVSQHDPSSRYGPCVSVSRVVSSVVVVVVVVVVVVVVVVVVVVVVVPPDDDDDDDDDLPQPDLVVLLVLADPVQQQDWAAAPVRDIDGLVCCSSPPVSVQQDSVQWFQWPVPRDIDGVRCCSHPPCSPCVCPPVRVPPVVSCVNTTDDPDPDDDDYDDDDDDDDDDDDDDDDDDDDDDDDDDDDRPVVVPPPPDDDDDDDDDDDDDDPPVPPPPPDPDDDDDDDDDDDPVNVVVVVVLVVLVVLLVVLVVCVVVVHDDDPVNVVSNVVNVVVVVVVVVVVVVVVVVVVVVVVVD

pLDDT: mean 77.35, std 24.02, range [20.73, 98.5]